Protein AF-A0A8H8DQ49-F1 (afdb_monomer_lite)

Foldseek 3Di:
DDAQAEEEEEEEQAQQQQDDDPPDPHGNLVLLVVLVLLVLLLLVVLVDQRYWYWYKYAQAPAFDAPPCVDPQRGRIHGQGQTHRDDLVSLQSVLVRSHRHHHPDGAQVSSVVRLLVSCCVVQPPHGHQAEYEYEEQQQDAHDCPCLLVSLVSCQVVVYAYAYEHEQQDDVPVPGHDDDDDPRSVVSSVSVVVSCVSNVYHYDYSVVSVVVVLQDDPNDDDWDFLAWDWEKEDDVVPDPPIDIFTKTKTFDDDDDDADDDFDWDWDQDDDDDDVVCVVQPPDDPPDDPDDDSTDTGGDDDDDWDWDDDPNDTDTDDPVPDFDWDDDPPDTHTCVVVDPVNQDWDDFYKYFPDKDAPVPDDPVQFDDTKMKMAGDPPDPVSNVVQVVVLVVCVVRNMKTWIWGDRDTSDDIWIWIWHWDDDDVDTIIMITTGDDPVVDDDDDDDDPDPCVVVPDPCPVVVVVLVVLVVVLCVLLDLPPPPPDDDDPPPSCPDPVSQDPVVSVLVSQVVSCCSNPVPDDRDDDSPSNVCNVDPDPVSCVSSVVSVVVNCVSPPDDDDDPPDDPDD

Structure (mmCIF, N/CA/C/O backbone):
data_AF-A0A8H8DQ49-F1
#
_entry.id   AF-A0A8H8DQ49-F1
#
loop_
_atom_site.group_PDB
_atom_site.id
_atom_site.type_symbol
_atom_site.label_atom_id
_atom_site.label_alt_id
_atom_site.label_comp_id
_atom_site.label_asym_id
_atom_site.label_entity_id
_atom_site.label_seq_id
_atom_site.pdbx_PDB_ins_code
_atom_site.Cartn_x
_atom_site.Cartn_y
_atom_site.Cartn_z
_atom_site.occupancy
_atom_site.B_iso_or_equiv
_atom_site.auth_seq_id
_atom_site.auth_comp_id
_atom_site.auth_asym_id
_atom_site.auth_atom_id
_atom_site.pdbx_PDB_model_num
ATOM 1 N N . MET A 1 1 ? -12.349 -9.668 -6.618 1.00 43.19 1 MET A N 1
ATOM 2 C CA . MET A 1 1 ? -11.179 -10.405 -7.143 1.00 43.19 1 MET A CA 1
ATOM 3 C C . MET A 1 1 ? -10.036 -9.414 -7.272 1.00 43.19 1 MET A C 1
ATOM 5 O O . MET A 1 1 ? -10.307 -8.286 -7.662 1.00 43.19 1 MET A O 1
ATOM 9 N N . ALA A 1 2 ? -8.818 -9.771 -6.861 1.00 53.69 2 ALA A N 1
ATOM 10 C CA . ALA A 1 2 ? -7.662 -8.891 -7.036 1.00 53.69 2 ALA A CA 1
ATOM 11 C C . ALA A 1 2 ? -7.379 -8.734 -8.537 1.00 53.69 2 ALA A C 1
ATOM 13 O O . ALA A 1 2 ? -7.369 -9.732 -9.258 1.00 53.69 2 ALA A O 1
ATOM 14 N N . ASN A 1 3 ? -7.202 -7.499 -9.007 1.00 75.88 3 ASN A N 1
ATOM 15 C CA . ASN A 1 3 ? -6.829 -7.261 -10.397 1.00 75.88 3 ASN A CA 1
ATOM 16 C C . ASN A 1 3 ? -5.428 -7.834 -10.620 1.00 75.88 3 ASN A C 1
ATOM 18 O O . ASN A 1 3 ? -4.506 -7.495 -9.880 1.00 75.88 3 ASN A O 1
ATOM 22 N N . LYS A 1 4 ? -5.287 -8.724 -11.606 1.00 89.62 4 LYS A N 1
ATOM 23 C CA . LYS A 1 4 ? -3.974 -9.195 -12.036 1.00 89.62 4 LYS A CA 1
ATOM 24 C C . LYS A 1 4 ? -3.271 -8.067 -12.780 1.00 89.62 4 LYS A C 1
ATOM 26 O O . LYS A 1 4 ? -3.908 -7.384 -13.584 1.00 89.62 4 LYS A O 1
ATOM 31 N N . GLU A 1 5 ? -1.987 -7.882 -12.523 1.00 92.31 5 GLU A N 1
ATOM 32 C CA . GLU A 1 5 ? -1.193 -6.813 -13.119 1.00 92.31 5 GLU A CA 1
ATOM 33 C C . GLU A 1 5 ? 0.069 -7.398 -13.747 1.00 92.31 5 GLU A C 1
ATOM 35 O O . GLU A 1 5 ? 0.748 -8.224 -13.141 1.00 92.31 5 GLU A O 1
ATOM 40 N N . VAL A 1 6 ? 0.376 -6.965 -14.965 1.00 95.81 6 VAL A N 1
ATOM 41 C CA . VAL A 1 6 ? 1.612 -7.277 -15.684 1.00 95.81 6 VAL A CA 1
ATOM 42 C C . VAL A 1 6 ? 2.301 -5.958 -15.991 1.00 95.81 6 VAL A C 1
ATOM 44 O O . VAL A 1 6 ? 1.675 -5.030 -16.500 1.00 95.81 6 VAL A O 1
ATOM 47 N N . THR A 1 7 ? 3.582 -5.848 -15.657 1.00 96.75 7 THR A N 1
ATOM 48 C CA . THR A 1 7 ? 4.404 -4.677 -15.982 1.00 96.75 7 THR A CA 1
ATOM 49 C C . THR A 1 7 ? 5.655 -5.127 -16.712 1.00 96.75 7 THR A C 1
ATOM 51 O O . THR A 1 7 ? 6.466 -5.846 -16.139 1.00 96.75 7 THR A O 1
ATOM 54 N N . VAL A 1 8 ? 5.808 -4.721 -17.966 1.00 98.19 8 VAL A N 1
ATOM 55 C CA . VAL A 1 8 ? 7.006 -5.009 -18.759 1.00 98.19 8 VAL A CA 1
ATOM 56 C C . VAL A 1 8 ? 7.854 -3.750 -18.847 1.00 98.19 8 VAL A C 1
ATOM 58 O O . VAL A 1 8 ? 7.347 -2.687 -19.200 1.00 98.19 8 VAL A O 1
ATOM 61 N N . PHE A 1 9 ? 9.130 -3.873 -18.497 1.00 98.31 9 PHE A N 1
ATOM 62 C CA . PHE A 1 9 ? 10.121 -2.815 -18.651 1.00 98.31 9 PHE A CA 1
ATOM 63 C C . PHE A 1 9 ? 10.941 -3.068 -19.912 1.00 98.31 9 PHE A C 1
ATOM 65 O O . PHE A 1 9 ? 11.441 -4.173 -20.100 1.00 98.31 9 PHE A O 1
ATOM 72 N N . VAL A 1 10 ? 11.082 -2.044 -20.743 1.00 97.94 10 VAL A N 1
ATOM 73 C CA . VAL A 1 10 ? 11.955 -1.998 -21.915 1.00 97.94 10 VAL A CA 1
ATOM 74 C C . VAL A 1 10 ? 13.037 -0.972 -21.598 1.00 97.94 10 VAL A C 1
ATOM 76 O O . VAL A 1 10 ? 12.746 0.217 -21.473 1.00 97.94 10 VAL A O 1
ATOM 79 N N . ILE A 1 11 ? 14.261 -1.439 -21.373 1.00 97.94 11 ILE A N 1
ATOM 80 C CA . ILE A 1 11 ? 15.363 -0.633 -20.840 1.00 97.94 11 ILE A CA 1
ATOM 81 C C . ILE A 1 11 ? 16.466 -0.533 -21.890 1.00 97.94 11 ILE A C 1
ATOM 83 O O . ILE A 1 11 ? 16.897 -1.544 -22.444 1.00 97.94 11 ILE A O 1
ATOM 87 N N . ASP A 1 12 ? 16.914 0.692 -22.147 1.00 97.25 12 ASP A N 1
ATOM 88 C CA . ASP A 1 12 ? 18.065 0.969 -23.001 1.00 97.25 12 ASP A CA 1
ATOM 89 C C . ASP A 1 12 ? 19.342 0.516 -22.293 1.00 97.25 12 ASP A C 1
ATOM 91 O O . ASP A 1 12 ? 19.648 0.989 -21.197 1.00 97.25 12 ASP A O 1
ATOM 95 N N . LEU A 1 13 ? 20.069 -0.417 -22.904 1.00 96.75 13 LEU A N 1
ATOM 96 C CA . LEU A 1 13 ? 21.360 -0.901 -22.418 1.00 96.75 13 LEU A CA 1
ATOM 97 C C . LEU A 1 13 ? 22.495 -0.533 -23.372 1.00 96.75 13 LEU A C 1
ATOM 99 O O . LEU A 1 13 ? 23.562 -1.134 -23.296 1.00 96.75 13 LEU A O 1
ATOM 103 N N . GLY A 1 14 ? 22.294 0.440 -24.264 1.00 95.12 14 GLY A N 1
ATOM 104 C CA . GLY A 1 14 ? 23.338 0.862 -25.190 1.00 95.12 14 GLY A CA 1
ATOM 105 C C . GLY A 1 14 ? 24.572 1.403 -24.468 1.00 95.12 14 GLY A C 1
ATOM 106 O O . GLY A 1 14 ? 24.488 1.896 -23.343 1.00 95.12 14 GLY A O 1
ATOM 107 N N . ARG A 1 15 ? 25.724 1.376 -25.141 1.00 94.25 15 ARG A N 1
ATOM 108 C CA . ARG A 1 15 ? 26.998 1.888 -24.610 1.00 94.25 15 ARG A CA 1
ATOM 109 C C . ARG A 1 15 ? 26.890 3.301 -24.031 1.00 94.25 15 ARG A C 1
ATOM 111 O O . ARG A 1 15 ? 27.478 3.574 -22.991 1.00 94.25 15 ARG A O 1
ATOM 118 N N . GLN A 1 16 ? 26.115 4.172 -24.677 1.00 91.62 16 GLN A N 1
ATOM 119 C CA . GLN A 1 16 ? 25.891 5.561 -24.241 1.00 91.62 16 GLN A CA 1
ATOM 120 C C . GLN A 1 16 ? 25.164 5.678 -22.896 1.00 91.62 16 GLN A C 1
ATOM 122 O O . GLN A 1 16 ? 25.279 6.689 -22.219 1.00 91.62 16 GLN A O 1
ATOM 127 N N . MET A 1 17 ? 24.425 4.653 -22.469 1.00 92.88 17 MET A N 1
ATOM 128 C CA . MET A 1 17 ? 23.791 4.650 -21.148 1.00 92.88 17 MET A CA 1
ATOM 129 C C . MET A 1 17 ? 24.819 4.509 -20.010 1.00 92.88 17 MET A C 1
ATOM 131 O O . MET A 1 17 ? 24.479 4.702 -18.847 1.00 92.88 17 MET A O 1
ATOM 135 N N . GLY A 1 18 ? 26.073 4.162 -20.321 1.00 91.25 18 GLY A N 1
ATOM 136 C CA . GLY A 1 18 ? 27.186 4.177 -19.371 1.00 91.25 18 GLY A CA 1
ATOM 137 C C . GLY A 1 18 ? 27.841 5.550 -19.187 1.00 91.25 18 GLY A C 1
ATOM 138 O O . GLY A 1 18 ? 28.742 5.667 -18.356 1.00 91.25 18 GLY A O 1
ATOM 139 N N . ASP A 1 19 ? 27.420 6.566 -19.945 1.00 89.38 19 ASP A N 1
ATOM 140 C CA . ASP A 1 19 ? 27.979 7.912 -19.851 1.00 89.38 19 ASP A CA 1
ATOM 141 C C . ASP A 1 19 ? 27.473 8.641 -18.592 1.00 89.38 19 ASP A C 1
ATOM 143 O O . ASP A 1 19 ? 26.432 8.312 -18.014 1.00 89.38 19 ASP A O 1
ATOM 147 N N . PHE A 1 20 ? 28.251 9.632 -18.153 1.00 87.69 20 PHE A N 1
ATOM 148 C CA . PHE A 1 20 ? 27.945 10.489 -17.010 1.00 87.69 20 PHE A CA 1
ATOM 149 C C . PHE A 1 20 ? 27.625 11.889 -17.517 1.00 87.69 20 PHE A C 1
ATOM 151 O O . PHE A 1 20 ? 28.398 12.471 -18.280 1.00 87.69 20 PHE A O 1
ATOM 158 N N . GLN A 1 21 ? 26.510 12.446 -17.061 1.00 77.56 21 GLN A N 1
ATOM 159 C CA . GLN A 1 21 ? 26.097 13.801 -17.411 1.00 77.56 21 GLN A CA 1
ATOM 160 C C . GLN A 1 21 ? 26.541 14.807 -16.348 1.00 77.56 21 GLN A C 1
ATOM 162 O O . GLN A 1 21 ? 26.714 14.460 -15.175 1.00 77.56 21 GLN A O 1
ATOM 167 N N . GLU A 1 22 ? 26.739 16.063 -16.755 1.00 67.31 22 GLU A N 1
ATOM 168 C CA . GLU A 1 22 ? 27.241 17.113 -15.866 1.00 67.31 22 GLU A CA 1
ATOM 169 C C . GLU A 1 22 ? 26.363 17.249 -14.609 1.00 67.31 22 GLU A C 1
ATOM 171 O O . GLU A 1 22 ? 25.154 17.457 -14.682 1.00 67.31 22 GLU A O 1
ATOM 176 N N . GLY A 1 23 ? 26.984 17.107 -13.434 1.00 69.81 23 GLY A N 1
ATOM 177 C CA . GLY A 1 23 ? 26.310 17.227 -12.139 1.00 69.81 23 GLY A CA 1
ATOM 178 C C . GLY A 1 23 ? 25.743 15.928 -11.551 1.00 69.81 23 GLY A C 1
ATOM 179 O O . GLY A 1 23 ? 25.223 15.978 -10.434 1.00 69.81 23 GLY A O 1
ATOM 180 N N . ARG A 1 24 ? 25.863 14.770 -12.225 1.00 81.12 24 ARG A N 1
ATOM 181 C CA . ARG A 1 24 ? 25.516 13.452 -11.654 1.00 81.12 24 ARG A CA 1
ATOM 182 C C . ARG A 1 24 ? 26.760 12.614 -11.337 1.00 81.12 24 ARG A C 1
ATOM 184 O O . ARG A 1 24 ? 27.661 12.489 -12.154 1.00 81.12 24 ARG A O 1
ATOM 191 N N . GLU A 1 25 ? 26.772 11.990 -10.156 1.00 81.88 25 GLU A N 1
ATOM 192 C CA . GLU A 1 25 ? 27.806 11.014 -9.747 1.00 81.88 25 GLU A CA 1
ATOM 193 C C . GLU A 1 25 ? 27.566 9.603 -10.310 1.00 81.88 25 GLU A C 1
ATOM 195 O O . GLU A 1 25 ? 28.426 8.736 -10.194 1.00 81.88 25 GLU A O 1
ATOM 200 N N . GLN A 1 26 ? 26.383 9.361 -10.877 1.00 87.19 26 GLN A N 1
ATOM 201 C CA . GLN A 1 26 ? 25.941 8.077 -11.419 1.00 87.19 26 GLN A CA 1
ATOM 202 C C . GLN A 1 26 ? 25.837 8.164 -12.940 1.00 87.19 26 GLN A C 1
ATOM 204 O O . GLN A 1 26 ? 25.499 9.225 -13.473 1.00 87.19 26 GLN A O 1
ATOM 209 N N . SER A 1 27 ? 26.066 7.037 -13.613 1.00 92.19 27 SER A N 1
ATOM 210 C CA . SER A 1 27 ? 25.792 6.918 -15.050 1.00 92.19 27 SER A CA 1
ATOM 211 C C . SER A 1 27 ? 24.296 7.051 -15.349 1.00 92.19 27 SER A C 1
ATOM 213 O O . SER A 1 27 ? 23.447 6.833 -14.474 1.00 92.19 27 SER A O 1
ATOM 215 N N . ASP A 1 28 ? 23.959 7.358 -16.599 1.00 92.19 28 ASP A N 1
ATOM 216 C CA . ASP A 1 28 ? 22.574 7.426 -17.080 1.00 92.19 28 ASP A CA 1
ATOM 217 C C . ASP A 1 28 ? 21.785 6.153 -16.746 1.00 92.19 28 ASP A C 1
ATOM 219 O O . ASP A 1 28 ? 20.658 6.221 -16.241 1.00 92.19 28 ASP A O 1
ATOM 223 N N . LEU A 1 29 ? 22.393 4.981 -16.957 1.00 94.38 29 LEU A N 1
ATOM 224 C CA . LEU A 1 29 ? 21.783 3.696 -16.638 1.00 94.38 29 LEU A CA 1
ATOM 225 C C . LEU A 1 29 ? 21.555 3.534 -15.138 1.00 94.38 29 LEU A C 1
ATOM 227 O O . LEU A 1 29 ? 20.456 3.170 -14.731 1.00 94.38 29 LEU A O 1
ATOM 231 N N . GLU A 1 30 ? 22.557 3.788 -14.299 1.00 91.75 30 GLU A N 1
ATOM 232 C CA . GLU A 1 30 ? 22.417 3.644 -12.844 1.00 91.75 30 GLU A CA 1
ATOM 233 C C . GLU A 1 30 ? 21.339 4.573 -12.284 1.00 91.75 30 GLU A C 1
ATOM 235 O O . GLU A 1 30 ? 20.534 4.165 -11.437 1.00 91.75 30 GLU A O 1
ATOM 240 N N . TRP A 1 31 ? 21.276 5.798 -12.807 1.00 90.19 31 TRP A N 1
ATOM 241 C CA . TRP A 1 31 ? 20.264 6.773 -12.438 1.00 90.19 31 TRP A CA 1
ATOM 242 C C . TRP A 1 31 ? 18.865 6.308 -12.856 1.00 90.19 31 TRP A C 1
ATOM 244 O O . TRP A 1 31 ? 17.950 6.277 -12.030 1.00 90.19 31 TRP A O 1
ATOM 254 N N . ALA A 1 32 ? 18.703 5.832 -14.091 1.00 92.06 32 ALA A N 1
ATOM 255 C CA . ALA A 1 32 ? 17.469 5.219 -14.580 1.00 92.06 32 ALA A CA 1
ATOM 256 C C . ALA A 1 32 ? 17.042 3.986 -13.765 1.00 92.06 32 ALA A C 1
ATOM 258 O O . ALA A 1 32 ? 15.865 3.817 -13.417 1.00 92.06 32 ALA A O 1
ATOM 259 N N . LEU A 1 33 ? 18.002 3.131 -13.416 1.00 93.38 33 LEU A N 1
ATOM 260 C CA . LEU A 1 33 ? 17.765 1.916 -12.651 1.00 93.38 33 LEU A CA 1
ATOM 261 C C . LEU A 1 33 ? 17.287 2.208 -11.225 1.00 93.38 33 LEU A C 1
ATOM 263 O O . LEU A 1 33 ? 16.602 1.362 -10.654 1.00 93.38 33 LEU A O 1
ATOM 267 N N . SER A 1 34 ? 17.555 3.390 -10.657 1.00 89.38 34 SER A N 1
ATOM 268 C CA . SER A 1 34 ? 17.018 3.778 -9.342 1.00 89.38 34 SER A CA 1
ATOM 269 C C . SER A 1 34 ? 15.483 3.689 -9.290 1.00 89.38 34 SER A C 1
ATOM 271 O O . SER A 1 34 ? 14.919 3.116 -8.354 1.00 89.38 34 SER A O 1
ATOM 273 N N . TYR A 1 35 ? 14.803 4.143 -10.346 1.00 91.12 35 TYR A N 1
ATOM 274 C CA . TYR A 1 35 ? 13.353 4.024 -10.502 1.00 91.12 35 TYR A CA 1
ATOM 275 C C . TYR A 1 35 ? 12.901 2.596 -10.737 1.00 91.12 35 TYR A C 1
ATOM 277 O O . TYR A 1 35 ? 11.928 2.148 -10.125 1.00 91.12 35 TYR A O 1
ATOM 285 N N . PHE A 1 36 ? 13.591 1.883 -11.628 1.00 93.44 36 PHE A N 1
ATOM 286 C CA . PHE A 1 36 ? 13.280 0.489 -11.909 1.00 93.44 36 PHE A CA 1
ATOM 287 C C . PHE A 1 36 ? 13.307 -0.320 -10.608 1.00 93.44 36 PHE A C 1
ATOM 289 O O . PHE A 1 36 ? 12.317 -0.960 -10.249 1.00 93.44 36 PHE A O 1
ATOM 296 N N . TRP A 1 37 ? 14.392 -0.210 -9.845 1.00 91.44 37 TRP A N 1
ATOM 297 C CA . TRP A 1 37 ? 14.563 -0.904 -8.578 1.00 91.44 37 TRP A CA 1
ATOM 298 C C . TRP A 1 37 ? 13.535 -0.482 -7.528 1.00 91.44 37 TRP A C 1
ATOM 300 O O . TRP A 1 37 ? 12.970 -1.363 -6.877 1.00 91.44 37 TRP A O 1
ATOM 310 N N . ASP A 1 38 ? 13.205 0.806 -7.405 1.00 86.88 38 ASP A N 1
ATOM 311 C CA . ASP A 1 38 ? 12.128 1.247 -6.510 1.00 86.88 38 ASP A CA 1
ATOM 312 C C . ASP A 1 38 ? 10.782 0.595 -6.870 1.00 86.88 38 ASP A C 1
ATOM 314 O O . ASP A 1 38 ? 10.120 0.005 -6.005 1.00 86.88 38 ASP A O 1
ATOM 318 N N . LYS A 1 39 ? 10.411 0.595 -8.159 1.00 88.44 39 LYS A N 1
ATOM 319 C CA . LYS A 1 39 ? 9.171 -0.031 -8.642 1.00 88.44 39 LYS A CA 1
ATOM 320 C C . LYS A 1 39 ? 9.139 -1.534 -8.402 1.00 88.44 39 LYS A C 1
ATOM 322 O O . LYS A 1 39 ? 8.102 -2.049 -7.971 1.00 88.44 39 LYS A O 1
ATOM 327 N N . ILE A 1 40 ? 10.247 -2.236 -8.640 1.00 90.06 40 ILE A N 1
ATOM 328 C CA . ILE A 1 40 ? 10.371 -3.664 -8.321 1.00 90.06 40 ILE A CA 1
ATOM 329 C C . ILE A 1 40 ? 10.212 -3.888 -6.815 1.00 90.06 40 ILE A C 1
ATOM 331 O O . ILE A 1 40 ? 9.441 -4.763 -6.412 1.00 90.06 40 ILE A O 1
ATOM 335 N N . SER A 1 41 ? 10.869 -3.075 -5.980 1.00 85.88 41 SER A N 1
ATOM 336 C CA . SER A 1 41 ? 10.758 -3.170 -4.520 1.00 85.88 41 SER A CA 1
ATOM 337 C C . SER A 1 41 ? 9.304 -3.020 -4.073 1.00 85.88 41 SER A C 1
ATOM 339 O O . SER A 1 41 ? 8.788 -3.859 -3.333 1.00 85.88 41 SER A O 1
ATOM 341 N N . SER A 1 42 ? 8.603 -2.016 -4.604 1.00 82.25 42 SER A N 1
ATOM 342 C CA . SER A 1 42 ? 7.214 -1.718 -4.268 1.00 82.25 42 SER A CA 1
ATOM 343 C C . SER A 1 42 ? 6.289 -2.883 -4.627 1.00 82.25 42 SER A C 1
ATOM 345 O O . SER A 1 42 ? 5.441 -3.274 -3.819 1.00 82.25 42 SER A O 1
ATOM 347 N N . LYS A 1 43 ? 6.495 -3.504 -5.798 1.00 85.50 43 LYS A N 1
ATOM 348 C CA . LYS A 1 43 ? 5.750 -4.697 -6.233 1.00 85.50 43 LYS A CA 1
ATOM 349 C C . LYS A 1 43 ? 6.021 -5.912 -5.344 1.00 85.50 43 LYS A C 1
ATOM 351 O O . LYS A 1 43 ? 5.082 -6.615 -4.983 1.00 85.50 43 LYS A O 1
ATOM 356 N N . ILE A 1 44 ? 7.264 -6.133 -4.918 1.00 84.81 44 ILE A N 1
ATOM 357 C CA . ILE A 1 44 ? 7.609 -7.244 -4.015 1.00 84.81 44 ILE A CA 1
ATOM 358 C C . ILE A 1 44 ? 7.000 -7.028 -2.625 1.00 84.81 44 ILE A C 1
ATOM 360 O O . ILE A 1 44 ? 6.338 -7.924 -2.096 1.00 84.81 44 ILE A O 1
ATOM 364 N N . PHE A 1 45 ? 7.145 -5.830 -2.050 1.00 79.31 45 PHE A N 1
ATOM 365 C CA . PHE A 1 45 ? 6.554 -5.489 -0.750 1.00 79.31 45 PHE A CA 1
ATOM 366 C C . PHE A 1 45 ? 5.020 -5.445 -0.783 1.00 79.31 45 PHE A C 1
ATOM 368 O O . PHE A 1 45 ? 4.374 -5.611 0.256 1.00 79.31 45 PHE A O 1
ATOM 375 N N . SER A 1 46 ? 4.411 -5.279 -1.964 1.00 77.00 46 SER A N 1
ATOM 376 C CA . SER A 1 46 ? 2.964 -5.425 -2.158 1.00 77.00 46 SER A CA 1
ATOM 377 C C . SER A 1 46 ? 2.478 -6.820 -1.734 1.00 77.00 46 SER A C 1
ATOM 379 O O . SER A 1 46 ? 1.340 -6.954 -1.258 1.00 77.00 46 SER A O 1
ATOM 381 N N . GLY A 1 47 ? 3.338 -7.840 -1.867 1.00 74.88 47 GLY A N 1
ATOM 382 C CA . GLY A 1 47 ? 3.069 -9.236 -1.527 1.00 74.88 47 GLY A CA 1
ATOM 383 C C . GLY A 1 47 ? 1.991 -9.888 -2.397 1.00 74.88 47 GLY A C 1
ATOM 384 O O . GLY A 1 47 ? 1.485 -10.960 -2.055 1.00 74.88 47 GLY A O 1
ATOM 385 N N . ARG A 1 48 ? 1.580 -9.245 -3.497 1.00 79.25 48 ARG A N 1
ATOM 386 C CA . ARG A 1 48 ? 0.552 -9.774 -4.394 1.00 79.25 48 ARG A CA 1
ATOM 387 C C . ARG A 1 48 ? 1.156 -10.843 -5.298 1.00 79.25 48 ARG A C 1
ATOM 389 O O . ARG A 1 48 ? 1.989 -10.560 -6.146 1.00 79.25 48 ARG A O 1
ATOM 396 N N . LYS A 1 49 ? 0.637 -12.068 -5.191 1.00 83.81 49 LYS A N 1
ATOM 397 C CA . LYS A 1 49 ? 0.955 -13.173 -6.119 1.00 83.81 49 LYS A CA 1
ATOM 398 C C . LYS A 1 49 ? 0.487 -12.922 -7.560 1.00 83.81 49 LYS A C 1
ATOM 400 O O . LYS A 1 49 ? 0.754 -13.723 -8.441 1.00 83.81 49 LYS A O 1
ATOM 405 N N . THR A 1 50 ? -0.286 -11.862 -7.781 1.00 86.12 50 THR A N 1
ATOM 406 C CA . THR A 1 50 ? -0.878 -11.504 -9.073 1.00 86.12 50 THR A CA 1
ATOM 407 C C . THR A 1 50 ? -0.175 -10.330 -9.751 1.00 86.12 50 THR A C 1
ATOM 409 O O . THR A 1 50 ? -0.684 -9.864 -10.770 1.00 86.12 50 THR A O 1
ATOM 412 N N . ASP A 1 51 ? 0.936 -9.849 -9.183 1.00 88.69 51 ASP A N 1
ATOM 413 C CA . ASP A 1 51 ? 1.777 -8.804 -9.765 1.00 88.69 51 ASP A CA 1
ATOM 414 C C . ASP A 1 51 ? 2.959 -9.482 -10.472 1.00 88.69 51 ASP A C 1
ATOM 416 O O . ASP A 1 51 ? 3.843 -10.051 -9.827 1.00 88.69 51 ASP A O 1
ATOM 420 N N . TYR A 1 52 ? 2.960 -9.429 -11.800 1.00 94.56 52 TYR A N 1
ATOM 421 C CA . TYR A 1 52 ? 3.986 -10.033 -12.643 1.00 94.56 52 TYR A CA 1
ATOM 422 C C . TYR A 1 52 ? 4.821 -8.959 -13.334 1.00 94.56 52 TYR A C 1
ATOM 424 O O . TYR A 1 52 ? 4.317 -7.882 -13.676 1.00 94.56 52 TYR A O 1
ATOM 432 N N . VAL A 1 53 ? 6.099 -9.255 -13.546 1.00 96.38 53 VAL A N 1
ATOM 433 C CA . VAL A 1 53 ? 7.052 -8.349 -14.184 1.00 96.38 53 VAL A CA 1
ATOM 434 C C . VAL A 1 53 ? 7.814 -9.083 -15.274 1.00 96.38 53 VAL A C 1
ATOM 436 O O . VAL A 1 53 ? 8.237 -10.212 -15.051 1.00 96.38 53 VAL A O 1
ATOM 439 N N . GLY A 1 54 ? 7.994 -8.430 -16.420 1.00 97.38 54 GLY A N 1
ATOM 440 C CA . GLY A 1 54 ? 8.960 -8.820 -17.449 1.00 97.38 54 GLY A CA 1
ATOM 441 C C . GLY A 1 54 ? 9.986 -7.708 -17.670 1.00 97.38 54 GLY A C 1
ATOM 442 O O . GLY A 1 54 ? 9.684 -6.533 -17.437 1.00 97.38 54 GLY A O 1
ATOM 443 N N . VAL A 1 55 ? 11.194 -8.065 -18.098 1.00 98.12 55 VAL A N 1
ATOM 444 C CA . VAL A 1 55 ? 12.281 -7.114 -18.366 1.00 98.12 55 VAL A CA 1
ATOM 445 C C . VAL A 1 55 ? 12.926 -7.447 -19.701 1.00 98.12 55 VAL A C 1
ATOM 447 O O . VAL A 1 55 ? 13.354 -8.577 -19.929 1.00 98.12 55 VAL A O 1
ATOM 450 N N . ILE A 1 56 ? 12.998 -6.441 -20.560 1.00 98.06 56 ILE A N 1
ATOM 451 C CA . ILE A 1 56 ? 13.593 -6.487 -21.887 1.00 98.06 56 ILE A CA 1
ATOM 452 C C . ILE A 1 56 ? 14.701 -5.437 -21.915 1.00 98.06 56 ILE A C 1
ATOM 454 O O . ILE A 1 56 ? 14.475 -4.284 -21.543 1.00 98.06 56 ILE A O 1
ATOM 458 N N . GLY A 1 57 ? 15.889 -5.841 -22.345 1.00 97.25 57 GLY A N 1
ATOM 459 C CA . GLY A 1 57 ? 16.973 -4.939 -22.705 1.00 97.25 57 GLY A CA 1
ATOM 460 C C . GLY A 1 57 ? 16.995 -4.755 -24.217 1.00 97.25 57 GLY A C 1
ATOM 461 O O . GLY A 1 57 ? 16.904 -5.742 -24.945 1.00 97.25 57 GLY A O 1
ATOM 462 N N . PHE A 1 58 ? 17.119 -3.520 -24.695 1.00 96.12 58 PHE A N 1
ATOM 463 C CA . PHE A 1 58 ? 17.428 -3.250 -26.101 1.00 96.12 58 PHE A CA 1
ATOM 464 C C . PHE A 1 58 ? 18.800 -2.583 -26.222 1.00 96.12 58 PHE A C 1
ATOM 466 O O . PHE A 1 58 ? 19.272 -1.952 -25.274 1.00 96.12 58 PHE A O 1
ATOM 473 N N . LYS A 1 59 ? 19.438 -2.764 -27.383 1.00 95.44 59 LYS A N 1
ATOM 474 C CA . LYS A 1 59 ? 20.878 -2.551 -27.613 1.00 95.44 59 LYS A CA 1
ATOM 475 C C . LYS A 1 59 ? 21.768 -3.428 -26.739 1.00 95.44 59 LYS A C 1
ATOM 477 O O . LYS A 1 59 ? 22.805 -2.989 -26.253 1.00 95.44 59 LYS A O 1
ATOM 482 N N . THR A 1 60 ? 21.354 -4.671 -26.533 1.00 96.12 60 THR A N 1
ATOM 483 C CA . THR A 1 60 ? 22.166 -5.665 -25.834 1.00 96.12 60 THR A CA 1
ATOM 484 C C . THR A 1 60 ? 23.269 -6.205 -26.738 1.00 96.12 60 THR A C 1
ATOM 486 O O . THR A 1 60 ? 23.090 -6.286 -27.954 1.00 96.12 60 THR A O 1
ATOM 489 N N . ASP A 1 61 ? 24.400 -6.605 -26.152 1.00 94.38 61 ASP A N 1
ATOM 490 C CA . ASP A 1 61 ? 25.486 -7.259 -26.903 1.00 94.38 61 ASP A CA 1
ATOM 491 C C . ASP A 1 61 ? 25.009 -8.552 -27.587 1.00 94.38 61 ASP A C 1
ATOM 493 O O . ASP A 1 61 ? 25.389 -8.844 -28.720 1.00 94.38 61 ASP A O 1
ATOM 497 N N . GLU A 1 62 ? 24.115 -9.285 -26.925 1.00 93.56 62 GLU A N 1
ATOM 498 C CA . GLU A 1 62 ? 23.473 -10.489 -27.448 1.00 93.56 62 GLU A CA 1
ATOM 499 C C . GLU A 1 62 ? 22.060 -10.192 -27.978 1.00 93.56 62 GLU A C 1
ATOM 501 O O . GLU A 1 62 ? 21.500 -9.113 -27.768 1.00 93.56 62 GLU A O 1
ATOM 506 N N . THR A 1 63 ? 21.472 -11.154 -28.687 1.00 95.06 63 THR A N 1
ATOM 507 C CA . THR A 1 63 ? 20.048 -11.155 -29.052 1.00 95.06 63 THR A CA 1
ATOM 508 C C . THR A 1 63 ? 19.422 -12.390 -28.430 1.00 95.06 63 THR A C 1
ATOM 510 O O . THR A 1 63 ? 19.977 -13.474 -28.570 1.00 95.06 63 THR A O 1
ATOM 513 N N . ASN A 1 64 ? 18.309 -12.216 -27.723 1.00 94.62 64 ASN A N 1
ATOM 514 C CA . ASN A 1 64 ? 17.568 -13.320 -27.123 1.00 94.62 64 ASN A CA 1
ATOM 515 C C . ASN A 1 64 ? 16.087 -12.949 -27.044 1.00 94.62 64 ASN A C 1
ATOM 517 O O . ASN A 1 64 ? 15.620 -12.368 -26.059 1.00 94.62 64 ASN A O 1
ATOM 521 N N . ASN A 1 65 ? 15.355 -13.219 -28.115 1.00 93.88 65 ASN A N 1
ATOM 522 C CA . ASN A 1 65 ? 13.916 -13.006 -28.182 1.00 93.88 65 ASN A CA 1
ATOM 523 C C . ASN A 1 65 ? 13.287 -13.958 -29.208 1.00 93.88 65 ASN A C 1
ATOM 525 O O . ASN A 1 65 ? 13.966 -14.458 -30.095 1.00 93.88 65 ASN A O 1
ATOM 529 N N . ASP A 1 66 ? 11.974 -14.172 -29.120 1.00 91.38 66 ASP A N 1
ATOM 530 C CA . ASP A 1 66 ? 11.258 -15.123 -29.986 1.00 91.38 66 ASP A CA 1
ATOM 531 C C . ASP A 1 66 ? 11.274 -14.754 -31.488 1.00 91.38 66 ASP A C 1
ATOM 533 O O . ASP A 1 66 ? 10.825 -15.549 -32.312 1.00 91.38 66 ASP A O 1
ATOM 537 N N . MET A 1 67 ? 11.728 -13.549 -31.848 1.00 91.38 67 MET A N 1
ATOM 538 C CA . MET A 1 67 ? 11.824 -13.041 -33.222 1.00 91.38 67 MET A CA 1
ATOM 539 C C . MET A 1 67 ? 13.283 -12.778 -33.634 1.00 91.38 67 MET A C 1
ATOM 541 O O . MET A 1 67 ? 13.538 -11.998 -34.548 1.00 91.38 67 MET A O 1
ATOM 545 N N . GLU A 1 68 ? 14.251 -13.424 -32.977 1.00 88.81 68 GLU A N 1
ATOM 546 C CA . GLU A 1 68 ? 15.685 -13.181 -33.179 1.00 88.81 68 GLU A CA 1
ATOM 547 C C . GLU A 1 68 ? 16.200 -13.475 -34.595 1.00 88.81 68 GLU A C 1
ATOM 549 O O . GLU A 1 68 ? 17.262 -12.972 -34.962 1.00 88.81 68 GLU A O 1
ATOM 554 N N . ASP A 1 69 ? 15.478 -14.271 -35.386 1.00 89.19 69 ASP A N 1
ATOM 555 C CA . ASP A 1 69 ? 15.818 -14.582 -36.780 1.00 89.19 69 ASP A CA 1
ATOM 556 C C . ASP A 1 69 ? 15.625 -13.387 -37.725 1.00 89.19 69 ASP A C 1
ATOM 558 O O . ASP A 1 69 ? 16.261 -13.323 -38.778 1.00 89.19 69 ASP A O 1
ATOM 562 N N . ASP A 1 70 ? 14.774 -12.432 -37.353 1.00 89.06 70 ASP A N 1
ATOM 563 C CA . ASP A 1 70 ? 14.498 -11.236 -38.141 1.00 89.06 70 ASP A CA 1
ATOM 564 C C . ASP A 1 70 ? 15.498 -10.119 -37.782 1.00 89.06 70 ASP A C 1
ATOM 566 O O . ASP A 1 70 ? 15.753 -9.814 -36.612 1.00 89.06 70 ASP A O 1
ATOM 570 N N . GLU A 1 71 ? 16.097 -9.509 -38.807 1.00 87.12 71 GLU A N 1
ATOM 571 C CA . GLU A 1 71 ? 17.133 -8.484 -38.655 1.00 87.12 71 GLU A CA 1
ATOM 572 C C . GLU A 1 71 ? 16.635 -7.256 -37.879 1.00 87.12 71 GLU A C 1
ATOM 574 O O . GLU A 1 71 ? 17.427 -6.615 -37.183 1.00 87.12 71 GLU A O 1
ATOM 579 N N . PHE A 1 72 ? 15.330 -6.964 -37.925 1.00 85.94 72 PHE A N 1
ATOM 580 C CA . PHE A 1 72 ? 14.731 -5.840 -37.198 1.00 85.94 72 PHE A CA 1
ATOM 581 C C . PHE A 1 72 ? 14.744 -6.012 -35.669 1.00 85.94 72 PHE A C 1
ATOM 583 O O . PHE A 1 72 ? 14.703 -5.014 -34.949 1.00 85.94 72 PHE A O 1
ATOM 590 N N . TYR A 1 73 ? 14.852 -7.243 -35.152 1.00 91.25 73 TYR A N 1
ATOM 591 C CA . TYR A 1 73 ? 14.821 -7.525 -33.707 1.00 91.25 73 TYR A CA 1
ATOM 592 C C . TYR A 1 73 ? 16.168 -8.003 -33.144 1.00 91.25 73 TYR A C 1
ATOM 594 O O . TYR A 1 73 ? 16.225 -8.588 -32.055 1.00 91.25 73 TYR A O 1
ATOM 602 N N . LYS A 1 74 ? 17.269 -7.730 -33.855 1.00 93.06 74 LYS A N 1
ATOM 603 C CA . LYS A 1 74 ? 18.633 -7.935 -33.346 1.00 93.06 74 LYS A CA 1
ATOM 604 C C . LYS A 1 74 ? 18.964 -6.959 -32.213 1.00 93.06 74 LYS A C 1
ATOM 606 O O . LYS A 1 74 ? 18.424 -5.858 -32.128 1.00 93.06 74 LYS A O 1
ATOM 611 N N . ASN A 1 75 ? 19.875 -7.378 -31.334 1.00 94.94 75 ASN A N 1
ATOM 612 C CA . ASN A 1 75 ? 20.321 -6.637 -30.148 1.00 94.94 75 ASN A CA 1
ATOM 613 C C . ASN A 1 75 ? 19.185 -6.314 -29.162 1.00 94.94 75 ASN A C 1
ATOM 615 O O . ASN A 1 75 ? 19.216 -5.298 -28.464 1.00 94.94 75 ASN A O 1
ATOM 619 N N . ILE A 1 76 ? 18.173 -7.180 -29.099 1.00 96.44 76 ILE A N 1
ATOM 620 C CA . ILE A 1 76 ? 17.089 -7.117 -28.118 1.00 96.44 76 ILE A CA 1
ATOM 621 C C . ILE A 1 76 ? 17.050 -8.446 -27.371 1.00 96.44 76 ILE A C 1
ATOM 623 O O . ILE A 1 76 ? 16.989 -9.515 -27.986 1.00 96.44 76 ILE A O 1
ATOM 627 N N . SER A 1 77 ? 17.073 -8.380 -26.043 1.00 96.94 77 SER A N 1
ATOM 628 C CA . SER A 1 77 ? 17.095 -9.556 -25.175 1.00 96.94 77 SER A CA 1
ATOM 629 C C . SER A 1 77 ? 16.019 -9.490 -24.099 1.00 96.94 77 SER A C 1
ATOM 631 O O . SER A 1 77 ? 15.899 -8.507 -23.363 1.00 96.94 77 SER A O 1
ATOM 633 N N . VAL A 1 78 ? 15.257 -10.570 -23.954 1.00 97.31 78 VAL A N 1
ATOM 634 C CA . VAL A 1 78 ? 14.352 -10.797 -22.827 1.00 97.31 78 VAL A CA 1
ATOM 635 C C . VAL A 1 78 ? 15.187 -11.245 -21.625 1.00 97.31 78 VAL A C 1
ATOM 637 O O . VAL A 1 78 ? 15.456 -12.427 -21.434 1.00 97.31 78 VAL A O 1
ATOM 640 N N . LEU A 1 79 ? 15.604 -10.283 -20.802 1.00 96.44 79 LEU A N 1
ATOM 641 C CA . LEU A 1 79 ? 16.439 -10.512 -19.613 1.00 96.44 79 LEU A CA 1
ATOM 642 C C . LEU A 1 79 ? 15.684 -11.263 -18.508 1.00 96.44 79 LEU A C 1
ATOM 644 O O . LEU A 1 79 ? 16.259 -12.026 -17.733 1.00 96.44 79 LEU A O 1
ATOM 648 N N . CYS A 1 80 ? 14.373 -11.031 -18.421 1.00 95.94 80 CYS A N 1
ATOM 649 C CA . CYS A 1 80 ? 13.482 -11.736 -17.512 1.00 95.94 80 CYS A CA 1
ATOM 650 C C . CYS A 1 80 ? 12.109 -11.913 -18.179 1.00 95.94 80 CYS A C 1
ATOM 652 O O . CYS A 1 80 ? 11.458 -10.906 -18.489 1.00 95.94 80 CYS A O 1
ATOM 654 N N . PRO A 1 81 ? 11.636 -13.157 -18.396 1.00 96.06 81 PRO A N 1
ATOM 655 C CA . PRO A 1 81 ? 10.284 -13.393 -18.899 1.00 96.06 81 PRO A CA 1
ATOM 656 C C . PRO A 1 81 ? 9.245 -12.893 -17.884 1.00 96.06 81 PRO A C 1
ATOM 658 O O . PRO A 1 81 ? 9.569 -12.690 -16.715 1.00 96.06 81 PRO A O 1
ATOM 661 N N . ILE A 1 82 ? 7.978 -12.716 -18.289 1.00 96.38 82 ILE A N 1
ATOM 662 C CA . ILE A 1 82 ? 6.939 -12.300 -17.332 1.00 96.38 82 ILE A CA 1
ATOM 663 C C . ILE A 1 82 ? 6.783 -13.363 -16.243 1.00 96.38 82 ILE A C 1
ATOM 665 O O . ILE A 1 82 ? 6.273 -14.461 -16.476 1.00 96.38 82 ILE A O 1
ATOM 669 N N . GLN A 1 83 ? 7.164 -13.000 -15.024 1.00 94.25 83 GLN A N 1
ATOM 670 C CA . GLN A 1 83 ? 7.043 -13.857 -13.854 1.00 94.25 83 GLN A CA 1
ATOM 671 C C . GLN A 1 83 ? 6.912 -13.041 -12.567 1.00 94.25 83 GLN A C 1
ATOM 673 O O . GLN A 1 83 ? 6.976 -11.810 -12.559 1.00 94.25 83 GLN A O 1
ATOM 678 N N . GLN A 1 84 ? 6.680 -13.730 -11.451 1.00 91.88 84 GLN A N 1
ATOM 679 C CA . GLN A 1 84 ? 6.695 -13.088 -10.145 1.00 91.88 84 GLN A CA 1
ATOM 680 C C . GLN A 1 84 ? 8.144 -12.795 -9.737 1.00 91.88 84 GLN A C 1
ATOM 682 O O . GLN A 1 84 ? 8.983 -13.695 -9.698 1.00 91.88 84 GLN A O 1
ATOM 687 N N . MET A 1 85 ? 8.429 -11.543 -9.382 1.00 90.25 85 MET A N 1
ATOM 688 C CA . MET A 1 85 ? 9.772 -11.150 -8.961 1.00 90.25 85 MET A CA 1
ATOM 689 C C . MET A 1 85 ? 10.134 -11.727 -7.594 1.00 90.25 85 MET A C 1
ATOM 691 O O . MET A 1 85 ? 9.394 -11.589 -6.619 1.00 90.25 85 MET A O 1
ATOM 695 N N . THR A 1 86 ? 11.317 -12.335 -7.526 1.00 87.50 86 THR A N 1
ATOM 696 C CA . THR A 1 86 ? 11.933 -12.855 -6.300 1.00 87.50 86 THR A CA 1
ATOM 697 C C . THR A 1 86 ? 13.314 -12.233 -6.098 1.00 87.50 86 THR A C 1
ATOM 699 O O . THR A 1 86 ? 13.875 -11.624 -7.008 1.00 87.50 86 THR A O 1
ATOM 702 N N . ILE A 1 87 ? 13.903 -12.409 -4.910 1.00 83.31 87 ILE A N 1
ATOM 703 C CA . ILE A 1 87 ? 15.261 -11.919 -4.612 1.00 83.31 87 ILE A CA 1
ATOM 704 C C . ILE A 1 87 ? 16.300 -12.540 -5.561 1.00 83.31 87 ILE A C 1
ATOM 706 O O . ILE A 1 87 ? 17.236 -11.858 -5.972 1.00 83.31 87 ILE A O 1
ATOM 710 N N . LYS A 1 88 ? 16.121 -13.809 -5.956 1.00 85.12 88 LYS A N 1
ATOM 711 C CA . LYS A 1 88 ? 16.990 -14.475 -6.938 1.00 85.12 88 LYS A CA 1
ATOM 712 C C . LYS A 1 88 ? 16.962 -13.739 -8.280 1.00 85.12 88 LYS A C 1
ATOM 714 O O . LYS A 1 88 ? 18.011 -13.369 -8.790 1.00 85.12 88 LYS A O 1
ATOM 719 N N . GLN A 1 89 ? 15.761 -13.439 -8.773 1.00 89.75 89 GLN A N 1
ATOM 720 C CA . GLN A 1 89 ? 15.572 -12.706 -10.027 1.00 89.75 89 GLN A CA 1
ATOM 721 C C . GLN A 1 89 ? 16.151 -11.289 -9.970 1.00 89.75 89 GLN A C 1
ATOM 723 O O . GLN A 1 89 ? 16.764 -10.836 -10.927 1.00 89.75 89 GLN A O 1
ATOM 728 N N . ILE A 1 90 ? 16.038 -10.602 -8.829 1.00 89.38 90 ILE A N 1
ATOM 729 C CA . ILE A 1 90 ? 16.691 -9.298 -8.631 1.00 89.38 90 ILE A CA 1
ATOM 730 C C . ILE A 1 90 ? 18.213 -9.407 -8.789 1.00 89.38 90 ILE A C 1
ATOM 732 O O . ILE A 1 90 ? 18.820 -8.591 -9.480 1.00 89.38 90 ILE A O 1
ATOM 736 N N . LYS A 1 91 ? 18.838 -10.410 -8.161 1.00 88.06 91 LYS A N 1
ATOM 737 C CA . LYS A 1 91 ? 20.290 -10.619 -8.254 1.00 88.06 91 LYS A CA 1
ATOM 738 C C . LYS A 1 91 ? 20.739 -10.977 -9.669 1.00 88.06 91 LYS A C 1
ATOM 740 O O . LYS A 1 91 ? 21.803 -10.530 -10.084 1.00 88.06 91 LYS A O 1
ATOM 745 N N . GLU A 1 92 ? 19.960 -11.785 -10.386 1.00 91.19 92 GLU A N 1
ATOM 746 C CA . GLU A 1 92 ? 20.226 -12.147 -11.784 1.00 91.19 92 GLU A CA 1
ATOM 747 C C . GLU A 1 92 ? 20.126 -10.918 -12.692 1.00 91.19 92 GLU A C 1
ATOM 749 O O . GLU A 1 92 ? 21.088 -10.596 -13.385 1.00 91.19 92 GLU A O 1
ATOM 754 N N . LEU A 1 93 ? 19.030 -10.162 -12.595 1.00 93.50 93 LEU A N 1
ATOM 755 C CA . LEU A 1 93 ? 18.840 -8.921 -13.343 1.00 93.50 93 LEU A CA 1
ATOM 756 C C . LEU A 1 93 ? 19.931 -7.893 -13.058 1.00 93.50 93 LEU A C 1
ATOM 758 O O . LEU A 1 93 ? 20.413 -7.253 -13.981 1.00 93.50 93 LEU A O 1
ATOM 762 N N . LYS A 1 94 ? 20.378 -7.756 -11.806 1.00 91.31 94 LYS A N 1
ATOM 763 C CA . LYS A 1 94 ? 21.468 -6.834 -11.462 1.00 91.31 94 LYS A CA 1
ATOM 764 C C . LYS A 1 94 ? 22.777 -7.161 -12.193 1.00 91.31 94 LYS A C 1
ATOM 766 O O . LYS A 1 94 ? 23.544 -6.249 -12.469 1.00 91.31 94 LYS A O 1
ATOM 771 N N . LYS A 1 95 ? 23.042 -8.437 -12.499 1.00 91.75 95 LYS A N 1
ATOM 772 C CA . LYS A 1 95 ? 24.225 -8.841 -13.280 1.00 91.75 95 LYS A CA 1
ATOM 773 C C . LYS A 1 95 ? 24.069 -8.531 -14.772 1.00 91.75 95 LYS A C 1
ATOM 775 O O . LYS A 1 95 ? 25.075 -8.330 -15.435 1.00 91.75 95 LYS A O 1
ATOM 780 N N . GLN A 1 96 ? 22.836 -8.530 -15.281 1.00 93.75 96 GLN A N 1
ATOM 781 C CA . GLN A 1 96 ? 22.529 -8.339 -16.704 1.00 93.75 96 GLN A CA 1
ATOM 782 C C . GLN A 1 96 ? 22.269 -6.872 -17.080 1.00 93.75 96 GLN A C 1
ATOM 784 O O . GLN A 1 96 ? 22.530 -6.475 -18.208 1.00 93.75 96 GLN A O 1
ATOM 789 N N . LEU A 1 97 ? 21.753 -6.062 -16.151 1.00 94.88 97 LEU A N 1
ATOM 790 C CA . LEU A 1 97 ? 21.439 -4.645 -16.352 1.00 94.88 97 LEU A CA 1
ATOM 791 C C . LEU A 1 97 ? 22.706 -3.788 -16.237 1.00 94.88 97 LEU A C 1
ATOM 793 O O . LEU A 1 97 ? 22.878 -3.027 -15.284 1.00 94.88 97 LEU A O 1
ATOM 797 N N . VAL A 1 98 ? 23.592 -3.949 -17.213 1.00 94.75 98 VAL A N 1
ATOM 798 C CA . VAL A 1 98 ? 24.835 -3.190 -17.384 1.00 94.75 98 VAL A CA 1
ATOM 799 C C . VAL A 1 98 ? 24.888 -2.596 -18.795 1.00 94.75 98 VAL A C 1
ATOM 801 O O . VAL A 1 98 ? 24.235 -3.133 -19.694 1.00 94.75 98 VAL A O 1
ATOM 804 N N . PRO A 1 99 ? 25.639 -1.502 -19.023 1.00 95.50 99 PRO A N 1
ATOM 805 C CA . PRO A 1 99 ? 25.812 -0.967 -20.366 1.00 95.50 99 PRO A CA 1
ATOM 806 C C . PRO A 1 99 ? 26.502 -1.998 -21.267 1.00 95.50 99 PRO A C 1
ATOM 808 O O . PRO A 1 99 ? 27.492 -2.617 -20.877 1.00 95.50 99 PRO A O 1
ATOM 811 N N . SER A 1 100 ? 25.968 -2.168 -22.468 1.00 95.19 100 SER A N 1
ATOM 812 C CA . SER A 1 100 ? 26.502 -3.035 -23.518 1.00 95.19 100 SER A CA 1
ATOM 813 C C . SER A 1 100 ? 27.582 -2.306 -24.320 1.00 95.19 100 SER A C 1
ATOM 815 O O . SER A 1 100 ? 27.766 -1.093 -24.210 1.00 95.19 100 SER A O 1
ATOM 817 N N . ASN A 1 101 ? 28.304 -3.025 -25.171 1.00 93.25 101 ASN A N 1
ATOM 818 C CA . ASN A 1 101 ? 29.351 -2.468 -26.029 1.00 93.25 101 ASN A CA 1
ATOM 819 C C . ASN A 1 101 ? 28.822 -1.939 -27.373 1.00 93.25 101 ASN A C 1
ATOM 821 O O . ASN A 1 101 ? 29.580 -1.350 -28.150 1.00 93.25 101 ASN A O 1
ATOM 825 N N . THR A 1 102 ? 27.528 -2.113 -27.643 1.00 92.56 102 THR A N 1
ATOM 826 C CA . THR A 1 102 ? 26.848 -1.689 -28.870 1.00 92.56 102 THR A CA 1
ATOM 827 C C . THR A 1 102 ? 25.879 -0.525 -28.636 1.00 92.56 102 THR A C 1
ATOM 829 O O . THR A 1 102 ? 25.399 -0.295 -27.531 1.00 92.56 102 THR A O 1
ATOM 832 N N . ASN A 1 103 ? 25.581 0.220 -29.702 1.00 90.19 103 ASN A N 1
ATOM 833 C CA . ASN A 1 103 ? 24.456 1.163 -29.761 1.00 90.19 103 ASN A CA 1
ATOM 834 C C . ASN A 1 103 ? 23.434 0.765 -30.843 1.00 90.19 103 ASN A C 1
ATOM 836 O O . ASN A 1 103 ? 22.532 1.542 -31.154 1.00 90.19 103 ASN A O 1
ATOM 840 N N . VAL A 1 104 ? 23.611 -0.416 -31.444 1.00 88.81 104 VAL A N 1
ATOM 841 C CA . VAL A 1 104 ? 22.725 -0.979 -32.468 1.00 88.81 104 VAL A CA 1
ATOM 842 C C . VAL A 1 104 ? 21.524 -1.608 -31.780 1.00 88.81 104 VAL A C 1
ATOM 844 O O . VAL A 1 104 ? 21.693 -2.341 -30.811 1.00 88.81 104 VAL A O 1
ATOM 847 N N . GLY A 1 105 ? 20.330 -1.308 -32.277 1.00 85.81 105 GLY A N 1
ATOM 848 C CA . GLY A 1 105 ? 19.063 -1.720 -31.683 1.00 85.81 105 GLY A CA 1
ATOM 849 C C . GLY A 1 105 ? 18.133 -0.524 -31.505 1.00 85.81 105 GLY A C 1
ATOM 850 O O . GLY A 1 105 ? 18.565 0.582 -31.170 1.00 85.81 105 GLY A O 1
ATOM 851 N N . ASP A 1 106 ? 16.849 -0.754 -31.743 1.00 89.00 106 ASP A N 1
ATOM 852 C CA . ASP A 1 106 ? 15.825 0.284 -31.771 1.00 89.00 106 ASP A CA 1
ATOM 853 C C . ASP A 1 106 ? 14.817 0.127 -30.618 1.00 89.00 106 ASP A C 1
ATOM 855 O O . ASP A 1 106 ? 14.414 -0.977 -30.241 1.00 89.00 106 ASP A O 1
ATOM 859 N N . ALA A 1 107 ? 14.400 1.261 -30.051 1.00 92.75 107 ALA A N 1
ATOM 860 C CA . ALA A 1 107 ? 13.463 1.305 -28.935 1.00 92.75 107 ALA A CA 1
ATOM 861 C C . ALA A 1 107 ? 12.043 0.895 -29.352 1.00 92.75 107 ALA A C 1
ATOM 863 O O . ALA A 1 107 ? 11.339 0.259 -28.564 1.00 92.75 107 ALA A O 1
ATOM 864 N N . ILE A 1 108 ? 11.615 1.230 -30.576 1.00 94.38 108 ILE A N 1
ATOM 865 C CA . ILE A 1 108 ? 10.288 0.855 -31.088 1.00 94.38 108 ILE A CA 1
ATOM 866 C C . ILE A 1 108 ? 10.219 -0.657 -31.319 1.00 94.38 108 ILE A C 1
ATOM 868 O O . ILE A 1 108 ? 9.255 -1.303 -30.904 1.00 94.38 108 ILE A O 1
ATOM 872 N N . SER A 1 109 ? 11.288 -1.243 -31.844 1.00 94.06 109 SER A N 1
ATOM 873 C CA . SER A 1 109 ? 11.463 -2.694 -31.943 1.00 94.06 109 SER A CA 1
ATOM 874 C C . SER A 1 109 ? 11.407 -3.367 -30.561 1.00 94.06 109 SER A C 1
ATOM 876 O O . SER A 1 109 ? 10.690 -4.351 -30.374 1.00 94.06 109 SER A O 1
ATOM 878 N N . GLY A 1 110 ? 12.042 -2.778 -29.540 1.00 94.75 110 GLY A N 1
ATOM 879 C CA . GLY A 1 110 ? 11.916 -3.230 -28.146 1.00 94.75 110 GLY A CA 1
ATOM 880 C C . GLY A 1 110 ? 10.482 -3.161 -27.596 1.00 94.75 110 GLY A C 1
ATOM 881 O O . GLY A 1 110 ? 10.040 -4.070 -26.887 1.00 94.75 110 GLY A O 1
ATOM 882 N N . ILE A 1 111 ? 9.719 -2.120 -27.953 1.00 95.88 111 ILE A N 1
ATOM 883 C CA . ILE A 1 111 ? 8.289 -1.993 -27.620 1.00 95.88 111 ILE A CA 1
ATOM 884 C C . ILE A 1 111 ? 7.474 -3.114 -28.275 1.00 95.88 111 ILE A C 1
ATOM 886 O O . ILE A 1 111 ? 6.606 -3.679 -27.610 1.00 95.88 111 ILE A O 1
ATOM 890 N N . ILE A 1 112 ? 7.755 -3.466 -29.533 1.00 95.38 112 ILE A N 1
ATOM 891 C CA . ILE A 1 112 ? 7.072 -4.561 -30.243 1.00 95.38 112 ILE A CA 1
ATOM 892 C C . ILE A 1 112 ? 7.293 -5.894 -29.521 1.00 95.38 112 ILE A C 1
ATOM 894 O O . ILE A 1 112 ? 6.313 -6.581 -29.219 1.00 95.38 112 ILE A O 1
ATOM 898 N N . ILE A 1 113 ? 8.540 -6.220 -29.153 1.00 95.94 113 ILE A N 1
ATOM 899 C CA . ILE A 1 113 ? 8.840 -7.416 -28.345 1.00 95.94 113 ILE A CA 1
ATOM 900 C C . ILE A 1 113 ? 8.080 -7.366 -27.011 1.00 95.94 113 ILE A C 1
ATOM 902 O O . ILE A 1 113 ? 7.503 -8.364 -26.584 1.00 95.94 113 ILE A O 1
ATOM 906 N N . GLY A 1 114 ? 7.995 -6.197 -26.369 1.00 96.31 114 GLY A N 1
ATOM 907 C CA . GLY A 1 114 ? 7.206 -6.009 -25.148 1.00 96.31 114 GLY A CA 1
ATOM 908 C C . GLY A 1 114 ? 5.709 -6.281 -25.325 1.00 96.31 114 GLY A C 1
ATOM 909 O O . GLY A 1 114 ? 5.095 -6.930 -24.474 1.00 96.31 114 GLY A O 1
ATOM 910 N N . ILE A 1 115 ? 5.114 -5.818 -26.427 1.00 95.81 115 ILE A N 1
ATOM 911 C CA . ILE A 1 115 ? 3.705 -6.064 -26.766 1.00 95.81 115 ILE A CA 1
ATOM 912 C C . ILE A 1 115 ? 3.465 -7.555 -27.003 1.00 95.81 115 ILE A C 1
ATOM 914 O O . ILE A 1 115 ? 2.498 -8.101 -26.465 1.00 95.81 115 ILE A O 1
ATOM 918 N N . ASP A 1 116 ? 4.335 -8.213 -27.770 1.00 95.38 116 ASP A N 1
ATOM 919 C CA . ASP A 1 116 ? 4.256 -9.650 -28.040 1.00 95.38 116 ASP A CA 1
ATOM 920 C C . ASP A 1 116 ? 4.339 -10.465 -26.743 1.00 95.38 116 ASP A C 1
ATOM 922 O O . ASP A 1 116 ? 3.478 -11.304 -26.462 1.00 95.38 116 ASP A O 1
ATOM 926 N N . LEU A 1 117 ? 5.293 -10.126 -25.879 1.00 95.44 117 LEU A N 1
ATOM 927 C CA . LEU A 1 117 ? 5.513 -10.795 -24.604 1.00 95.44 117 LEU A CA 1
ATOM 928 C C . LEU A 1 117 ? 4.296 -10.639 -23.666 1.00 95.44 117 LEU A C 1
ATOM 930 O O . LEU A 1 117 ? 3.848 -11.612 -23.049 1.00 95.44 117 LEU A O 1
ATOM 934 N N . ILE A 1 118 ? 3.678 -9.451 -23.618 1.00 96.06 118 ILE A N 1
ATOM 935 C CA . ILE A 1 118 ? 2.402 -9.226 -22.909 1.00 96.06 118 ILE A CA 1
ATOM 936 C C . ILE A 1 118 ? 1.265 -10.039 -23.541 1.00 96.06 118 ILE A C 1
ATOM 938 O O . ILE A 1 118 ? 0.450 -10.610 -22.808 1.00 96.06 118 ILE A O 1
ATOM 942 N N . SER A 1 119 ? 1.183 -10.070 -24.873 1.00 94.25 119 SER A N 1
ATOM 943 C CA . SER A 1 119 ? 0.140 -10.774 -25.627 1.00 94.25 119 SER A CA 1
ATOM 944 C C . SER A 1 119 ? 0.156 -12.271 -25.321 1.00 94.25 119 SER A C 1
ATOM 946 O O . SER A 1 119 ? -0.853 -12.821 -24.868 1.00 94.25 119 SER A O 1
ATOM 948 N N . LYS A 1 120 ? 1.327 -12.903 -25.466 1.00 94.44 120 LYS A N 1
ATOM 949 C CA . LYS A 1 120 ? 1.553 -14.330 -25.207 1.00 94.44 120 LYS A CA 1
ATOM 950 C C . LYS A 1 120 ? 1.241 -14.701 -23.761 1.00 94.44 120 LYS A C 1
ATOM 952 O O . LYS A 1 120 ? 0.559 -15.692 -23.516 1.00 94.44 120 LYS A O 1
ATOM 957 N N . TYR A 1 121 ? 1.686 -13.887 -22.803 1.00 94.69 121 TYR A N 1
ATOM 958 C CA . TYR A 1 121 ? 1.486 -14.182 -21.385 1.00 94.69 121 TYR A CA 1
ATOM 959 C C . TYR A 1 121 ? 0.036 -13.991 -20.923 1.00 94.69 121 TYR A C 1
ATOM 961 O O . TYR A 1 121 ? -0.506 -14.815 -20.183 1.00 94.69 121 TYR A O 1
ATOM 969 N N . CYS A 1 122 ? -0.607 -12.888 -21.318 1.00 92.44 122 CYS A N 1
ATOM 970 C CA . CYS A 1 122 ? -1.966 -12.592 -20.867 1.00 92.44 122 CYS A CA 1
ATOM 971 C C . CYS A 1 122 ? -3.005 -13.470 -21.573 1.00 92.44 122 CYS A C 1
ATOM 973 O O . CYS A 1 122 ? -4.026 -13.807 -20.965 1.00 92.44 122 CYS A O 1
ATOM 975 N N . GLY A 1 123 ? -2.783 -13.813 -22.846 1.00 88.94 123 GLY A N 1
ATOM 976 C CA . GLY A 1 123 ? -3.782 -14.468 -23.686 1.00 88.94 123 GLY A CA 1
ATOM 977 C C . GLY A 1 123 ? -5.139 -13.758 -23.599 1.00 88.94 123 GLY A C 1
ATOM 978 O O . GLY A 1 123 ? -5.229 -12.533 -23.684 1.00 88.94 123 GLY A O 1
ATOM 979 N N . ASN A 1 124 ? -6.198 -14.526 -23.331 1.00 84.69 124 ASN A N 1
ATOM 980 C CA . ASN A 1 124 ? -7.570 -14.013 -23.201 1.00 84.69 124 ASN A CA 1
ATOM 981 C C . ASN A 1 124 ? -7.929 -13.532 -21.782 1.00 84.69 124 ASN A C 1
ATOM 983 O O . ASN A 1 124 ? -9.076 -13.169 -21.509 1.00 84.69 124 ASN A O 1
ATOM 987 N N . LEU A 1 125 ? -6.985 -13.569 -20.839 1.00 88.38 125 LEU A N 1
ATOM 988 C CA . LEU A 1 125 ? -7.245 -13.216 -19.449 1.00 88.38 125 LEU A CA 1
ATOM 989 C C . LEU A 1 125 ? -7.193 -11.698 -19.242 1.00 88.38 125 LEU A C 1
ATOM 991 O O . LEU A 1 125 ? -6.372 -10.979 -19.813 1.00 88.38 125 LEU A O 1
ATOM 995 N N . LYS A 1 126 ? -8.047 -11.201 -18.343 1.00 89.38 126 LYS A N 1
ATOM 996 C CA . LYS A 1 126 ? -8.082 -9.781 -17.983 1.00 89.38 126 LYS A CA 1
ATOM 997 C C . LYS A 1 126 ? -6.927 -9.428 -17.040 1.00 89.38 126 LYS A C 1
ATOM 999 O O . LYS A 1 126 ? -6.932 -9.829 -15.875 1.00 89.38 126 LYS A O 1
ATOM 1004 N N . TYR A 1 127 ? -5.989 -8.630 -17.544 1.00 92.50 127 TYR A N 1
ATOM 1005 C CA . TYR A 1 127 ? -4.875 -8.040 -16.800 1.00 92.50 127 TYR A CA 1
ATOM 1006 C C . TYR A 1 127 ? -4.891 -6.516 -16.937 1.00 92.50 127 TYR A C 1
ATOM 1008 O O . TYR A 1 127 ? -5.292 -5.986 -17.972 1.00 92.50 127 TYR A O 1
ATOM 1016 N N . ILE A 1 128 ? -4.420 -5.819 -15.905 1.00 93.56 128 ILE A N 1
ATOM 1017 C CA . ILE A 1 128 ? -3.895 -4.461 -16.055 1.00 93.56 128 ILE A CA 1
ATOM 1018 C C . ILE A 1 128 ? -2.508 -4.613 -16.681 1.00 93.56 128 ILE A C 1
ATOM 1020 O O . ILE A 1 128 ? -1.646 -5.268 -16.095 1.00 93.56 128 ILE A O 1
ATOM 1024 N N . LYS A 1 129 ? -2.315 -4.065 -17.880 1.00 95.81 129 LYS A N 1
ATOM 1025 C CA . LYS A 1 129 ? -1.092 -4.229 -18.671 1.00 95.81 129 LYS A CA 1
ATOM 1026 C C . LYS A 1 129 ? -0.351 -2.901 -18.691 1.00 95.81 129 LYS A C 1
ATOM 1028 O O . LYS A 1 129 ? -0.905 -1.915 -19.165 1.00 95.81 129 LYS A O 1
ATOM 1033 N N . ASN A 1 130 ? 0.873 -2.879 -18.185 1.00 96.81 130 ASN A N 1
ATOM 1034 C CA . ASN A 1 130 ? 1.726 -1.697 -18.174 1.00 96.81 130 ASN A CA 1
ATOM 1035 C C . ASN A 1 130 ? 2.997 -1.992 -18.979 1.00 96.81 130 ASN A C 1
ATOM 1037 O O . ASN A 1 130 ? 3.621 -3.032 -18.768 1.00 96.81 130 ASN A O 1
ATOM 1041 N N . LEU A 1 131 ? 3.383 -1.082 -19.867 1.00 97.75 131 LEU A N 1
ATOM 1042 C CA . LEU A 1 131 ? 4.613 -1.149 -20.650 1.00 97.75 131 LEU A CA 1
ATOM 1043 C C . LEU A 1 131 ? 5.414 0.129 -20.405 1.00 97.75 131 LEU A C 1
ATOM 1045 O O . LEU A 1 131 ? 4.910 1.228 -20.631 1.00 97.75 131 LEU A O 1
ATOM 1049 N N . ILE A 1 132 ? 6.635 -0.010 -19.902 1.00 98.00 132 ILE A N 1
ATOM 1050 C CA . ILE A 1 132 ? 7.466 1.116 -19.477 1.00 98.00 132 ILE A CA 1
ATOM 1051 C C . ILE A 1 132 ? 8.744 1.126 -20.307 1.00 98.00 132 ILE A C 1
ATOM 1053 O O . ILE A 1 132 ? 9.526 0.186 -20.207 1.00 98.00 132 ILE A O 1
ATOM 1057 N N . LEU A 1 133 ? 8.963 2.181 -21.088 1.00 97.69 133 LEU A N 1
ATOM 1058 C CA . LEU A 1 133 ? 10.200 2.418 -21.831 1.00 97.69 133 LEU A CA 1
ATOM 1059 C C . LEU A 1 133 ? 11.104 3.372 -21.047 1.00 97.69 133 LEU A C 1
ATOM 1061 O O . LEU A 1 133 ? 10.641 4.426 -20.609 1.00 97.69 133 LEU A O 1
ATOM 1065 N N . ILE A 1 134 ? 12.384 3.028 -20.913 1.00 97.31 134 ILE A N 1
ATOM 1066 C CA . ILE A 1 134 ? 13.415 3.878 -20.306 1.00 97.31 134 ILE A CA 1
ATOM 1067 C C . ILE A 1 134 ? 14.584 4.018 -21.285 1.00 97.31 134 ILE A C 1
ATOM 1069 O O . ILE A 1 134 ? 15.153 3.008 -21.695 1.00 97.31 134 ILE A O 1
ATOM 1073 N N . THR A 1 135 ? 14.934 5.247 -21.676 1.00 95.62 135 THR A N 1
ATOM 1074 C CA . THR A 1 135 ? 16.001 5.519 -22.663 1.00 95.62 135 THR A CA 1
ATOM 1075 C C . THR A 1 135 ? 16.583 6.928 -22.522 1.00 95.62 135 THR A C 1
ATOM 1077 O O . THR A 1 135 ? 15.900 7.838 -22.054 1.00 95.62 135 THR A O 1
ATOM 1080 N N . ASN A 1 136 ? 17.824 7.138 -22.969 1.00 92.19 136 ASN A N 1
ATOM 1081 C CA . ASN A 1 136 ? 18.410 8.474 -23.143 1.00 92.19 136 ASN A CA 1
ATOM 1082 C C . ASN A 1 136 ? 18.134 9.094 -24.527 1.00 92.19 136 ASN A C 1
ATOM 1084 O O . ASN A 1 136 ? 18.467 10.255 -24.767 1.00 92.19 136 ASN A O 1
ATOM 1088 N N . GLY A 1 137 ? 17.509 8.348 -25.444 1.00 91.62 137 GLY A N 1
ATOM 1089 C CA . GLY A 1 137 ? 17.078 8.857 -26.744 1.00 91.62 137 GLY A CA 1
ATOM 1090 C C . GLY A 1 137 ? 18.211 9.267 -27.691 1.00 91.62 137 GLY A C 1
ATOM 1091 O O . GLY A 1 137 ? 17.944 10.001 -28.641 1.00 91.62 137 GLY A O 1
ATOM 1092 N N . MET A 1 138 ? 19.457 8.840 -27.461 1.00 89.06 138 MET A N 1
ATOM 1093 C CA . MET A 1 138 ? 20.621 9.328 -28.220 1.00 89.06 138 MET A CA 1
ATOM 1094 C C . MET A 1 138 ? 20.911 8.580 -29.533 1.00 89.06 138 MET A C 1
ATOM 1096 O O . MET A 1 138 ? 21.665 9.083 -30.367 1.00 89.06 138 MET A O 1
ATOM 1100 N N . SER A 1 139 ? 20.308 7.412 -29.753 1.00 87.69 139 SER A N 1
ATOM 1101 C CA . SER A 1 139 ? 20.469 6.615 -30.979 1.00 87.69 139 SER A CA 1
ATOM 1102 C C . SER A 1 139 ? 19.331 6.847 -31.968 1.00 87.69 139 SER A C 1
ATOM 1104 O O . SER A 1 139 ? 18.242 7.255 -31.579 1.00 87.69 139 SER A O 1
ATOM 1106 N N . HIS A 1 140 ? 19.532 6.518 -33.244 1.00 86.94 140 HIS A N 1
ATOM 1107 C CA . HIS A 1 140 ? 18.419 6.474 -34.195 1.00 86.94 140 HIS A CA 1
ATOM 1108 C C . HIS A 1 140 ? 17.327 5.492 -33.737 1.00 86.94 140 HIS A C 1
ATOM 1110 O O . HIS A 1 140 ? 17.635 4.444 -33.171 1.00 86.94 140 HIS A O 1
ATOM 1116 N N . MET A 1 141 ? 16.068 5.866 -33.975 1.00 90.56 141 MET A N 1
ATOM 1117 C CA . MET A 1 141 ? 14.879 5.050 -33.723 1.00 90.56 141 MET A CA 1
ATOM 1118 C C . MET A 1 141 ? 13.996 5.057 -34.969 1.00 90.56 141 MET A C 1
ATOM 1120 O O . MET A 1 141 ? 13.869 6.106 -35.615 1.00 90.56 141 MET A O 1
ATOM 1124 N N . ASP A 1 142 ? 13.390 3.918 -35.301 1.00 89.44 142 ASP A N 1
ATOM 1125 C CA . ASP A 1 142 ? 12.495 3.821 -36.456 1.00 89.44 142 ASP A CA 1
ATOM 1126 C C . ASP A 1 142 ? 11.033 4.030 -36.046 1.00 89.44 142 ASP A C 1
ATOM 1128 O O . ASP A 1 142 ? 10.441 3.243 -35.314 1.00 89.44 142 ASP A O 1
ATOM 1132 N N . PHE A 1 143 ? 10.437 5.112 -36.544 1.00 90.06 143 PHE A N 1
ATOM 1133 C CA . PHE A 1 143 ? 9.042 5.472 -36.288 1.00 90.06 143 PHE A CA 1
ATOM 1134 C C . PHE A 1 143 ? 8.119 5.202 -37.486 1.00 90.06 143 PHE A C 1
ATOM 1136 O O . PHE A 1 143 ? 6.967 5.641 -37.461 1.00 90.06 143 PHE A O 1
ATOM 1143 N N . SER A 1 144 ? 8.595 4.512 -38.526 1.00 89.38 144 SER A N 1
ATOM 1144 C CA . SER A 1 144 ? 7.852 4.237 -39.765 1.00 89.38 144 SER A CA 1
ATOM 1145 C C . SER A 1 144 ? 6.456 3.640 -39.519 1.00 89.38 144 SER A C 1
ATOM 1147 O O . SER A 1 144 ? 5.473 4.122 -40.083 1.00 89.38 144 SER A O 1
ATOM 1149 N N . ASP A 1 145 ? 6.345 2.673 -38.605 1.00 87.88 145 ASP A N 1
ATOM 1150 C CA . ASP A 1 145 ? 5.089 2.002 -38.234 1.00 87.88 145 ASP A CA 1
ATOM 1151 C C . ASP A 1 145 ? 4.526 2.430 -36.861 1.00 87.88 145 ASP A C 1
ATOM 1153 O O . ASP A 1 145 ? 3.613 1.796 -36.318 1.00 87.88 145 ASP A O 1
ATOM 1157 N N . ALA A 1 146 ? 5.011 3.542 -36.297 1.00 89.12 146 ALA A N 1
ATOM 1158 C CA . ALA A 1 146 ? 4.648 3.991 -34.950 1.00 89.12 146 ALA A CA 1
ATOM 1159 C C . ALA A 1 146 ? 3.132 4.187 -34.756 1.00 89.12 146 ALA A C 1
ATOM 1161 O O . ALA A 1 146 ? 2.595 3.867 -33.695 1.00 89.12 146 ALA A O 1
ATOM 1162 N N . GLU A 1 147 ? 2.411 4.663 -35.776 1.00 91.44 147 GLU A N 1
ATOM 1163 C CA . GLU A 1 147 ? 0.955 4.831 -35.695 1.00 91.44 147 GLU A CA 1
ATOM 1164 C C . GLU A 1 147 ? 0.230 3.489 -35.527 1.00 91.44 147 GLU A C 1
ATOM 1166 O O . GLU A 1 147 ? -0.622 3.352 -34.646 1.00 91.44 147 GLU A O 1
ATOM 1171 N N . LYS A 1 148 ? 0.599 2.469 -36.313 1.00 93.00 148 LYS A N 1
ATOM 1172 C CA . LYS A 1 148 ? -0.005 1.127 -36.233 1.00 93.00 148 LYS A CA 1
ATOM 1173 C C . LYS A 1 148 ? 0.249 0.491 -34.867 1.00 93.00 148 LYS A C 1
ATOM 1175 O O . LYS A 1 148 ? -0.677 -0.049 -34.258 1.00 93.00 148 LYS A O 1
ATOM 1180 N N . ILE A 1 149 ? 1.475 0.618 -34.361 1.00 93.69 149 ILE A N 1
ATOM 1181 C CA . ILE A 1 149 ? 1.875 0.110 -33.042 1.00 93.69 149 ILE A CA 1
ATOM 1182 C C . ILE A 1 149 ? 1.067 0.809 -31.940 1.00 93.69 149 ILE A C 1
ATOM 1184 O O . ILE A 1 149 ? 0.547 0.154 -31.033 1.00 93.69 149 ILE A O 1
ATOM 1188 N N . ALA A 1 150 ? 0.873 2.126 -32.042 1.00 93.25 150 ALA A N 1
ATOM 1189 C CA . ALA A 1 150 ? 0.069 2.883 -31.087 1.00 93.25 150 ALA A CA 1
ATOM 1190 C C . ALA A 1 150 ? -1.411 2.457 -31.085 1.00 93.25 150 ALA A C 1
ATOM 1192 O O . ALA A 1 150 ? -2.025 2.320 -30.019 1.00 93.25 150 ALA A O 1
ATOM 1193 N N . TYR A 1 151 ? -1.989 2.181 -32.260 1.00 92.06 151 TYR A N 1
ATOM 1194 C CA . TYR A 1 151 ? -3.338 1.615 -32.359 1.00 92.06 151 TYR A CA 1
ATOM 1195 C C . TYR A 1 151 ? -3.433 0.232 -31.708 1.00 92.06 151 TYR A C 1
ATOM 1197 O O . TYR A 1 151 ? -4.407 -0.042 -31.001 1.00 92.06 151 TYR A O 1
ATOM 1205 N N . GLN A 1 152 ? -2.420 -0.618 -31.880 1.00 93.38 152 GLN A N 1
ATOM 1206 C CA . GLN A 1 152 ? -2.374 -1.935 -31.245 1.00 93.38 152 GLN A CA 1
ATOM 1207 C C . GLN A 1 152 ? -2.300 -1.834 -29.714 1.00 93.38 152 GLN A C 1
ATOM 1209 O O . GLN A 1 152 ? -3.061 -2.517 -29.023 1.00 93.38 152 GLN A O 1
ATOM 1214 N N . ILE A 1 153 ? -1.464 -0.939 -29.175 1.00 93.94 153 ILE A N 1
ATOM 1215 C CA . ILE A 1 153 ? -1.367 -0.647 -27.732 1.00 93.94 1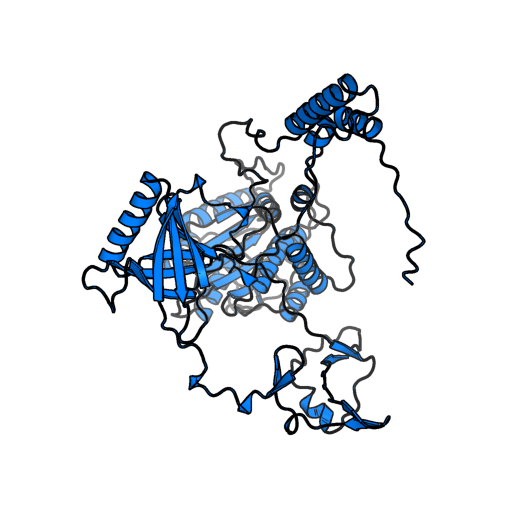53 ILE A CA 1
ATOM 1216 C C . ILE A 1 153 ? -2.738 -0.254 -27.165 1.00 93.94 153 ILE A C 1
ATOM 1218 O O . ILE A 1 153 ? -3.182 -0.817 -26.157 1.00 93.94 153 ILE A O 1
ATOM 1222 N N . LYS A 1 154 ? -3.444 0.655 -27.849 1.00 93.00 154 LYS A N 1
ATOM 1223 C CA . LYS A 1 154 ? -4.799 1.084 -27.472 1.00 93.00 154 LYS A CA 1
ATOM 1224 C C . LYS A 1 154 ? -5.802 -0.064 -27.518 1.00 93.00 154 LYS A C 1
ATOM 1226 O O . LYS A 1 154 ? -6.527 -0.278 -26.547 1.00 93.00 154 LYS A O 1
ATOM 1231 N N . HIS A 1 155 ? -5.821 -0.829 -28.607 1.00 91.75 155 HIS A N 1
ATOM 1232 C CA . HIS A 1 155 ? -6.735 -1.960 -28.775 1.00 91.75 155 HIS A CA 1
ATOM 1233 C C . HIS A 1 155 ? -6.525 -3.031 -27.693 1.00 91.75 155 HIS A C 1
ATOM 1235 O O . HIS A 1 155 ? -7.481 -3.558 -27.127 1.00 91.75 155 HIS A O 1
ATOM 1241 N N . MET A 1 156 ? -5.271 -3.303 -27.330 1.00 91.44 156 MET A N 1
ATOM 1242 C CA . MET A 1 156 ? -4.923 -4.254 -26.273 1.00 91.44 156 MET A CA 1
ATOM 1243 C C . MET A 1 156 ? -5.115 -3.704 -24.851 1.00 91.44 156 MET A C 1
ATOM 1245 O O . MET A 1 156 ? -4.944 -4.471 -23.893 1.00 91.44 156 MET A O 1
ATOM 1249 N N . SER A 1 157 ? -5.489 -2.424 -24.712 1.00 93.25 157 SER A N 1
ATOM 1250 C CA . SER A 1 157 ? -5.615 -1.694 -23.443 1.00 93.25 157 SER A CA 1
ATOM 1251 C C . SER A 1 157 ? -4.330 -1.744 -22.605 1.00 93.25 157 SER A C 1
ATOM 1253 O O . SER A 1 157 ? -4.367 -2.060 -21.413 1.00 93.25 157 SER A O 1
ATOM 1255 N N . ILE A 1 158 ? -3.183 -1.496 -23.246 1.00 95.62 158 ILE A N 1
ATOM 1256 C CA . ILE A 1 158 ? -1.872 -1.418 -22.591 1.00 95.62 158 ILE A CA 1
ATOM 1257 C C . ILE A 1 158 ? -1.605 0.035 -22.187 1.00 95.62 158 ILE A C 1
ATOM 1259 O O . ILE A 1 158 ? -1.640 0.937 -23.019 1.00 95.62 158 ILE A O 1
ATOM 1263 N N . ASN A 1 159 ? -1.301 0.259 -20.910 1.00 96.62 159 ASN A N 1
ATOM 1264 C CA . ASN A 1 159 ? -0.854 1.555 -20.414 1.00 96.62 159 ASN A CA 1
ATOM 1265 C C . ASN A 1 159 ? 0.633 1.715 -20.736 1.00 96.62 159 ASN A C 1
ATOM 1267 O O . ASN A 1 159 ? 1.455 0.982 -20.180 1.00 96.62 159 ASN A O 1
ATOM 1271 N N . ILE A 1 160 ? 0.986 2.662 -21.603 1.00 96.12 160 ILE A N 1
ATOM 1272 C CA . ILE A 1 160 ? 2.386 2.946 -21.928 1.00 96.12 160 ILE A CA 1
ATOM 1273 C C . ILE A 1 160 ? 2.919 4.132 -21.119 1.00 96.12 160 ILE A C 1
ATOM 1275 O O . ILE A 1 160 ? 2.230 5.138 -20.927 1.00 96.12 160 ILE A O 1
ATOM 1279 N N . SER A 1 161 ? 4.146 4.015 -20.619 1.00 96.69 161 SER A N 1
ATOM 1280 C CA . SER A 1 161 ? 4.883 5.104 -19.975 1.00 96.69 161 SER A CA 1
ATOM 1281 C C . SER A 1 1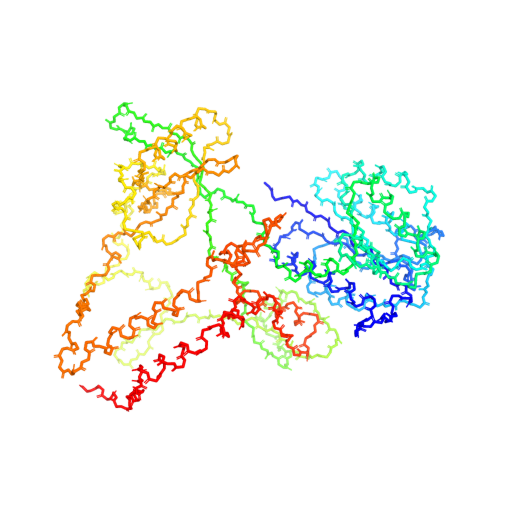61 ? 6.290 5.181 -20.549 1.00 96.69 161 SER A C 1
ATOM 1283 O O . SER A 1 161 ? 6.990 4.175 -20.597 1.00 96.69 161 SER A O 1
ATOM 1285 N N . ILE A 1 162 ? 6.694 6.361 -21.000 1.00 96.44 162 ILE A N 1
ATOM 1286 C CA . ILE A 1 162 ? 7.998 6.616 -21.608 1.00 96.44 162 ILE A CA 1
ATOM 1287 C C . ILE A 1 162 ? 8.750 7.580 -20.703 1.00 96.44 162 ILE A C 1
ATOM 1289 O O . ILE A 1 162 ? 8.288 8.699 -20.462 1.00 96.44 162 ILE A O 1
ATOM 1293 N N . PHE A 1 163 ? 9.897 7.131 -20.205 1.00 95.44 163 PHE A N 1
ATOM 1294 C CA . PHE A 1 163 ? 10.773 7.904 -19.339 1.00 95.44 163 PHE A CA 1
ATOM 1295 C C . PHE A 1 163 ? 12.092 8.168 -20.047 1.00 95.44 163 PHE A C 1
ATOM 1297 O O . PHE A 1 163 ? 12.850 7.247 -20.359 1.00 95.44 163 PHE A O 1
ATOM 1304 N N . GLY A 1 164 ? 12.327 9.444 -20.330 1.00 93.00 164 GLY A N 1
ATOM 1305 C CA . GLY A 1 164 ? 13.518 9.899 -21.024 1.00 93.00 164 GLY A CA 1
ATOM 1306 C C . GLY A 1 164 ? 14.537 10.517 -20.085 1.00 93.00 164 GLY A C 1
ATOM 1307 O O . GLY A 1 164 ? 14.191 11.377 -19.274 1.00 93.00 164 GLY A O 1
ATOM 1308 N N . ILE A 1 165 ? 15.793 10.105 -20.212 1.00 91.00 165 ILE A N 1
ATOM 1309 C CA . ILE A 1 165 ? 16.909 10.689 -19.464 1.00 91.00 165 ILE A CA 1
ATOM 1310 C C . ILE A 1 165 ? 17.229 12.060 -20.069 1.00 91.00 165 ILE A C 1
ATOM 1312 O O . ILE A 1 165 ? 17.552 12.186 -21.254 1.00 91.00 165 ILE A O 1
ATOM 1316 N N . ASP A 1 166 ? 17.051 13.096 -19.248 1.00 87.75 166 ASP A N 1
ATOM 1317 C CA . ASP A 1 166 ? 17.266 14.507 -19.596 1.00 87.75 166 ASP A CA 1
ATOM 1318 C C . ASP A 1 166 ? 16.440 14.991 -20.793 1.00 87.75 166 ASP A C 1
ATOM 1320 O O . ASP A 1 166 ? 16.869 15.799 -21.613 1.00 87.75 166 ASP A O 1
ATOM 1324 N N . PHE A 1 167 ? 15.208 14.493 -20.903 1.00 90.50 167 PHE A N 1
ATOM 1325 C CA . PHE A 1 167 ? 14.220 15.082 -21.806 1.00 90.50 167 PHE A CA 1
ATOM 1326 C C . PHE A 1 167 ? 13.724 16.414 -21.239 1.00 90.50 167 PHE A C 1
ATOM 1328 O O . PHE A 1 167 ? 13.685 16.602 -20.016 1.00 90.50 167 PHE A O 1
ATOM 1335 N N . ASP A 1 168 ? 13.354 17.341 -22.123 1.00 85.69 168 ASP A N 1
ATOM 1336 C CA . ASP A 1 168 ? 12.887 18.663 -21.720 1.00 85.69 168 ASP A CA 1
ATOM 1337 C C . ASP A 1 168 ? 11.530 18.546 -21.035 1.00 85.69 168 ASP A C 1
ATOM 1339 O O . ASP A 1 168 ? 10.614 17.855 -21.488 1.00 85.69 168 ASP A O 1
ATOM 1343 N N . ASN A 1 169 ? 11.380 19.285 -19.944 1.00 80.31 169 ASN A N 1
ATOM 1344 C CA . ASN A 1 169 ? 10.104 19.449 -19.281 1.00 80.31 169 ASN A CA 1
ATOM 1345 C C . ASN A 1 169 ? 9.919 20.914 -18.887 1.00 80.31 169 ASN A C 1
ATOM 1347 O O . ASN A 1 169 ? 10.368 21.368 -17.833 1.00 80.31 169 ASN A O 1
ATOM 1351 N N . HIS A 1 170 ? 9.196 21.649 -19.733 1.00 72.25 170 HIS A N 1
ATOM 1352 C CA . HIS A 1 170 ? 8.877 23.058 -19.503 1.00 72.25 170 HIS A CA 1
ATOM 1353 C C . HIS A 1 170 ? 8.048 23.287 -18.233 1.00 72.25 170 HIS A C 1
ATOM 1355 O O . HIS A 1 170 ? 8.203 24.321 -17.591 1.00 72.25 170 HIS A O 1
ATOM 1361 N N . SER A 1 171 ? 7.196 22.333 -17.845 1.00 70.88 171 SER A N 1
ATOM 1362 C CA . SER A 1 171 ? 6.396 22.421 -16.619 1.00 70.88 171 SER A CA 1
ATOM 1363 C C . SER A 1 171 ? 7.240 22.223 -15.358 1.00 70.88 171 SER A C 1
ATOM 1365 O O . SER A 1 171 ? 6.922 22.802 -14.322 1.00 70.88 171 SER A O 1
ATOM 1367 N N . TYR A 1 172 ? 8.321 21.444 -15.452 1.00 65.06 172 TYR A N 1
ATOM 1368 C CA . TYR A 1 172 ? 9.278 21.219 -14.362 1.00 65.06 172 TYR A CA 1
ATOM 1369 C C . TYR A 1 172 ? 10.449 22.217 -14.365 1.00 65.06 172 TYR A C 1
ATOM 1371 O O . TYR A 1 172 ? 11.227 22.264 -13.418 1.00 65.06 172 TYR A O 1
ATOM 1379 N N . GLY A 1 173 ? 10.579 23.025 -15.422 1.00 72.38 173 GLY A N 1
ATOM 1380 C CA . GLY A 1 173 ? 11.668 23.988 -15.587 1.00 72.38 173 GLY A CA 1
ATOM 1381 C C . GLY A 1 173 ? 13.012 23.356 -15.961 1.00 72.38 173 GLY A C 1
ATOM 1382 O O . GLY A 1 173 ? 14.033 24.028 -15.855 1.00 72.38 173 GLY A O 1
ATOM 1383 N N . TYR A 1 174 ? 13.025 22.093 -16.399 1.00 77.81 174 TYR A N 1
ATOM 1384 C CA . TYR A 1 174 ? 14.239 21.423 -16.860 1.00 77.81 174 TYR A CA 1
ATOM 1385 C C . TYR A 1 174 ? 14.343 21.505 -18.381 1.00 77.81 174 TYR A C 1
ATOM 1387 O O . TYR A 1 174 ? 13.411 21.132 -19.101 1.00 77.81 174 TYR A O 1
ATOM 1395 N N . LYS A 1 175 ? 15.490 21.977 -18.860 1.00 80.38 175 LYS A N 1
ATOM 1396 C CA . LYS A 1 175 ? 15.861 21.956 -20.267 1.00 80.38 175 LYS A CA 1
ATOM 1397 C C . LYS A 1 175 ? 17.332 21.585 -20.360 1.00 80.38 175 LYS A C 1
ATOM 1399 O O . LYS A 1 175 ? 18.142 22.179 -19.658 1.00 80.38 175 LYS A O 1
ATOM 1404 N N . GLU A 1 176 ? 17.666 20.629 -21.211 1.00 79.75 176 GLU A N 1
ATOM 1405 C CA . GLU A 1 176 ? 19.068 20.295 -21.468 1.00 79.75 176 GLU A CA 1
ATOM 1406 C C . GLU A 1 176 ? 19.625 21.230 -22.553 1.00 79.75 176 GLU A C 1
ATOM 1408 O O . GLU A 1 176 ? 19.044 21.385 -23.632 1.00 79.75 176 GLU A O 1
ATOM 1413 N N . ASP A 1 177 ? 20.750 21.879 -22.247 1.00 73.81 177 ASP A N 1
ATOM 1414 C CA . ASP A 1 177 ? 21.302 22.962 -23.067 1.00 73.81 177 ASP A CA 1
ATOM 1415 C C . ASP A 1 177 ? 21.940 22.465 -24.376 1.00 73.81 177 ASP A C 1
ATOM 1417 O O . ASP A 1 177 ? 21.784 23.100 -25.422 1.00 73.81 177 ASP A O 1
ATOM 1421 N N . PHE A 1 178 ? 22.614 21.308 -24.350 1.00 77.94 178 PHE A N 1
ATOM 1422 C CA . PHE A 1 178 ? 23.393 20.779 -25.478 1.00 77.94 178 PHE A CA 1
ATOM 1423 C C . PHE A 1 178 ? 22.849 19.443 -26.000 1.00 77.94 178 PHE A C 1
ATOM 1425 O O . PHE A 1 178 ? 23.480 18.395 -25.876 1.00 77.94 178 PHE A O 1
ATOM 1432 N N . LYS A 1 179 ? 21.674 19.475 -26.641 1.00 84.12 179 LYS A N 1
ATOM 1433 C CA . LYS A 1 179 ? 21.068 18.277 -27.243 1.00 84.12 179 LYS A CA 1
ATOM 1434 C C . LYS A 1 179 ? 21.566 17.982 -28.650 1.00 84.12 179 LYS A C 1
ATOM 1436 O O . LYS A 1 179 ? 21.612 18.859 -29.514 1.00 84.12 179 LYS A O 1
ATOM 1441 N N . SER A 1 180 ? 21.819 16.704 -28.923 1.00 86.38 180 SER A N 1
ATOM 1442 C CA . SER A 1 180 ? 22.026 16.231 -30.290 1.00 86.38 180 SER A CA 1
ATOM 1443 C C . SER A 1 180 ? 20.736 16.354 -31.115 1.00 86.38 180 SER A C 1
ATOM 1445 O O . SER A 1 180 ? 19.622 16.220 -30.603 1.00 86.38 180 SER A O 1
ATOM 1447 N N . ILE A 1 181 ? 20.878 16.565 -32.429 1.00 88.38 181 ILE A N 1
ATOM 1448 C CA . ILE A 1 181 ? 19.739 16.625 -33.366 1.00 88.38 181 ILE A CA 1
ATOM 1449 C C . ILE A 1 181 ? 18.911 15.329 -33.302 1.00 88.38 181 ILE A C 1
ATOM 1451 O O . ILE A 1 181 ? 17.684 15.366 -33.390 1.00 88.38 181 ILE A O 1
ATOM 1455 N N . ILE A 1 182 ? 19.585 14.192 -33.103 1.00 89.12 182 ILE A N 1
ATOM 1456 C CA . ILE A 1 182 ? 18.960 12.874 -32.953 1.00 89.12 182 ILE A CA 1
ATOM 1457 C C . ILE A 1 182 ? 18.057 12.857 -31.714 1.00 89.12 182 ILE A C 1
ATOM 1459 O O . ILE A 1 182 ? 16.872 12.551 -31.844 1.00 89.12 182 ILE A O 1
ATOM 1463 N N . LYS A 1 183 ? 18.564 13.280 -30.546 1.00 91.25 183 LYS A N 1
ATOM 1464 C CA . LYS A 1 183 ? 17.789 13.327 -29.296 1.00 91.25 183 LYS A CA 1
ATOM 1465 C C . LYS A 1 183 ? 16.569 14.241 -29.417 1.00 91.25 183 LYS A C 1
ATOM 1467 O O . LYS A 1 183 ? 15.472 13.829 -29.057 1.00 91.25 183 LYS A O 1
ATOM 1472 N N . ILE A 1 184 ? 16.720 15.422 -30.024 1.00 90.44 184 ILE A N 1
ATOM 1473 C CA . ILE A 1 184 ? 15.607 16.364 -30.261 1.00 90.44 184 ILE A CA 1
ATOM 1474 C C . ILE A 1 184 ? 14.502 15.729 -31.118 1.00 90.44 184 ILE A C 1
ATOM 1476 O O . ILE A 1 184 ? 13.312 15.897 -30.835 1.00 90.44 184 ILE A O 1
ATOM 1480 N N . ASN A 1 185 ? 14.875 15.026 -32.189 1.00 92.56 185 ASN A N 1
ATOM 1481 C CA . ASN A 1 185 ? 13.906 14.379 -33.072 1.00 92.56 185 ASN A CA 1
ATOM 1482 C C . ASN A 1 185 ? 13.222 13.194 -32.384 1.00 92.56 185 ASN A C 1
ATOM 1484 O O . ASN A 1 185 ? 11.998 13.072 -32.462 1.00 92.56 185 ASN A O 1
ATOM 1488 N N . ASN A 1 186 ? 13.985 12.368 -31.670 1.00 93.12 186 ASN A N 1
ATOM 1489 C CA . ASN A 1 186 ? 13.450 11.233 -30.925 1.00 93.12 186 ASN A CA 1
ATOM 1490 C C . ASN A 1 186 ? 12.495 11.679 -29.825 1.00 93.12 186 ASN A C 1
ATOM 1492 O O . ASN A 1 186 ? 11.410 11.127 -29.710 1.00 93.12 186 ASN A O 1
ATOM 1496 N N . GLU A 1 187 ? 12.841 12.713 -29.065 1.00 93.31 187 GLU A N 1
ATOM 1497 C CA . GLU A 1 187 ? 11.989 13.262 -28.014 1.00 93.31 187 GLU A CA 1
ATOM 1498 C C . GLU A 1 187 ? 10.642 13.740 -28.572 1.00 93.31 187 GLU A C 1
ATOM 1500 O O . GLU A 1 187 ? 9.581 13.368 -28.067 1.00 93.31 187 GLU A O 1
ATOM 1505 N N . LYS A 1 188 ? 10.666 14.486 -29.686 1.00 93.00 188 LYS A N 1
ATOM 1506 C CA . LYS A 1 188 ? 9.448 14.928 -30.383 1.00 93.00 188 LYS A CA 1
ATOM 1507 C C . LYS A 1 188 ? 8.611 13.752 -30.883 1.00 93.00 188 LYS A C 1
ATOM 1509 O O . LYS A 1 188 ? 7.384 13.794 -30.782 1.00 93.00 188 LYS A O 1
ATOM 1514 N N . ASN A 1 189 ? 9.244 12.728 -31.447 1.00 94.12 189 ASN A N 1
ATOM 1515 C CA . ASN A 1 189 ? 8.544 11.572 -32.001 1.00 94.12 189 ASN A CA 1
ATOM 1516 C C . ASN A 1 189 ? 7.989 10.652 -30.904 1.00 94.12 189 ASN A C 1
ATOM 1518 O O . ASN A 1 189 ? 6.841 10.226 -31.007 1.00 94.12 189 ASN A O 1
ATOM 1522 N N . LEU A 1 190 ? 8.730 10.427 -29.816 1.00 94.25 190 LEU A N 1
ATOM 1523 C CA . LEU A 1 190 ? 8.269 9.686 -28.638 1.00 94.25 190 LEU A CA 1
ATOM 1524 C C . LEU A 1 190 ? 7.115 10.407 -27.936 1.00 94.25 190 LEU A C 1
ATOM 1526 O O . LEU A 1 190 ? 6.155 9.753 -27.534 1.00 94.25 190 LEU A O 1
ATOM 1530 N N . LEU A 1 191 ? 7.150 11.741 -27.847 1.00 93.88 191 LEU A N 1
ATOM 1531 C CA . LEU A 1 191 ? 6.034 12.528 -27.319 1.00 93.88 191 LEU A CA 1
ATOM 1532 C C . LEU A 1 191 ? 4.780 12.374 -28.191 1.00 93.88 191 LEU A C 1
ATOM 1534 O O . LEU A 1 191 ? 3.687 12.136 -27.674 1.00 93.88 191 LEU A O 1
ATOM 1538 N N . LYS A 1 192 ? 4.921 12.464 -29.521 1.00 93.56 192 LYS A N 1
ATOM 1539 C CA . LYS A 1 192 ? 3.810 12.202 -30.453 1.00 93.56 192 LYS A CA 1
ATOM 1540 C C . LYS A 1 192 ? 3.268 10.784 -30.278 1.00 93.56 192 LYS A C 1
ATOM 1542 O O . LYS A 1 192 ? 2.059 10.616 -30.152 1.00 93.56 192 LYS A O 1
ATOM 1547 N N . PHE A 1 193 ? 4.143 9.786 -30.213 1.00 93.88 193 PHE A N 1
ATOM 1548 C CA . PHE A 1 193 ? 3.771 8.387 -30.025 1.00 93.88 193 PHE A CA 1
ATOM 1549 C C . PHE A 1 193 ? 3.029 8.153 -28.698 1.00 93.88 193 PHE A C 1
ATOM 1551 O O . PHE A 1 193 ? 1.960 7.539 -28.692 1.00 93.88 193 PHE A O 1
ATOM 1558 N N . ALA A 1 194 ? 3.519 8.717 -27.588 1.00 93.31 194 ALA A N 1
ATOM 1559 C CA . ALA A 1 194 ? 2.848 8.660 -26.289 1.00 93.31 194 ALA A CA 1
ATOM 1560 C C . ALA A 1 194 ? 1.452 9.299 -26.339 1.00 93.31 194 ALA A C 1
ATOM 1562 O O . ALA A 1 194 ? 0.487 8.694 -25.870 1.00 93.31 194 ALA A O 1
ATOM 1563 N N . ASN A 1 195 ? 1.314 10.465 -26.976 1.00 93.62 195 ASN A N 1
ATOM 1564 C CA . ASN A 1 195 ? 0.022 11.134 -27.148 1.00 93.62 195 ASN A CA 1
ATOM 1565 C C . ASN A 1 195 ? -0.958 10.289 -27.975 1.00 93.62 195 ASN A C 1
ATOM 1567 O O . ASN A 1 195 ? -2.120 10.150 -27.593 1.00 93.62 195 ASN A O 1
ATOM 1571 N N . ILE A 1 196 ? -0.496 9.657 -29.062 1.00 92.81 196 ILE A N 1
ATOM 1572 C CA . ILE A 1 196 ? -1.327 8.740 -29.859 1.00 92.81 196 ILE A CA 1
ATOM 1573 C C . ILE A 1 196 ? -1.735 7.523 -29.029 1.00 92.81 196 ILE A C 1
ATOM 1575 O O . ILE A 1 196 ? -2.832 7.021 -29.234 1.00 92.81 196 ILE A O 1
ATOM 1579 N N . CYS A 1 197 ? -0.935 7.069 -28.066 1.00 90.38 197 CYS A N 1
ATOM 1580 C CA . CYS A 1 197 ? -1.289 5.961 -27.175 1.00 90.38 197 CYS A CA 1
ATOM 1581 C C . CYS A 1 197 ? -2.176 6.365 -25.981 1.00 90.38 197 CYS A C 1
ATOM 1583 O O . CYS A 1 197 ? -2.654 5.482 -25.273 1.00 90.38 197 CYS A O 1
ATOM 1585 N N . ASN A 1 198 ? -2.424 7.662 -25.749 1.00 91.38 198 ASN A N 1
ATOM 1586 C CA . ASN A 1 198 ? -2.903 8.195 -24.461 1.00 91.38 198 ASN A CA 1
ATOM 1587 C C . ASN A 1 198 ? -2.005 7.750 -23.279 1.00 91.38 198 ASN A C 1
ATOM 1589 O O . ASN A 1 198 ? -2.495 7.444 -22.191 1.00 91.38 198 ASN A O 1
ATOM 1593 N N . GLY A 1 199 ? -0.699 7.648 -23.527 1.00 91.00 199 GLY A N 1
ATOM 1594 C CA . GLY A 1 199 ? 0.316 7.226 -22.569 1.00 91.00 199 GLY A CA 1
ATOM 1595 C C . GLY A 1 199 ? 0.930 8.377 -21.779 1.00 91.00 199 GLY A C 1
ATOM 1596 O O . GLY A 1 199 ? 0.623 9.547 -21.996 1.00 91.00 199 GLY A O 1
ATOM 1597 N N . VAL A 1 200 ? 1.829 8.027 -20.863 1.00 93.69 200 VAL A N 1
ATOM 1598 C CA . VAL A 1 200 ? 2.598 8.987 -20.061 1.00 93.69 200 VAL A CA 1
ATOM 1599 C C . VAL A 1 200 ? 3.954 9.219 -20.716 1.00 93.69 200 VAL A C 1
ATOM 1601 O O . VAL A 1 200 ? 4.642 8.262 -21.060 1.00 93.69 200 VAL A O 1
ATOM 1604 N N . PHE A 1 201 ? 4.354 10.478 -20.849 1.00 93.06 201 PHE A N 1
ATOM 1605 C CA . PHE A 1 201 ? 5.692 10.882 -21.267 1.00 93.06 201 PHE A CA 1
ATOM 1606 C C . PHE A 1 201 ? 6.252 11.818 -20.199 1.00 93.06 201 PHE A C 1
ATOM 1608 O O . PHE A 1 201 ? 5.617 12.827 -19.893 1.00 93.06 201 PHE A O 1
ATOM 1615 N N . ALA A 1 202 ? 7.390 11.468 -19.605 1.00 91.44 202 ALA A N 1
ATOM 1616 C CA . ALA A 1 202 ? 7.997 12.263 -18.541 1.00 91.44 202 ALA A CA 1
ATOM 1617 C C . ALA A 1 202 ? 9.526 12.212 -18.597 1.00 91.44 202 ALA A C 1
ATOM 1619 O O . ALA A 1 202 ? 10.121 11.234 -19.059 1.00 91.44 202 ALA A O 1
ATOM 1620 N N . SER A 1 203 ? 10.156 13.270 -18.091 1.00 91.75 203 SER A N 1
ATOM 1621 C CA . SER A 1 203 ? 11.605 13.307 -17.899 1.00 91.75 203 SER A CA 1
ATOM 1622 C C . SER A 1 203 ? 11.985 12.521 -16.646 1.00 91.75 203 SER A C 1
ATOM 1624 O O . SER A 1 203 ? 11.274 12.546 -15.638 1.00 91.75 203 SER A O 1
ATOM 1626 N N . MET A 1 204 ? 13.119 11.829 -16.690 1.00 90.00 204 MET A N 1
ATOM 1627 C CA . MET A 1 204 ? 13.566 10.959 -15.605 1.00 90.00 204 MET A CA 1
ATOM 1628 C C . MET A 1 204 ? 13.768 11.717 -14.282 1.00 90.00 204 MET A C 1
ATOM 1630 O O . MET A 1 204 ? 13.523 11.159 -13.212 1.00 90.00 204 MET A O 1
ATOM 1634 N N . ILE A 1 205 ? 14.117 13.007 -14.346 1.00 87.50 205 ILE A N 1
ATOM 1635 C CA . ILE A 1 205 ? 14.272 13.865 -13.164 1.00 87.50 205 ILE A CA 1
ATOM 1636 C C . ILE A 1 205 ? 12.965 13.998 -12.372 1.00 87.50 205 ILE A C 1
ATOM 1638 O O . ILE A 1 205 ? 12.946 13.782 -11.163 1.00 87.50 205 ILE A O 1
ATOM 1642 N N . GLU A 1 206 ? 11.851 14.247 -13.063 1.00 86.38 206 GLU A N 1
ATOM 1643 C CA . GLU A 1 206 ? 10.518 14.351 -12.462 1.00 86.38 206 GLU A CA 1
ATOM 1644 C C . GLU A 1 206 ? 10.106 13.014 -11.838 1.00 86.38 206 GLU A C 1
ATOM 1646 O O . GLU A 1 206 ? 9.572 12.952 -10.727 1.00 86.38 206 GLU A O 1
ATOM 1651 N N . VAL A 1 207 ? 10.395 11.922 -12.547 1.00 85.75 207 VAL A N 1
ATOM 1652 C CA . VAL A 1 207 ? 10.058 10.569 -12.115 1.00 85.75 207 VAL A CA 1
ATOM 1653 C C . VAL A 1 207 ? 10.815 10.207 -10.839 1.00 85.75 207 VAL A C 1
ATOM 1655 O O . VAL A 1 207 ? 10.196 9.721 -9.892 1.00 85.75 207 VAL A O 1
ATOM 1658 N N . ILE A 1 208 ? 12.117 10.475 -10.764 1.00 85.00 208 ILE A N 1
ATOM 1659 C CA . ILE A 1 208 ? 12.931 10.197 -9.573 1.00 85.00 208 ILE A CA 1
ATOM 1660 C C . ILE A 1 208 ? 12.541 11.114 -8.412 1.00 85.00 208 ILE A C 1
ATOM 1662 O O . ILE A 1 208 ? 12.410 10.653 -7.276 1.00 85.00 208 ILE A O 1
ATOM 1666 N N . ASP A 1 209 ? 12.246 12.385 -8.674 1.00 80.12 209 ASP A N 1
ATOM 1667 C CA . ASP A 1 209 ? 11.755 13.286 -7.632 1.00 80.12 209 ASP A CA 1
ATOM 1668 C C . ASP A 1 209 ? 10.385 12.881 -7.086 1.00 80.12 209 ASP A C 1
ATOM 1670 O O . ASP A 1 209 ? 10.101 13.106 -5.897 1.00 80.12 209 ASP A O 1
ATOM 1674 N N . SER A 1 210 ? 9.571 12.213 -7.907 1.00 75.50 210 SER A N 1
ATOM 1675 C CA . SER A 1 210 ? 8.341 11.564 -7.460 1.00 75.50 210 SER A CA 1
ATOM 1676 C C . SER A 1 210 ? 8.603 10.321 -6.598 1.00 75.50 210 SER A C 1
ATOM 1678 O O . SER A 1 210 ? 7.822 10.062 -5.689 1.00 75.50 210 SER A O 1
ATOM 1680 N N . LEU A 1 211 ? 9.711 9.586 -6.770 1.00 73.50 211 LEU A N 1
ATOM 1681 C CA . LEU A 1 211 ? 10.080 8.479 -5.860 1.00 73.50 211 LEU A CA 1
ATOM 1682 C C . LEU A 1 211 ? 10.360 8.976 -4.443 1.00 73.50 211 LEU A C 1
ATOM 1684 O O . LEU A 1 211 ? 10.032 8.315 -3.459 1.00 73.50 211 LEU A O 1
ATOM 1688 N N . ASN A 1 212 ? 10.915 10.185 -4.334 1.00 64.38 212 ASN A N 1
ATOM 1689 C CA . ASN A 1 212 ? 11.133 10.841 -3.048 1.00 64.38 212 ASN A CA 1
ATOM 1690 C C . ASN A 1 212 ? 9.804 11.166 -2.330 1.00 64.38 212 ASN A C 1
ATOM 1692 O O . ASN A 1 212 ? 9.808 11.499 -1.143 1.00 64.38 212 ASN A O 1
ATOM 1696 N N . THR A 1 213 ? 8.667 11.073 -3.029 1.00 60.62 213 THR A N 1
ATOM 1697 C CA . THR A 1 213 ? 7.335 11.014 -2.422 1.00 60.62 213 THR A CA 1
ATOM 1698 C C . THR A 1 213 ? 6.923 9.551 -2.246 1.00 60.62 213 THR A C 1
ATOM 1700 O O . THR A 1 213 ? 6.728 8.813 -3.207 1.00 60.62 213 THR A O 1
ATOM 1703 N N . SER A 1 214 ? 6.811 9.104 -0.992 1.00 56.16 214 SER A N 1
ATOM 1704 C CA . SER A 1 214 ? 6.405 7.727 -0.690 1.00 56.16 214 SER A CA 1
ATOM 1705 C C . SER A 1 214 ? 5.020 7.430 -1.286 1.00 56.16 214 SER A C 1
ATOM 1707 O O . SER A 1 214 ? 4.088 8.224 -1.179 1.00 56.16 214 SER A O 1
ATOM 1709 N N . ASN A 1 215 ? 4.882 6.272 -1.933 1.00 58.34 215 ASN A N 1
ATOM 1710 C CA . ASN A 1 215 ? 3.626 5.829 -2.527 1.00 58.34 215 ASN A CA 1
ATOM 1711 C C . ASN A 1 215 ? 2.807 5.042 -1.494 1.00 58.34 215 ASN A C 1
ATOM 1713 O O . ASN A 1 215 ? 3.226 3.981 -1.025 1.00 58.34 215 ASN A O 1
ATOM 1717 N N . LEU A 1 216 ? 1.604 5.521 -1.164 1.00 61.47 216 LEU A N 1
ATOM 1718 C CA . LEU A 1 216 ? 0.683 4.783 -0.299 1.00 61.47 216 LEU A CA 1
ATOM 1719 C C . LEU A 1 216 ? 0.275 3.464 -0.965 1.00 61.47 216 LEU A C 1
ATOM 1721 O O . LEU A 1 216 ? -0.280 3.441 -2.069 1.00 61.47 216 LEU A O 1
ATOM 1725 N N . ARG A 1 217 ? 0.505 2.347 -0.264 1.00 65.31 217 ARG A N 1
ATOM 1726 C CA . ARG A 1 217 ? 0.022 1.031 -0.691 1.00 65.31 217 ARG A CA 1
ATOM 1727 C C . ARG A 1 217 ? -1.498 1.087 -0.828 1.00 65.31 217 ARG A C 1
ATOM 1729 O O . ARG A 1 217 ? -2.218 1.115 0.167 1.00 65.31 217 ARG A O 1
ATOM 1736 N N . LYS A 1 218 ? -1.996 1.024 -2.063 1.00 67.88 218 LYS A N 1
ATOM 1737 C CA . LYS A 1 218 ? -3.431 0.886 -2.327 1.00 67.88 218 LYS A CA 1
ATOM 1738 C C . LYS A 1 218 ? -3.874 -0.520 -1.926 1.00 67.88 218 LYS A C 1
ATOM 1740 O O . LYS A 1 218 ? -3.560 -1.511 -2.595 1.00 67.88 218 LYS A O 1
ATOM 1745 N N . VAL A 1 219 ? -4.594 -0.617 -0.815 1.00 69.69 219 VAL A N 1
ATOM 1746 C CA . VAL A 1 219 ? -5.219 -1.862 -0.360 1.00 69.69 219 VAL A CA 1
ATOM 1747 C C . VAL A 1 219 ? -6.674 -1.844 -0.805 1.00 69.69 219 VAL A C 1
ATOM 1749 O O . VAL A 1 219 ? -7.411 -0.916 -0.486 1.00 69.69 219 VAL A O 1
ATOM 1752 N N . HIS A 1 220 ? -7.096 -2.863 -1.555 1.00 74.81 220 HIS A N 1
ATOM 1753 C CA . HIS A 1 220 ? -8.517 -3.030 -1.833 1.00 74.81 220 HIS A CA 1
ATOM 1754 C C . HIS A 1 220 ? -9.236 -3.400 -0.532 1.00 74.81 220 HIS A C 1
ATOM 1756 O O . HIS A 1 220 ? -8.853 -4.390 0.098 1.00 74.81 220 HIS A O 1
ATOM 1762 N N . PRO A 1 221 ? -10.263 -2.639 -0.123 1.00 78.38 221 PRO A N 1
ATOM 1763 C CA . PRO A 1 221 ? -10.963 -2.915 1.117 1.00 78.38 221 PRO A CA 1
ATOM 1764 C C . PRO A 1 221 ? -11.753 -4.222 0.983 1.00 78.38 221 PRO A C 1
ATOM 1766 O O . PRO A 1 221 ? -12.442 -4.461 -0.012 1.00 78.38 221 PRO A O 1
ATOM 1769 N N . ILE A 1 222 ? -11.641 -5.074 1.998 1.00 84.62 222 ILE A N 1
ATOM 1770 C CA . ILE A 1 222 ? -12.400 -6.322 2.124 1.00 84.62 222 ILE A CA 1
ATOM 1771 C C . ILE A 1 222 ? -13.490 -6.078 3.162 1.00 84.62 222 ILE A C 1
ATOM 1773 O O . ILE A 1 222 ? -13.215 -5.490 4.208 1.00 84.62 222 ILE A O 1
ATOM 1777 N N . SER A 1 223 ? -14.718 -6.506 2.865 1.00 88.50 223 SER A N 1
ATOM 1778 C CA . SER A 1 223 ? -15.810 -6.390 3.831 1.00 88.50 223 SER A CA 1
ATOM 1779 C C . SER A 1 223 ? -15.530 -7.289 5.034 1.00 88.50 223 SER A C 1
ATOM 1781 O O . SER A 1 223 ? -15.257 -8.480 4.876 1.00 88.50 223 SER A O 1
ATOM 1783 N N . LEU A 1 224 ? -15.583 -6.711 6.229 1.00 87.75 224 LEU A N 1
ATOM 1784 C CA . LEU A 1 224 ? -15.411 -7.411 7.502 1.00 87.75 224 LEU A CA 1
ATOM 1785 C C . LEU A 1 224 ? -16.729 -7.959 8.037 1.00 87.75 224 LEU A C 1
ATOM 1787 O O . LEU A 1 224 ? -16.721 -8.869 8.861 1.00 87.75 224 LEU A O 1
ATOM 1791 N N . PHE A 1 225 ? -17.843 -7.373 7.608 1.00 89.25 225 PHE A N 1
ATOM 1792 C CA . PHE A 1 225 ? -19.181 -7.754 8.027 1.00 89.25 225 PHE A CA 1
ATOM 1793 C C . PHE A 1 225 ? -20.180 -7.358 6.943 1.00 89.25 225 PHE A C 1
ATOM 1795 O O . PHE A 1 225 ? -20.153 -6.239 6.429 1.00 89.25 225 PHE A O 1
ATOM 1802 N N . ASN A 1 226 ? -21.067 -8.292 6.622 1.00 91.50 226 ASN A N 1
ATOM 1803 C CA . ASN A 1 226 ? -22.239 -8.067 5.792 1.00 91.50 226 ASN A CA 1
ATOM 1804 C C . ASN A 1 226 ? -23.440 -8.501 6.627 1.00 91.50 226 ASN A C 1
ATOM 1806 O O . ASN A 1 226 ? -23.478 -9.646 7.074 1.00 91.50 226 ASN A O 1
ATOM 1810 N N . GLY A 1 227 ? -24.393 -7.605 6.836 1.00 90.75 227 GLY A N 1
ATOM 1811 C CA . GLY A 1 227 ? -25.538 -7.885 7.693 1.00 90.75 227 GLY A CA 1
ATOM 1812 C C . GLY A 1 227 ? -26.523 -6.730 7.706 1.00 90.75 227 GLY A C 1
ATOM 1813 O O . GLY A 1 227 ? -26.472 -5.842 6.850 1.00 90.75 227 GLY A O 1
ATOM 1814 N N . THR A 1 228 ? -27.427 -6.751 8.674 1.00 92.50 228 THR A N 1
ATOM 1815 C CA . THR A 1 228 ? -28.439 -5.715 8.868 1.00 92.50 228 THR A CA 1
ATOM 1816 C C . THR A 1 228 ? -28.054 -4.794 10.022 1.00 92.50 228 THR A C 1
ATOM 1818 O O . THR A 1 228 ? -27.521 -5.228 11.046 1.00 92.50 228 THR A O 1
ATOM 1821 N N . LEU A 1 229 ? -28.298 -3.503 9.814 1.00 94.38 229 LEU A N 1
ATOM 1822 C CA . LEU A 1 229 ? -28.341 -2.477 10.844 1.00 94.38 229 LEU A CA 1
ATOM 1823 C C . LEU A 1 229 ? -29.797 -2.322 11.267 1.00 94.38 229 LEU A C 1
ATOM 1825 O O . LEU A 1 229 ? -30.639 -2.037 10.415 1.00 94.38 229 LEU A O 1
ATOM 1829 N N . THR A 1 230 ? -30.084 -2.515 12.551 1.00 94.19 230 THR A N 1
ATOM 1830 C CA . THR A 1 230 ? -31.439 -2.404 13.099 1.00 94.19 230 THR A CA 1
ATOM 1831 C C . THR A 1 230 ? -31.550 -1.238 14.075 1.00 94.19 230 THR A C 1
ATOM 1833 O O . THR A 1 230 ? -30.650 -1.004 14.887 1.00 94.19 230 THR A O 1
ATOM 1836 N N . ILE A 1 231 ? -32.660 -0.505 14.002 1.00 92.25 231 ILE A N 1
ATOM 1837 C CA . ILE A 1 231 ? -33.078 0.468 15.018 1.00 92.25 231 ILE A CA 1
ATOM 1838 C C . ILE A 1 231 ? -34.345 -0.091 15.653 1.00 92.25 231 ILE A C 1
ATOM 1840 O O . ILE A 1 231 ? -35.378 -0.164 14.990 1.00 92.25 231 ILE A O 1
ATOM 1844 N N . GLY A 1 232 ? -34.237 -0.512 16.911 1.00 85.81 232 GLY A N 1
ATOM 1845 C CA . GLY A 1 232 ? -35.232 -1.362 17.563 1.00 85.81 232 GLY A CA 1
ATOM 1846 C C . GLY A 1 232 ? -34.872 -2.849 17.488 1.00 85.81 232 GLY A C 1
ATOM 1847 O O . GLY A 1 232 ? -33.827 -3.233 16.946 1.00 85.81 232 GLY A O 1
ATOM 1848 N N . ASP A 1 233 ? -35.733 -3.676 18.077 1.00 81.88 233 ASP A N 1
ATOM 1849 C CA . ASP A 1 233 ? -35.555 -5.125 18.168 1.00 81.88 233 ASP A CA 1
ATOM 1850 C C . ASP A 1 233 ? -36.603 -5.860 17.311 1.00 81.88 233 ASP A C 1
ATOM 1852 O O . ASP A 1 233 ? -37.772 -5.893 17.707 1.00 81.88 233 ASP A O 1
ATOM 1856 N N . PRO A 1 234 ? -36.201 -6.462 16.170 1.00 78.50 234 PRO A N 1
ATO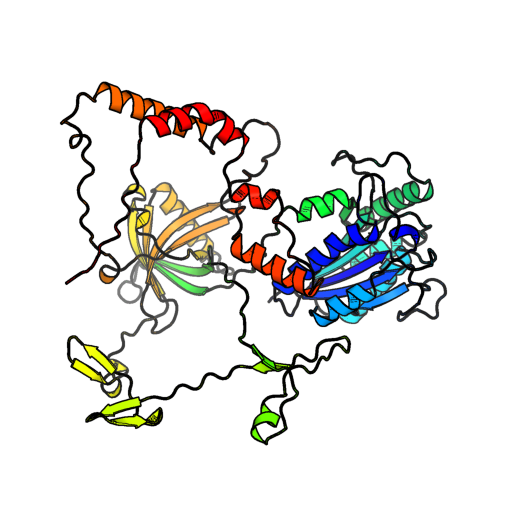M 1857 C CA . PRO A 1 234 ? -37.111 -7.167 15.262 1.00 78.50 234 PRO A CA 1
ATOM 1858 C C . PRO A 1 234 ? -37.841 -8.347 15.906 1.00 78.50 234 PRO A C 1
ATOM 1860 O O . PRO A 1 234 ? -38.896 -8.750 15.424 1.00 78.50 234 PRO A O 1
ATOM 1863 N N . GLN A 1 235 ? -37.274 -8.947 16.959 1.00 79.00 235 GLN A N 1
ATOM 1864 C CA . GLN A 1 235 ? -37.882 -10.114 17.605 1.00 79.00 235 GLN A CA 1
ATOM 1865 C C . GLN A 1 235 ? -39.028 -9.720 18.534 1.00 79.00 235 GLN A C 1
ATOM 1867 O O . GLN A 1 235 ? -39.968 -10.490 18.713 1.00 79.00 235 GLN A O 1
ATOM 1872 N N . ASN A 1 236 ? -38.940 -8.526 19.118 1.00 79.81 236 ASN A N 1
ATOM 1873 C CA . ASN A 1 236 ? -39.846 -8.076 20.167 1.00 79.81 236 ASN A CA 1
ATOM 1874 C C . ASN A 1 236 ? -40.865 -7.036 19.681 1.00 79.81 236 ASN A C 1
ATOM 1876 O O . ASN A 1 236 ? -41.924 -6.911 20.294 1.00 79.81 236 ASN A O 1
ATOM 1880 N N . TYR A 1 237 ? -40.582 -6.307 18.594 1.00 82.31 237 TYR A N 1
ATOM 1881 C CA . TYR A 1 237 ? -41.432 -5.213 18.118 1.00 82.31 237 TYR A CA 1
ATOM 1882 C C . TYR A 1 237 ? -41.633 -5.242 16.592 1.00 82.31 237 TYR A C 1
ATOM 1884 O O . TYR A 1 237 ? -40.699 -5.569 15.863 1.00 82.31 237 TYR A O 1
ATOM 1892 N N . PRO A 1 238 ? -42.826 -4.862 16.091 1.00 78.31 238 PRO A N 1
ATOM 1893 C CA . PRO A 1 238 ? -43.107 -4.800 14.654 1.00 78.31 238 PRO A CA 1
ATOM 1894 C C . PRO A 1 238 ? -42.557 -3.532 13.975 1.00 78.31 238 PRO A C 1
ATOM 1896 O O . PRO A 1 238 ? -42.223 -3.567 12.792 1.00 78.31 238 PRO A O 1
ATOM 1899 N N . ASP A 1 239 ? -42.434 -2.422 14.710 1.00 82.81 239 ASP A N 1
ATOM 1900 C CA . ASP A 1 239 ? -42.003 -1.123 14.178 1.00 82.81 239 ASP A CA 1
ATOM 1901 C C . ASP A 1 239 ? -40.476 -0.987 14.231 1.00 82.81 239 ASP A C 1
ATOM 1903 O O . ASP A 1 239 ? -39.916 -0.275 15.069 1.00 82.81 239 ASP A O 1
ATOM 1907 N N . VAL A 1 240 ? -39.784 -1.714 13.354 1.00 87.69 240 VAL A N 1
ATOM 1908 C CA . VAL A 1 240 ? -38.316 -1.773 13.341 1.00 87.69 240 VAL A CA 1
ATOM 1909 C C . VAL A 1 240 ? -37.773 -1.324 11.996 1.00 87.69 240 VAL A C 1
ATOM 1911 O O . VAL A 1 240 ? -38.256 -1.713 10.934 1.00 87.69 240 VAL A O 1
ATOM 1914 N N . VAL A 1 241 ? -36.736 -0.489 12.040 1.00 89.31 241 VAL A N 1
ATOM 1915 C CA . VAL A 1 241 ? -36.024 -0.062 10.834 1.00 89.31 241 VAL A CA 1
ATOM 1916 C C . VAL A 1 241 ? -34.864 -1.013 10.598 1.00 89.31 241 VAL A C 1
ATOM 1918 O O . VAL A 1 241 ? -33.954 -1.088 11.423 1.00 89.31 241 VAL A O 1
ATOM 1921 N N . GLU A 1 242 ? -34.869 -1.694 9.455 1.00 91.50 242 GLU A N 1
ATOM 1922 C CA . GLU A 1 242 ? -33.787 -2.579 9.029 1.00 91.50 242 GLU A CA 1
ATOM 1923 C C . GLU A 1 242 ? -33.111 -2.058 7.760 1.00 91.50 242 GLU A C 1
ATOM 1925 O O . GLU A 1 242 ? -33.749 -1.809 6.736 1.00 91.50 242 GLU A O 1
ATOM 1930 N N . ILE A 1 243 ? -31.789 -1.914 7.809 1.00 93.88 243 ILE A N 1
ATOM 1931 C CA . ILE A 1 243 ? -30.984 -1.423 6.691 1.00 93.88 243 ILE A CA 1
ATOM 1932 C C . ILE A 1 243 ? -29.891 -2.443 6.392 1.00 93.88 243 ILE A C 1
ATOM 1934 O O . ILE A 1 243 ? -29.033 -2.713 7.229 1.00 93.88 243 ILE A O 1
ATOM 1938 N N . MET A 1 244 ? -29.868 -3.000 5.179 1.00 94.25 244 MET A N 1
ATOM 1939 C CA . MET A 1 244 ? -28.755 -3.868 4.772 1.00 94.25 244 MET A CA 1
ATOM 1940 C C . MET A 1 244 ? -27.479 -3.050 4.566 1.00 94.25 244 MET A C 1
ATOM 1942 O O . MET A 1 244 ? -27.453 -2.134 3.735 1.00 94.25 244 MET A O 1
ATOM 1946 N N . ILE A 1 245 ? -26.411 -3.430 5.264 1.00 94.69 245 ILE A N 1
ATOM 1947 C CA . ILE A 1 245 ? -25.138 -2.713 5.290 1.00 94.69 245 ILE A CA 1
ATOM 1948 C C . ILE A 1 245 ? -23.941 -3.632 5.028 1.00 94.69 245 ILE A C 1
ATOM 1950 O O . ILE A 1 245 ? -23.994 -4.858 5.159 1.00 94.69 245 ILE A O 1
ATOM 1954 N N . GLN A 1 246 ? -22.829 -3.007 4.663 1.00 94.38 246 GLN A N 1
ATOM 1955 C CA . GLN A 1 246 ? -21.510 -3.614 4.577 1.00 94.38 246 GLN A CA 1
ATOM 1956 C C . GLN A 1 246 ? -20.528 -2.782 5.394 1.00 94.38 246 GLN A C 1
ATOM 1958 O O . GLN A 1 246 ? -20.566 -1.552 5.362 1.00 94.38 246 GLN A O 1
ATOM 1963 N N . ARG A 1 247 ? -19.625 -3.452 6.102 1.00 93.81 247 ARG A N 1
ATOM 1964 C CA . ARG A 1 247 ? -18.619 -2.823 6.958 1.00 93.81 247 ARG A CA 1
ATOM 1965 C C . ARG A 1 247 ? -17.230 -3.055 6.387 1.00 93.81 247 ARG A C 1
ATOM 1967 O O . ARG A 1 247 ? -16.829 -4.201 6.191 1.00 93.81 247 ARG A O 1
ATOM 1974 N N . TYR A 1 248 ? -16.470 -1.989 6.182 1.00 93.88 248 TYR A N 1
ATOM 1975 C CA . TYR A 1 248 ? -15.105 -2.037 5.658 1.00 93.88 248 TYR A CA 1
ATOM 1976 C C . TYR A 1 248 ? -14.120 -1.378 6.631 1.00 93.88 248 TYR A C 1
ATOM 1978 O O . TYR A 1 248 ? -14.489 -0.439 7.332 1.00 93.88 248 TYR A O 1
ATOM 1986 N N . PRO A 1 249 ? -12.857 -1.829 6.684 1.00 93.31 249 PRO A N 1
ATOM 1987 C CA . PRO A 1 249 ? -11.841 -1.176 7.501 1.00 93.31 249 PRO A CA 1
ATOM 1988 C C . PRO A 1 249 ? -11.563 0.246 6.993 1.00 93.31 249 PRO A C 1
ATOM 1990 O O . PRO A 1 249 ? -11.379 0.430 5.789 1.00 93.31 249 PRO A O 1
ATOM 1993 N N . ARG A 1 250 ? -11.487 1.234 7.898 1.00 90.56 250 ARG A N 1
ATOM 1994 C CA . ARG A 1 250 ? -11.064 2.613 7.575 1.00 90.56 250 ARG A CA 1
ATOM 1995 C C . ARG A 1 250 ? -9.627 2.862 8.015 1.00 90.56 250 ARG A C 1
ATOM 1997 O O . ARG A 1 250 ? -8.815 3.303 7.209 1.00 90.56 250 ARG A O 1
ATOM 2004 N N . THR A 1 251 ? -9.291 2.527 9.259 1.00 90.06 251 THR A N 1
ATOM 2005 C CA . THR A 1 251 ? -7.912 2.588 9.772 1.00 90.06 251 THR A CA 1
ATOM 2006 C C . THR A 1 251 ? -7.461 1.213 10.233 1.00 90.06 251 THR A C 1
ATOM 2008 O O . THR A 1 251 ? -8.252 0.468 10.801 1.00 90.06 251 THR A O 1
ATOM 2011 N N . ARG A 1 252 ? -6.206 0.845 9.967 1.00 87.44 252 ARG A N 1
ATOM 2012 C CA . ARG A 1 252 ? -5.594 -0.406 10.434 1.00 87.44 252 ARG A CA 1
ATOM 2013 C C . ARG A 1 252 ? -4.135 -0.189 10.775 1.00 87.44 252 ARG A C 1
ATOM 2015 O O . ARG A 1 252 ? -3.453 0.560 10.075 1.00 87.44 252 ARG A O 1
ATOM 2022 N N . LEU A 1 253 ? -3.653 -0.876 11.805 1.00 87.06 253 LEU A N 1
ATOM 2023 C CA . LEU A 1 253 ? -2.239 -0.878 12.142 1.00 87.06 253 LEU A CA 1
ATOM 2024 C C . LEU A 1 253 ? -1.450 -1.532 11.002 1.00 87.06 253 LEU A C 1
ATOM 2026 O O . LEU A 1 253 ? -1.623 -2.716 10.692 1.00 87.06 253 LEU A O 1
ATOM 2030 N N . ALA A 1 254 ? -0.560 -0.761 10.382 1.00 83.50 254 ALA A N 1
ATOM 2031 C CA . ALA A 1 254 ? 0.397 -1.301 9.432 1.00 83.50 254 ALA A CA 1
ATOM 2032 C C . ALA A 1 254 ? 1.353 -2.249 10.174 1.00 83.50 254 ALA A C 1
ATOM 2034 O O . ALA A 1 254 ? 2.012 -1.854 11.133 1.00 83.50 254 ALA A O 1
ATOM 2035 N N . LYS A 1 255 ? 1.407 -3.512 9.744 1.00 83.00 255 LYS A N 1
ATOM 2036 C CA . LYS A 1 255 ? 2.301 -4.524 10.319 1.00 83.00 255 LYS A CA 1
ATOM 2037 C C . LYS A 1 255 ? 3.587 -4.614 9.507 1.00 83.00 255 LYS A C 1
ATOM 2039 O O . LYS A 1 255 ? 3.549 -4.542 8.278 1.00 83.00 255 LYS A O 1
ATOM 2044 N N . ALA A 1 256 ? 4.705 -4.809 10.200 1.00 83.31 256 ALA A N 1
ATOM 2045 C CA . ALA A 1 256 ? 5.976 -5.137 9.569 1.00 83.31 256 ALA A CA 1
ATOM 2046 C C . ALA A 1 256 ? 5.904 -6.501 8.844 1.00 83.31 256 ALA A C 1
ATOM 2048 O O . ALA A 1 256 ? 5.082 -7.349 9.218 1.00 83.31 256 ALA A O 1
ATOM 2049 N N . PRO A 1 257 ? 6.754 -6.738 7.827 1.00 81.19 257 PRO A N 1
ATOM 2050 C CA . PRO A 1 257 ? 6.896 -8.050 7.201 1.00 81.19 257 PRO A CA 1
ATOM 2051 C C . PRO A 1 257 ? 7.214 -9.149 8.226 1.00 81.19 257 PRO A C 1
ATOM 2053 O O . PRO A 1 257 ? 7.953 -8.928 9.185 1.00 81.19 257 PRO A O 1
ATOM 2056 N N . SER A 1 258 ? 6.667 -10.349 8.023 1.00 80.00 258 SER A N 1
ATOM 2057 C CA . SER A 1 258 ? 6.949 -11.499 8.889 1.00 80.00 258 SER A CA 1
ATOM 2058 C C . SER A 1 258 ? 8.400 -11.956 8.745 1.00 80.00 258 SER A C 1
ATOM 2060 O O . SER A 1 258 ? 8.870 -12.145 7.623 1.00 80.00 258 SER A O 1
ATOM 2062 N N . ALA A 1 259 ? 9.071 -12.226 9.863 1.00 80.31 259 ALA A N 1
ATOM 2063 C CA . ALA A 1 259 ? 10.427 -12.764 9.891 1.00 80.31 259 ALA A CA 1
ATOM 2064 C C . ALA A 1 259 ? 10.452 -14.186 10.471 1.00 80.31 259 ALA A C 1
ATOM 2066 O O . ALA A 1 259 ? 9.654 -14.531 11.342 1.00 80.31 259 ALA A O 1
ATOM 2067 N N . HIS A 1 260 ? 11.397 -14.996 9.998 1.00 80.25 260 HIS A N 1
ATOM 2068 C CA . HIS A 1 260 ? 11.670 -16.335 10.518 1.00 80.25 260 HIS A CA 1
ATOM 2069 C C . HIS A 1 260 ? 13.043 -16.356 11.192 1.00 80.25 260 HIS A C 1
ATOM 2071 O O . HIS A 1 260 ? 13.944 -15.613 10.808 1.00 80.25 260 HIS A O 1
ATOM 2077 N N . ARG A 1 261 ? 13.200 -17.213 12.204 1.00 79.62 261 ARG A N 1
ATOM 2078 C CA . ARG A 1 261 ? 14.478 -17.423 12.890 1.00 79.62 261 ARG A CA 1
ATOM 2079 C C . ARG A 1 261 ? 15.246 -18.555 12.215 1.00 79.62 261 ARG A C 1
ATOM 2081 O O . ARG A 1 261 ? 14.750 -19.680 12.149 1.00 79.62 261 ARG A O 1
ATOM 2088 N N . TYR A 1 262 ? 16.459 -18.248 11.775 1.00 78.44 262 TYR A N 1
ATOM 2089 C CA . TYR A 1 262 ? 17.393 -19.208 11.198 1.00 78.44 262 TYR A CA 1
ATOM 2090 C C . TYR A 1 262 ? 18.694 -19.216 11.998 1.00 78.44 262 TYR A C 1
ATOM 2092 O O . TYR A 1 262 ? 19.127 -18.169 12.482 1.00 78.44 262 TYR A O 1
ATOM 2100 N N . SER A 1 263 ? 19.310 -20.388 12.139 1.00 77.06 263 SER A N 1
ATOM 2101 C CA . SER A 1 263 ? 20.678 -20.525 12.633 1.00 77.06 263 SER A CA 1
ATOM 2102 C C . SER A 1 263 ? 21.651 -20.610 11.459 1.00 77.06 263 SER A C 1
ATOM 2104 O O . SER A 1 263 ? 21.341 -21.206 10.427 1.00 77.06 263 SER A O 1
ATOM 2106 N N . ILE A 1 264 ? 22.824 -19.994 11.619 1.00 74.50 264 ILE A N 1
ATOM 2107 C CA . ILE A 1 264 ? 23.896 -20.013 10.621 1.00 74.50 264 ILE A CA 1
ATOM 2108 C C . ILE A 1 264 ? 24.824 -21.183 10.950 1.00 74.50 264 ILE A C 1
ATOM 2110 O O . ILE A 1 264 ? 25.466 -21.203 12.002 1.00 74.50 264 ILE A O 1
ATOM 2114 N N . LEU A 1 265 ? 24.907 -22.158 10.050 1.00 68.00 265 LEU A N 1
ATOM 2115 C CA . LEU A 1 265 ? 25.818 -23.293 10.149 1.00 68.00 265 LEU A CA 1
ATOM 2116 C C . LEU A 1 265 ? 27.018 -23.073 9.218 1.00 68.00 265 LEU A C 1
ATOM 2118 O O . LEU A 1 265 ? 26.855 -22.851 8.021 1.00 68.00 265 LEU A O 1
ATOM 2122 N N . LYS A 1 266 ? 28.236 -23.188 9.767 1.00 56.00 266 LYS A N 1
ATOM 2123 C CA . LYS A 1 266 ? 29.511 -23.069 9.024 1.00 56.00 266 LYS A CA 1
ATOM 2124 C C . LYS A 1 266 ? 29.945 -24.365 8.312 1.00 56.00 266 LYS A C 1
ATOM 2126 O O . LYS A 1 266 ? 30.960 -24.380 7.624 1.00 56.00 266 LYS A O 1
ATOM 2131 N N . LYS A 1 267 ? 29.227 -25.475 8.519 1.00 54.53 267 LYS A N 1
ATOM 2132 C CA . LYS A 1 267 ? 29.472 -26.795 7.907 1.00 54.53 267 LYS A CA 1
ATOM 2133 C C . LYS A 1 267 ? 28.140 -27.410 7.480 1.00 54.53 267 LYS A C 1
ATOM 2135 O O . LYS A 1 267 ? 27.141 -27.205 8.169 1.00 54.53 267 LYS A O 1
ATOM 2140 N N . SER A 1 268 ? 28.138 -28.175 6.387 1.00 47.94 268 SER A N 1
ATOM 2141 C CA . SER A 1 268 ? 26.972 -28.964 5.987 1.00 47.94 268 SER A CA 1
ATOM 2142 C C . SER A 1 268 ? 26.609 -29.955 7.106 1.00 47.94 268 SER A C 1
ATOM 2144 O O . SER A 1 268 ? 27.506 -30.588 7.679 1.00 47.94 268 SER A O 1
ATOM 2146 N N . PRO A 1 269 ? 25.324 -30.079 7.479 1.00 50.22 269 PRO A N 1
ATOM 2147 C CA . PRO A 1 269 ? 24.910 -31.085 8.446 1.00 50.22 269 PRO A CA 1
ATOM 2148 C C . PRO A 1 269 ? 25.197 -32.484 7.880 1.00 50.22 269 PRO A C 1
ATOM 2150 O O . PRO A 1 269 ? 24.885 -32.769 6.725 1.00 50.22 269 PRO A O 1
ATOM 2153 N N . LYS A 1 270 ? 25.807 -33.361 8.690 1.00 47.50 270 LYS A N 1
ATOM 2154 C CA . LYS A 1 270 ? 25.894 -34.795 8.373 1.00 47.50 270 LYS A CA 1
ATOM 2155 C C . LYS A 1 270 ? 24.470 -35.351 8.334 1.00 47.50 270 LYS A C 1
ATOM 2157 O O . LYS A 1 270 ? 23.725 -35.158 9.296 1.00 47.50 270 LYS A O 1
ATOM 2162 N N . SER A 1 271 ? 24.108 -36.018 7.242 1.00 42.97 271 SER A N 1
ATOM 2163 C CA . SER A 1 271 ? 22.799 -36.642 7.077 1.00 42.97 271 SER A CA 1
ATOM 2164 C C . SER A 1 271 ? 22.563 -37.687 8.171 1.00 42.97 271 SER A C 1
ATOM 2166 O O . SER A 1 271 ? 23.243 -38.703 8.274 1.00 42.97 271 SER A O 1
ATOM 2168 N N . THR A 1 272 ? 21.587 -37.406 9.020 1.00 53.88 272 THR A N 1
ATOM 2169 C CA . THR A 1 272 ? 20.859 -38.394 9.822 1.00 53.88 272 THR A CA 1
ATOM 2170 C C . THR A 1 272 ? 19.421 -38.439 9.305 1.00 53.88 272 THR A C 1
ATOM 2172 O O . THR A 1 272 ? 18.939 -37.451 8.755 1.00 53.88 272 THR A O 1
ATOM 2175 N N . ASN A 1 273 ? 18.698 -39.545 9.476 1.00 46.50 273 ASN A N 1
ATOM 2176 C CA . ASN A 1 273 ? 17.344 -39.706 8.913 1.00 46.50 273 ASN A CA 1
ATOM 2177 C C . ASN A 1 273 ? 16.340 -38.609 9.358 1.00 46.50 273 ASN A C 1
ATOM 2179 O O . ASN A 1 273 ? 15.356 -38.358 8.674 1.00 46.50 273 ASN A O 1
ATOM 2183 N N . TYR A 1 274 ? 16.614 -37.887 10.455 1.00 44.19 274 TYR A N 1
ATOM 2184 C CA . TYR A 1 274 ? 15.851 -36.701 10.882 1.00 44.19 274 TYR A CA 1
ATOM 2185 C C . TYR A 1 274 ? 16.140 -35.427 10.064 1.00 44.19 274 TYR A C 1
ATOM 2187 O O . TYR A 1 274 ? 15.310 -34.523 10.016 1.00 44.19 274 TYR A O 1
ATOM 2195 N N . THR A 1 275 ? 17.301 -35.336 9.412 1.00 43.94 275 THR A N 1
ATOM 2196 C CA . THR A 1 275 ? 17.696 -34.197 8.561 1.00 43.94 275 THR A CA 1
ATOM 2197 C C . THR A 1 275 ? 17.178 -34.273 7.126 1.00 43.94 275 THR A C 1
ATOM 2199 O O . THR A 1 275 ? 17.104 -33.238 6.472 1.00 43.94 275 THR A O 1
ATOM 2202 N N . GLU A 1 276 ? 16.738 -35.438 6.643 1.00 43.25 276 GLU A N 1
ATOM 2203 C CA . GLU A 1 276 ? 16.188 -35.575 5.283 1.00 43.25 276 GLU A CA 1
ATOM 2204 C C . GLU A 1 276 ? 14.812 -34.904 5.127 1.00 43.25 276 GLU A C 1
ATOM 2206 O O . GLU A 1 276 ? 14.509 -34.370 4.065 1.00 43.25 276 GLU A O 1
ATOM 2211 N N . GLN A 1 277 ? 14.022 -34.801 6.203 1.00 41.84 277 GLN A N 1
ATOM 2212 C CA . GLN A 1 277 ? 12.788 -33.996 6.213 1.00 41.84 277 GLN A CA 1
ATOM 2213 C C . GLN A 1 277 ? 13.041 -32.487 6.395 1.00 41.84 277 GLN A C 1
ATOM 2215 O O . GLN A 1 277 ? 12.130 -31.682 6.207 1.00 41.84 277 GLN A O 1
ATOM 2220 N N . LEU A 1 278 ? 14.266 -32.082 6.757 1.00 43.94 278 LEU A N 1
ATOM 2221 C CA . LEU A 1 278 ? 14.630 -30.689 7.053 1.00 43.94 278 LEU A CA 1
ATOM 2222 C C . LEU A 1 278 ? 15.250 -29.949 5.855 1.00 43.94 278 LEU A C 1
ATOM 2224 O O . LEU A 1 278 ? 15.440 -28.736 5.931 1.00 43.94 278 LEU A O 1
ATOM 2228 N N . ILE A 1 279 ? 15.516 -30.644 4.743 1.00 42.72 279 ILE A N 1
ATOM 2229 C CA . ILE A 1 279 ? 16.049 -30.075 3.493 1.00 42.72 279 ILE A CA 1
ATOM 2230 C C . ILE A 1 279 ? 15.002 -30.225 2.380 1.00 42.72 279 ILE A C 1
ATOM 2232 O O . ILE A 1 279 ? 15.232 -30.830 1.342 1.00 42.72 279 ILE A O 1
ATOM 2236 N N . GLN A 1 280 ? 13.810 -29.677 2.595 1.00 40.34 280 GLN A N 1
ATOM 2237 C CA . GLN A 1 280 ? 12.870 -29.385 1.511 1.00 40.34 280 GLN A CA 1
ATOM 2238 C C . GLN A 1 280 ? 12.225 -28.029 1.768 1.00 40.34 280 GLN A C 1
ATOM 2240 O O . GLN A 1 280 ? 11.082 -27.936 2.189 1.00 40.34 280 GLN A O 1
ATOM 2245 N N . THR A 1 281 ? 12.988 -26.958 1.570 1.00 36.09 281 THR A N 1
ATOM 2246 C CA . THR A 1 281 ? 12.469 -25.700 1.011 1.00 36.09 281 THR A CA 1
ATOM 2247 C C . THR A 1 281 ? 13.648 -24.928 0.416 1.00 36.09 281 THR A C 1
ATOM 2249 O O . THR A 1 281 ? 14.563 -24.521 1.123 1.00 36.09 281 THR A O 1
ATOM 2252 N N . ASP A 1 282 ? 13.618 -24.807 -0.909 1.00 36.38 282 ASP A N 1
ATOM 2253 C CA . ASP A 1 282 ? 14.420 -23.939 -1.773 1.00 36.38 282 ASP A CA 1
ATOM 2254 C C . ASP A 1 282 ? 15.950 -24.057 -1.685 1.00 36.38 282 ASP A C 1
ATOM 2256 O O . ASP A 1 282 ? 16.668 -23.148 -1.270 1.00 36.38 282 ASP A O 1
ATOM 2260 N N . THR A 1 283 ? 16.474 -25.155 -2.234 1.00 37.72 283 THR A N 1
ATOM 2261 C CA . THR A 1 283 ? 17.838 -25.194 -2.774 1.00 37.72 283 THR A CA 1
ATOM 2262 C C . THR A 1 283 ? 17.954 -24.218 -3.950 1.00 37.72 283 THR A C 1
ATOM 2264 O O . THR A 1 283 ? 17.729 -24.580 -5.101 1.00 37.72 283 THR A O 1
ATOM 2267 N N . ASN A 1 284 ? 18.308 -22.966 -3.673 1.00 37.56 284 ASN A N 1
ATOM 2268 C CA . ASN A 1 284 ? 18.830 -22.031 -4.667 1.00 37.56 284 ASN A CA 1
ATOM 2269 C C . ASN A 1 284 ? 20.203 -21.555 -4.187 1.00 37.56 284 ASN A C 1
ATOM 2271 O O . ASN A 1 284 ? 20.335 -20.517 -3.542 1.00 37.56 284 ASN A O 1
ATOM 2275 N N . PHE A 1 285 ? 21.217 -22.372 -4.470 1.00 40.78 285 PHE A N 1
ATOM 2276 C CA . PHE A 1 285 ? 22.617 -22.042 -4.239 1.00 40.78 285 PHE A CA 1
ATOM 2277 C C . PHE A 1 285 ? 23.061 -20.950 -5.224 1.00 40.78 285 PHE A C 1
ATOM 2279 O O . PHE A 1 285 ? 23.067 -21.166 -6.434 1.00 40.78 285 PHE A O 1
ATOM 2286 N N . ASP A 1 286 ? 23.455 -19.788 -4.697 1.00 37.66 286 ASP A N 1
ATOM 2287 C CA . ASP A 1 286 ? 24.385 -18.882 -5.374 1.00 37.66 286 ASP A CA 1
ATOM 2288 C C . ASP A 1 286 ? 25.796 -19.458 -5.175 1.00 37.66 286 ASP A C 1
ATOM 2290 O O . ASP A 1 286 ? 26.272 -19.590 -4.048 1.00 37.66 286 ASP A O 1
ATOM 2294 N N . ASN A 1 287 ? 26.472 -19.783 -6.274 1.00 42.19 287 ASN A N 1
ATOM 2295 C CA . ASN A 1 287 ? 27.806 -20.391 -6.302 1.00 42.19 287 ASN A CA 1
ATOM 2296 C C . ASN A 1 287 ? 28.962 -19.418 -5.992 1.00 42.19 287 ASN A C 1
ATOM 2298 O O . ASN A 1 287 ? 30.110 -19.721 -6.294 1.00 42.19 287 ASN A O 1
ATOM 2302 N N . ASN A 1 288 ? 28.701 -18.263 -5.374 1.00 43.38 288 ASN A N 1
ATOM 2303 C CA . ASN A 1 288 ? 29.743 -17.284 -5.067 1.00 43.38 288 ASN A CA 1
ATOM 2304 C C . ASN A 1 288 ? 29.797 -16.979 -3.565 1.00 43.38 288 ASN A C 1
ATOM 2306 O O . ASN A 1 288 ? 29.061 -16.141 -3.052 1.00 43.38 288 ASN A O 1
ATOM 2310 N N . ASN A 1 289 ? 30.734 -17.656 -2.894 1.00 46.78 289 ASN A N 1
ATOM 2311 C CA . ASN A 1 289 ? 31.397 -17.259 -1.650 1.00 46.78 289 ASN A CA 1
ATOM 2312 C C . ASN A 1 289 ? 30.504 -16.849 -0.465 1.00 46.78 289 ASN A C 1
ATOM 2314 O O . ASN A 1 289 ? 30.438 -15.676 -0.105 1.00 46.78 289 ASN A O 1
ATOM 2318 N N . LYS A 1 290 ? 29.930 -17.852 0.212 1.00 48.34 290 LYS A N 1
ATOM 2319 C CA . LYS A 1 290 ? 29.995 -18.069 1.677 1.00 48.34 290 LYS A CA 1
ATOM 2320 C C . LYS A 1 290 ? 29.275 -19.385 1.999 1.00 48.34 290 LYS A C 1
ATOM 2322 O O . LYS A 1 290 ? 28.091 -19.529 1.725 1.00 48.34 290 LYS A O 1
ATOM 2327 N N . ASN A 1 291 ? 29.999 -20.349 2.573 1.00 45.66 291 ASN A N 1
ATOM 2328 C CA . ASN A 1 291 ? 29.473 -21.629 3.070 1.00 45.66 291 ASN A CA 1
ATOM 2329 C C . ASN A 1 291 ? 28.607 -21.419 4.330 1.00 45.66 291 ASN A C 1
ATOM 2331 O O . ASN A 1 291 ? 28.959 -21.875 5.418 1.00 45.66 291 ASN A O 1
ATOM 2335 N N . GLU A 1 292 ? 27.511 -20.678 4.208 1.00 51.97 292 GLU A N 1
ATOM 2336 C CA . GLU A 1 292 ? 26.564 -20.415 5.290 1.00 51.97 292 GLU A CA 1
ATOM 2337 C C . GLU A 1 292 ? 25.262 -21.158 4.989 1.00 51.97 292 GLU A C 1
ATOM 2339 O O . GLU A 1 292 ? 24.503 -20.791 4.094 1.00 51.97 292 GLU A O 1
ATOM 2344 N N . TYR A 1 293 ? 25.015 -22.240 5.728 1.00 58.66 293 TYR A N 1
ATOM 2345 C CA . TYR A 1 293 ? 23.765 -22.989 5.636 1.00 58.66 293 TYR A CA 1
ATOM 2346 C C . TYR A 1 293 ? 22.785 -22.444 6.673 1.00 58.66 293 TYR A C 1
ATOM 2348 O O . TYR A 1 293 ? 23.108 -22.381 7.861 1.00 58.66 293 TYR A O 1
ATOM 2356 N N . PHE A 1 294 ? 21.580 -22.075 6.241 1.00 63.50 294 PHE A N 1
ATOM 2357 C CA . PHE A 1 294 ? 20.507 -21.671 7.145 1.00 63.50 294 PHE A CA 1
ATOM 2358 C C . PHE A 1 294 ? 19.723 -22.904 7.595 1.00 63.50 294 PHE A C 1
ATOM 2360 O O . PHE A 1 294 ? 19.142 -23.603 6.769 1.00 63.50 294 PHE A O 1
ATOM 2367 N N . SER A 1 295 ? 19.674 -23.165 8.902 1.00 71.44 295 SER A N 1
ATOM 2368 C CA . SER A 1 295 ? 18.789 -24.186 9.475 1.00 71.44 295 SER A CA 1
ATOM 2369 C C . SER A 1 295 ? 17.635 -23.524 10.221 1.00 71.44 295 SER A C 1
ATOM 2371 O O . SER A 1 295 ? 17.823 -22.574 10.987 1.00 71.44 295 SER A O 1
ATOM 2373 N N . LYS A 1 296 ? 16.410 -23.992 9.968 1.00 73.06 296 LYS A N 1
ATOM 2374 C CA . LYS A 1 296 ? 15.210 -23.474 10.631 1.00 73.06 296 LYS A CA 1
ATOM 2375 C C . LYS A 1 296 ? 15.219 -23.907 12.095 1.00 73.06 296 LYS A C 1
ATOM 2377 O O . LYS A 1 296 ? 15.290 -25.095 12.396 1.00 73.06 296 LYS A O 1
ATOM 2382 N N . VAL A 1 297 ? 15.102 -22.947 13.011 1.00 75.25 297 VAL A N 1
ATOM 2383 C CA . VAL A 1 297 ? 15.043 -23.245 14.447 1.00 75.25 297 VAL A CA 1
ATOM 2384 C C . VAL A 1 297 ? 13.670 -23.829 14.786 1.00 75.25 297 VAL A C 1
ATOM 2386 O O . VAL A 1 297 ? 12.651 -23.145 14.661 1.00 75.25 297 VAL A O 1
ATOM 2389 N N . LEU A 1 298 ? 13.639 -25.090 15.219 1.00 75.69 298 LEU A N 1
ATOM 2390 C CA . LEU A 1 298 ? 12.446 -25.731 15.771 1.00 75.69 298 LEU A CA 1
ATOM 2391 C C . LEU A 1 298 ? 12.360 -25.436 17.270 1.00 75.69 298 LEU A C 1
ATOM 2393 O O . LEU A 1 298 ? 13.327 -25.622 18.002 1.00 75.69 298 LEU A O 1
ATOM 2397 N N . ILE A 1 299 ? 11.199 -24.964 17.720 1.00 74.75 299 ILE A N 1
ATOM 2398 C CA . ILE A 1 299 ? 10.931 -24.706 19.137 1.00 74.75 299 ILE A CA 1
ATOM 2399 C C . ILE A 1 299 ? 10.099 -25.871 19.666 1.00 74.75 299 ILE A C 1
ATOM 2401 O O . ILE A 1 299 ? 8.917 -25.984 19.340 1.00 74.75 299 ILE A O 1
ATOM 2405 N N . THR A 1 300 ? 10.705 -26.722 20.488 1.00 80.12 300 THR A N 1
ATOM 2406 C CA . THR A 1 300 ? 10.008 -27.758 21.258 1.00 80.12 300 THR A CA 1
ATOM 2407 C C . THR A 1 300 ? 9.704 -27.225 22.656 1.00 80.12 300 THR A C 1
ATOM 2409 O O . THR A 1 300 ? 10.564 -26.619 23.295 1.00 80.12 300 THR A O 1
ATOM 2412 N N . LYS A 1 301 ? 8.461 -27.395 23.119 1.00 81.62 301 LYS A N 1
ATOM 2413 C CA . LYS A 1 301 ? 8.040 -27.028 24.477 1.00 81.62 301 LYS A CA 1
ATOM 2414 C C . LYS A 1 301 ? 7.893 -28.300 25.299 1.00 81.62 301 LYS A C 1
ATOM 2416 O O . LYS A 1 301 ? 7.095 -29.154 24.925 1.00 81.62 301 LYS A O 1
ATOM 2421 N N . ASN A 1 302 ? 8.604 -28.367 26.418 1.00 85.12 302 ASN A N 1
ATOM 2422 C CA . ASN A 1 302 ? 8.500 -29.462 27.373 1.00 85.12 302 ASN A CA 1
ATOM 2423 C C . ASN A 1 302 ? 7.838 -28.926 28.643 1.00 85.12 302 ASN A C 1
ATOM 2425 O O . ASN A 1 302 ? 8.140 -27.811 29.076 1.00 85.12 302 ASN A O 1
ATOM 2429 N N . TYR A 1 303 ? 6.917 -29.699 29.210 1.00 85.81 303 TYR A N 1
ATOM 2430 C CA . TYR A 1 303 ? 6.166 -29.320 30.401 1.00 85.81 303 TYR A CA 1
ATOM 2431 C C . TYR A 1 303 ? 6.712 -30.091 31.595 1.00 85.81 303 TYR A C 1
ATOM 2433 O O . TYR A 1 303 ? 6.884 -31.306 31.529 1.00 85.81 303 TYR A O 1
ATOM 2441 N N . LYS A 1 304 ? 6.997 -29.379 32.683 1.00 85.88 304 LYS A N 1
ATOM 2442 C CA . LYS A 1 304 ? 7.532 -29.957 33.914 1.00 85.88 304 LYS A CA 1
ATOM 2443 C C . LYS A 1 304 ? 6.667 -29.536 35.090 1.00 85.88 304 LYS A C 1
ATOM 2445 O O . LYS A 1 304 ? 6.238 -28.385 35.147 1.00 85.88 304 LYS A O 1
ATOM 2450 N N . ILE A 1 305 ? 6.426 -30.462 36.011 1.00 84.56 305 ILE A N 1
ATOM 2451 C CA . ILE A 1 305 ? 5.825 -30.169 37.313 1.00 84.56 305 ILE A CA 1
ATOM 2452 C C . ILE A 1 305 ? 6.843 -30.513 38.390 1.00 84.56 305 ILE A C 1
ATOM 2454 O O . ILE A 1 305 ? 7.481 -31.566 38.345 1.00 84.56 305 ILE A O 1
ATOM 2458 N N . GLU A 1 306 ? 6.970 -29.619 39.360 1.00 81.69 306 GLU A N 1
ATOM 2459 C CA . GLU A 1 306 ? 7.774 -29.831 40.553 1.00 81.69 306 GLU A CA 1
ATOM 2460 C C . GLU A 1 306 ? 6.906 -30.514 41.620 1.00 81.69 306 GLU A C 1
ATOM 2462 O O . GLU A 1 306 ? 5.877 -29.979 42.043 1.00 81.69 306 GLU A O 1
ATOM 2467 N N . LYS A 1 307 ? 7.285 -31.733 42.015 1.00 75.19 307 LYS A N 1
ATOM 2468 C CA . LYS A 1 307 ? 6.700 -32.448 43.159 1.00 75.19 307 LYS A CA 1
ATOM 2469 C C . LYS A 1 307 ? 7.831 -32.957 44.043 1.00 75.19 307 LYS A C 1
ATOM 2471 O O . LYS A 1 307 ? 8.763 -33.592 43.550 1.00 75.19 307 LYS A O 1
ATOM 2476 N N . ASP A 1 308 ? 7.743 -32.653 45.336 1.00 67.88 308 ASP A N 1
ATOM 2477 C CA . ASP A 1 308 ? 8.663 -33.129 46.377 1.00 67.88 308 ASP A CA 1
ATOM 2478 C C . ASP A 1 308 ? 10.158 -32.878 46.068 1.00 67.88 308 ASP A C 1
ATOM 2480 O O . ASP A 1 308 ? 11.016 -33.704 46.365 1.00 67.88 308 ASP A O 1
ATOM 2484 N N . GLY A 1 309 ? 10.479 -31.742 45.432 1.00 74.88 309 GLY A N 1
ATOM 2485 C CA . GLY A 1 309 ? 11.854 -31.355 45.078 1.00 74.88 309 GLY A CA 1
ATOM 2486 C C . GLY A 1 309 ? 12.437 -32.053 43.842 1.00 74.88 309 GLY A C 1
ATOM 2487 O O . GLY A 1 309 ? 13.628 -31.912 43.570 1.00 74.88 309 GLY A O 1
ATOM 2488 N N . SER A 1 310 ? 11.622 -32.796 43.082 1.00 73.88 310 SER A N 1
ATOM 2489 C CA . SER A 1 310 ? 12.015 -33.412 41.809 1.00 73.88 310 SER A CA 1
ATOM 2490 C C . SER A 1 310 ? 11.176 -32.885 40.639 1.00 73.88 310 SER A C 1
ATOM 2492 O O . SER A 1 310 ? 9.950 -32.777 40.725 1.00 73.88 310 SER A O 1
ATOM 2494 N N . GLU A 1 311 ? 11.840 -32.548 39.528 1.00 83.94 311 GLU A N 1
ATOM 2495 C CA . GLU A 1 311 ? 11.177 -32.153 38.282 1.00 83.94 311 GLU A CA 1
ATOM 2496 C C . GLU A 1 311 ? 10.726 -33.398 37.511 1.00 83.94 311 GLU A C 1
ATOM 2498 O O . GLU A 1 311 ? 11.555 -34.191 37.056 1.00 83.94 311 GLU A O 1
ATOM 2503 N N . LYS A 1 312 ? 9.414 -33.556 37.309 1.00 82.62 312 LYS A N 1
ATOM 2504 C CA . LYS A 1 312 ? 8.859 -34.610 36.454 1.00 82.62 312 LYS A CA 1
ATOM 2505 C C . LYS A 1 312 ? 8.361 -34.018 35.141 1.00 82.62 312 LYS A C 1
ATOM 2507 O O . LYS A 1 312 ? 7.555 -33.089 35.142 1.00 82.62 312 LYS A O 1
ATOM 2512 N N . GLU A 1 313 ? 8.831 -34.572 34.027 1.00 84.56 313 GLU A N 1
ATOM 2513 C CA . GLU A 1 313 ? 8.355 -34.216 32.689 1.00 84.56 313 GLU A CA 1
ATOM 2514 C C . GLU A 1 313 ? 6.983 -34.849 32.419 1.00 84.56 313 GLU A C 1
ATOM 2516 O O . GLU A 1 313 ? 6.739 -36.004 32.780 1.00 84.56 313 GLU A O 1
ATOM 2521 N N . ILE A 1 314 ? 6.075 -34.072 31.827 1.00 85.31 314 ILE A N 1
ATOM 2522 C CA . ILE A 1 314 ? 4.680 -34.455 31.582 1.00 85.31 314 ILE A CA 1
ATOM 2523 C C . ILE A 1 314 ? 4.342 -34.270 30.107 1.00 85.31 314 ILE A C 1
ATOM 2525 O O . ILE A 1 314 ? 4.789 -33.317 29.459 1.00 85.31 314 ILE A O 1
ATOM 2529 N N . SER A 1 315 ? 3.545 -35.199 29.577 1.00 84.00 315 SER A N 1
ATOM 2530 C CA . SER A 1 315 ? 3.070 -35.141 28.203 1.00 84.00 315 SER A CA 1
ATOM 2531 C C . SER A 1 315 ? 2.016 -34.041 28.034 1.00 84.00 315 SER A C 1
ATOM 2533 O O . SER A 1 315 ? 1.313 -33.660 28.965 1.00 84.00 315 SER A O 1
ATOM 2535 N N . LYS A 1 316 ? 1.869 -33.518 26.815 1.00 82.44 316 LYS A N 1
ATOM 2536 C CA . LYS A 1 316 ? 0.827 -32.523 26.526 1.00 82.44 316 LYS A CA 1
ATOM 2537 C C . LYS A 1 316 ? -0.592 -33.100 26.674 1.00 82.44 316 LYS A C 1
ATOM 2539 O O . LYS A 1 316 ? -1.523 -32.336 26.898 1.00 82.44 316 LYS A O 1
ATOM 2544 N N . GLU A 1 317 ? -0.748 -34.411 26.523 1.00 84.31 317 GLU A N 1
ATOM 2545 C CA . GLU A 1 317 ? -2.031 -35.122 26.596 1.00 84.31 317 GLU A CA 1
ATOM 2546 C C . GLU A 1 317 ? -2.564 -35.202 28.032 1.00 84.31 317 GLU A C 1
ATOM 2548 O O . GLU A 1 317 ? -3.775 -35.183 28.231 1.00 84.31 317 GLU A O 1
ATOM 2553 N N . ASP A 1 318 ? -1.668 -35.191 29.023 1.00 83.56 318 ASP A N 1
ATOM 2554 C CA . ASP A 1 318 ? -2.014 -35.211 30.450 1.00 83.56 318 ASP A CA 1
ATOM 2555 C C . ASP A 1 318 ? -2.361 -33.817 31.011 1.00 83.56 318 ASP A C 1
ATOM 2557 O O . ASP A 1 318 ? -2.641 -33.672 32.204 1.00 83.56 318 ASP A O 1
ATOM 2561 N N . LEU A 1 319 ? -2.297 -32.767 30.184 1.00 84.50 319 LEU A N 1
ATOM 2562 C CA . LEU A 1 319 ? -2.579 -31.392 30.590 1.00 84.50 319 LEU A CA 1
ATOM 2563 C C . LEU A 1 319 ? -3.997 -30.986 30.203 1.00 84.50 319 LEU A C 1
ATOM 2565 O O . LEU A 1 319 ? -4.384 -31.041 29.037 1.00 84.50 319 LEU A O 1
ATOM 2569 N N . GLU A 1 320 ? -4.729 -30.452 31.175 1.00 84.62 320 GLU A N 1
ATOM 2570 C CA . GLU A 1 320 ? -6.023 -29.819 30.950 1.00 84.62 320 GLU A CA 1
ATOM 2571 C C . GLU A 1 320 ? -5.916 -28.297 31.114 1.00 84.62 320 GLU A C 1
ATOM 2573 O O . GLU A 1 320 ? -5.195 -27.787 31.975 1.00 84.62 320 GLU A O 1
ATOM 2578 N N . LEU A 1 321 ? -6.647 -27.549 30.285 1.00 86.00 321 LEU A N 1
ATOM 2579 C CA . LEU A 1 321 ? -6.795 -26.107 30.464 1.00 86.00 321 LEU A CA 1
ATOM 2580 C C . LEU A 1 321 ? -7.684 -25.834 31.681 1.00 86.00 321 LEU A C 1
ATOM 2582 O O . LEU A 1 321 ? -8.781 -26.379 31.791 1.00 86.00 321 LEU A O 1
ATOM 2586 N N . GLY A 1 322 ? -7.237 -24.950 32.568 1.00 88.44 322 GLY A N 1
ATOM 2587 C CA . GLY A 1 322 ? -8.014 -24.486 33.712 1.00 88.44 322 GLY A CA 1
ATOM 2588 C C . GLY A 1 322 ? -8.027 -22.965 33.790 1.00 88.44 322 GLY A C 1
ATOM 2589 O O . GLY A 1 322 ? -7.045 -22.308 33.438 1.00 88.44 322 GLY A O 1
ATOM 2590 N N . TYR A 1 323 ? -9.138 -22.410 34.260 1.00 88.81 323 TYR A N 1
ATOM 2591 C CA . TYR A 1 323 ? -9.283 -20.984 34.533 1.00 88.81 323 TYR A CA 1
ATOM 2592 C C . TYR A 1 323 ? -9.155 -20.728 36.032 1.00 88.81 323 TYR A C 1
ATOM 2594 O O . TYR A 1 323 ? -9.633 -21.508 36.856 1.00 88.81 323 TYR A O 1
ATOM 2602 N N . LEU A 1 324 ? -8.513 -19.620 36.394 1.00 91.31 324 LEU A N 1
ATOM 2603 C CA . LEU A 1 324 ? -8.443 -19.179 37.781 1.00 91.31 324 LEU A CA 1
ATOM 2604 C C . LEU A 1 324 ? -9.728 -18.440 38.146 1.00 91.31 324 LEU A C 1
ATOM 2606 O O . LEU A 1 324 ? -10.058 -17.422 37.538 1.00 91.31 324 LEU A O 1
ATOM 2610 N N . TYR A 1 325 ? -10.419 -18.930 39.170 1.00 89.19 325 TYR A N 1
ATOM 2611 C CA . TYR A 1 325 ? -11.533 -18.242 39.807 1.00 89.19 325 TYR A CA 1
ATOM 2612 C C . TYR A 1 325 ? -11.153 -17.923 41.254 1.00 89.19 325 TYR A C 1
ATOM 2614 O O . TYR A 1 325 ? -11.257 -18.750 42.164 1.00 89.19 325 TYR A O 1
ATOM 2622 N N . GLY A 1 326 ? -10.612 -16.720 41.456 1.00 92.50 326 GLY A N 1
ATOM 2623 C CA . GLY A 1 326 ? -9.980 -16.341 42.717 1.00 92.50 326 GLY A CA 1
ATOM 2624 C C . GLY A 1 326 ? -8.736 -17.193 42.987 1.00 92.50 326 GLY A C 1
ATOM 2625 O O . GLY A 1 326 ? -7.756 -17.107 42.255 1.00 92.50 326 GLY A O 1
ATOM 2626 N N . LYS A 1 327 ? -8.775 -18.010 44.046 1.00 90.88 327 LYS A N 1
ATOM 2627 C CA . LYS A 1 327 ? -7.681 -18.930 44.421 1.00 90.88 327 LYS A CA 1
ATOM 2628 C C . LYS A 1 327 ? -7.862 -20.352 43.874 1.00 90.88 327 LYS A C 1
ATOM 2630 O O . LYS A 1 327 ? -6.945 -21.159 43.989 1.00 90.88 327 LYS A O 1
ATOM 2635 N N . THR A 1 328 ? -9.028 -20.668 43.316 1.00 92.69 328 THR A N 1
ATOM 2636 C CA . THR A 1 328 ? -9.379 -22.021 42.873 1.00 92.69 328 THR A CA 1
ATOM 2637 C C . THR A 1 328 ? -9.185 -22.152 41.367 1.00 92.69 328 THR A C 1
ATOM 2639 O O . THR A 1 328 ? -9.499 -21.233 40.611 1.00 92.69 328 THR A O 1
ATOM 2642 N N . ILE A 1 329 ? -8.679 -23.304 40.926 1.00 89.12 329 ILE A N 1
ATOM 2643 C CA . ILE A 1 329 ? -8.545 -23.639 39.506 1.00 89.12 329 ILE A CA 1
ATOM 2644 C C . ILE A 1 329 ? -9.786 -24.428 39.089 1.00 89.12 329 ILE A C 1
ATOM 2646 O O . ILE A 1 329 ? -10.077 -25.471 39.673 1.00 89.12 329 ILE A O 1
ATOM 2650 N N . ILE A 1 330 ? -10.510 -23.930 38.089 1.00 88.19 330 ILE A N 1
ATOM 2651 C CA . ILE A 1 330 ? -11.674 -24.599 37.503 1.00 88.19 330 ILE A CA 1
ATOM 2652 C C . ILE A 1 330 ? -11.244 -25.230 36.169 1.00 88.19 330 ILE A C 1
ATOM 2654 O O . ILE A 1 330 ? -10.857 -24.487 35.261 1.00 88.19 330 ILE A O 1
ATOM 2658 N N . PRO A 1 331 ? -11.285 -26.566 36.028 1.00 86.94 331 PRO A N 1
ATOM 2659 C CA . PRO A 1 331 ? -10.948 -27.241 34.777 1.00 86.94 331 PRO A CA 1
ATOM 2660 C C . PRO A 1 331 ? -11.996 -26.978 33.684 1.00 86.94 331 PRO A C 1
ATOM 2662 O O . PRO A 1 331 ? -13.190 -26.832 33.959 1.00 86.94 331 PRO A O 1
ATOM 2665 N N . THR A 1 332 ? -11.547 -26.913 32.427 1.00 82.88 332 THR A N 1
ATOM 2666 C CA . THR A 1 332 ? -12.406 -26.580 31.272 1.00 82.88 332 THR A CA 1
ATOM 2667 C C . THR A 1 332 ? -13.436 -27.670 30.975 1.00 82.88 332 THR A C 1
ATOM 2669 O O . THR A 1 332 ? -14.486 -27.356 30.423 1.00 82.88 332 THR A O 1
ATOM 2672 N N . SER A 1 333 ? -13.203 -28.920 31.381 1.00 81.12 333 SER A N 1
ATOM 2673 C CA . SER A 1 333 ? -14.171 -30.025 31.279 1.00 81.12 333 SER A CA 1
ATOM 2674 C C . SER A 1 333 ? -15.533 -29.736 31.918 1.00 81.12 333 SER A C 1
ATOM 2676 O O . SER A 1 333 ? -16.531 -30.303 31.488 1.00 81.12 333 SER A O 1
ATOM 2678 N N . ILE A 1 334 ? -15.597 -28.841 32.907 1.00 79.56 334 ILE A N 1
ATOM 2679 C CA . ILE A 1 334 ? -16.853 -28.435 33.562 1.00 79.56 334 ILE A CA 1
ATOM 2680 C C . ILE A 1 334 ? -17.628 -27.411 32.707 1.00 79.56 334 ILE A C 1
ATOM 2682 O O . ILE A 1 334 ? -18.837 -27.233 32.864 1.00 79.56 334 ILE A O 1
ATOM 2686 N N . ILE A 1 335 ? -16.949 -26.724 31.785 1.00 74.69 335 ILE A N 1
ATOM 2687 C CA . ILE A 1 335 ? -17.518 -25.659 30.959 1.00 74.69 335 ILE A CA 1
ATOM 2688 C C . ILE A 1 335 ? -18.199 -26.281 29.730 1.00 74.69 335 ILE A C 1
ATOM 2690 O O . ILE A 1 335 ? -17.621 -26.363 28.646 1.00 74.69 335 ILE A O 1
ATOM 2694 N N . ASN A 1 336 ? -19.451 -26.711 29.900 1.00 75.75 336 ASN A N 1
ATOM 2695 C CA . ASN A 1 336 ? -20.293 -27.198 28.803 1.00 75.75 336 ASN A CA 1
ATOM 2696 C C . ASN A 1 336 ? -20.641 -26.081 27.801 1.00 75.75 336 ASN A C 1
ATOM 2698 O O . ASN A 1 336 ? -20.732 -24.906 28.161 1.00 75.75 336 ASN A O 1
ATOM 2702 N N . ASP A 1 337 ? -20.930 -26.452 26.548 1.00 73.88 337 ASP A N 1
ATOM 2703 C CA . ASP A 1 337 ? -21.339 -25.506 25.493 1.00 73.88 337 ASP A CA 1
ATOM 2704 C C . ASP A 1 337 ? -22.622 -24.725 25.828 1.00 73.88 337 ASP A C 1
ATOM 2706 O O . ASP A 1 337 ? -22.837 -23.632 25.309 1.00 73.88 337 ASP A O 1
ATOM 2710 N N . GLU A 1 338 ? -23.458 -25.242 26.728 1.00 74.50 338 GLU A N 1
ATOM 2711 C CA . GLU A 1 338 ? -24.664 -24.565 27.220 1.00 74.50 338 GLU A CA 1
ATOM 2712 C C . GLU A 1 338 ? -24.361 -23.356 28.115 1.00 74.50 338 GLU A C 1
ATOM 2714 O O . GLU A 1 338 ? -25.171 -22.435 28.187 1.00 74.50 338 GLU A O 1
ATOM 2719 N N . LEU A 1 339 ? -23.189 -23.324 28.759 1.00 79.75 339 LEU A N 1
ATOM 2720 C CA . LEU A 1 339 ? -22.750 -22.195 29.586 1.00 79.75 339 LEU A CA 1
ATOM 2721 C C . LEU A 1 339 ? -22.172 -21.047 28.745 1.00 79.75 339 LEU A C 1
ATOM 2723 O O . LEU A 1 339 ? -21.916 -19.963 29.272 1.00 79.75 339 LEU A O 1
ATOM 2727 N N . LYS A 1 340 ? -21.947 -21.263 27.443 1.00 81.44 340 LYS A N 1
ATOM 2728 C CA . LYS A 1 340 ? -21.426 -20.230 26.543 1.00 81.44 340 LYS A CA 1
ATOM 2729 C C . LYS A 1 340 ? -22.537 -19.262 26.146 1.00 81.44 340 LYS A C 1
ATOM 2731 O O . LYS A 1 340 ? -23.627 -19.658 25.738 1.00 81.44 340 LYS A O 1
ATOM 2736 N N . TYR A 1 341 ? -22.234 -17.970 26.218 1.00 85.12 341 TYR A N 1
ATOM 2737 C CA . TYR A 1 341 ? -23.141 -16.914 25.785 1.00 85.12 341 TYR A CA 1
ATOM 2738 C C . TYR A 1 341 ? -23.305 -16.935 24.256 1.00 85.12 341 TYR A C 1
ATOM 2740 O O . TYR A 1 341 ? -22.369 -16.607 23.527 1.00 85.12 341 TYR A O 1
ATOM 2748 N N . LYS A 1 342 ? -24.490 -17.333 23.775 1.00 87.44 342 LYS A N 1
ATOM 2749 C CA . LYS A 1 342 ? -24.804 -17.433 22.341 1.00 87.44 342 LYS A CA 1
ATOM 2750 C C . LYS A 1 342 ? -25.193 -16.080 21.762 1.00 87.44 342 LYS A C 1
ATOM 2752 O O . LYS A 1 342 ? -25.970 -15.337 22.364 1.00 87.44 342 LYS A O 1
ATOM 2757 N N . THR A 1 343 ? -24.688 -15.774 20.571 1.00 88.12 343 THR A N 1
ATOM 2758 C CA . THR A 1 343 ? -24.929 -14.485 19.910 1.00 88.12 343 THR A CA 1
ATOM 2759 C C . THR A 1 343 ? -25.192 -14.639 18.421 1.00 88.12 343 THR A C 1
ATOM 2761 O O . THR A 1 343 ? -24.579 -15.452 17.730 1.00 88.12 343 THR A O 1
ATOM 2764 N N . ASN A 1 344 ? -26.086 -13.793 17.908 1.00 87.56 344 ASN A N 1
ATOM 2765 C CA . ASN A 1 344 ? -26.416 -13.726 16.489 1.00 87.56 344 ASN A CA 1
ATOM 2766 C C . ASN A 1 344 ? -25.702 -12.554 15.815 1.00 87.56 344 ASN A C 1
ATOM 2768 O O . ASN A 1 344 ? -25.455 -11.521 16.435 1.00 87.56 344 ASN A O 1
ATOM 2772 N N . ILE A 1 345 ? -25.399 -12.713 14.527 1.00 90.75 345 ILE A N 1
ATOM 2773 C CA . ILE A 1 345 ? -24.753 -11.688 13.700 1.00 90.75 345 ILE A CA 1
ATOM 2774 C C . ILE A 1 345 ? -25.730 -10.531 13.484 1.00 90.75 345 ILE A C 1
ATOM 2776 O O . ILE A 1 345 ? -26.688 -10.672 12.728 1.00 90.75 345 ILE A O 1
ATOM 2780 N N . GLN A 1 346 ? -25.483 -9.390 14.123 1.00 89.56 346 GLN A N 1
ATOM 2781 C CA . GLN A 1 346 ? -26.344 -8.213 14.010 1.00 89.56 346 GLN A CA 1
ATOM 2782 C C . GLN A 1 346 ? -25.588 -6.942 14.410 1.00 89.56 346 GLN A C 1
ATOM 2784 O O . GLN A 1 346 ? -24.695 -6.982 15.264 1.00 89.56 346 GLN A O 1
ATOM 2789 N N . LEU A 1 347 ? -25.960 -5.815 13.801 1.00 94.69 347 LEU A N 1
ATOM 2790 C CA . LEU A 1 347 ? -25.606 -4.480 14.273 1.00 94.69 347 LEU A CA 1
ATOM 2791 C C . LEU A 1 347 ? -26.892 -3.777 14.716 1.00 94.69 347 LEU A C 1
ATOM 2793 O O . LEU A 1 347 ? -27.790 -3.566 13.907 1.00 94.69 347 LEU A O 1
ATOM 2797 N N . THR A 1 348 ? -26.979 -3.404 15.988 1.00 94.62 348 THR A N 1
ATOM 2798 C CA . THR A 1 348 ? -28.183 -2.796 16.571 1.00 94.62 348 THR A CA 1
ATOM 2799 C C . THR A 1 348 ? -27.842 -1.445 17.177 1.00 94.62 348 THR A C 1
ATOM 2801 O O . THR A 1 348 ? -26.976 -1.367 18.051 1.00 94.62 348 THR A O 1
ATOM 2804 N N . ILE A 1 349 ? -28.530 -0.388 16.746 1.00 95.88 349 ILE A N 1
ATOM 2805 C CA . ILE A 1 349 ? -28.452 0.929 17.383 1.00 95.88 349 ILE A CA 1
ATOM 2806 C C . ILE A 1 349 ? -29.274 0.886 18.672 1.00 95.88 349 ILE A C 1
ATOM 2808 O O . ILE A 1 349 ? -30.467 0.594 18.650 1.00 95.88 349 ILE A O 1
ATOM 2812 N N . LEU A 1 350 ? -28.615 1.176 19.790 1.00 94.56 350 LEU A N 1
ATOM 2813 C CA . LEU A 1 350 ? -29.209 1.200 21.125 1.00 94.56 350 LEU A CA 1
ATOM 2814 C C . LEU A 1 350 ? -29.791 2.576 21.456 1.00 94.56 350 LEU A C 1
ATOM 2816 O O . LEU A 1 350 ? -30.790 2.674 22.160 1.00 94.56 350 LEU A O 1
ATOM 2820 N N . GLY A 1 351 ? -29.171 3.642 20.953 1.00 94.69 351 GLY A N 1
ATOM 2821 C CA . GLY A 1 351 ? -29.632 5.002 21.190 1.00 94.69 351 GLY A CA 1
ATOM 2822 C C . GLY A 1 351 ? -28.753 6.051 20.526 1.00 94.69 351 GLY A C 1
ATOM 2823 O O . GLY A 1 351 ? -27.726 5.738 19.923 1.00 94.69 351 GLY A O 1
ATOM 2824 N N . PHE A 1 352 ? -29.162 7.309 20.659 1.00 95.75 352 PHE A N 1
ATOM 2825 C CA . PHE A 1 352 ? -28.445 8.463 20.127 1.00 95.75 352 PHE A CA 1
ATOM 2826 C C . PHE A 1 352 ? -28.016 9.392 21.260 1.00 95.75 352 PHE A C 1
ATOM 2828 O O . PHE A 1 352 ? -28.733 9.564 22.244 1.00 95.75 352 PHE A O 1
ATOM 2835 N N . MET A 1 353 ? -26.855 10.016 21.104 1.00 95.50 353 MET A N 1
ATOM 2836 C CA . MET A 1 353 ? -26.306 10.987 22.047 1.00 95.50 353 MET A CA 1
ATOM 2837 C C . MET A 1 353 ? -25.778 12.213 21.306 1.00 95.50 353 MET A C 1
ATOM 2839 O O . MET A 1 353 ? -25.388 12.117 20.145 1.00 95.50 353 MET A O 1
ATOM 2843 N N . LYS A 1 354 ? -25.750 13.379 21.955 1.00 95.19 354 LYS A N 1
ATOM 2844 C CA . LYS A 1 354 ? -25.153 14.582 21.357 1.00 95.19 354 LYS A CA 1
ATOM 2845 C C . LYS A 1 354 ? -23.639 14.419 21.236 1.00 95.19 354 LYS A C 1
ATOM 2847 O O . LYS A 1 354 ? -23.002 13.897 22.149 1.00 95.19 354 LYS A O 1
ATOM 2852 N N . ASN A 1 355 ? -23.070 14.911 20.139 1.00 92.38 355 ASN A N 1
ATOM 2853 C CA . ASN A 1 355 ? -21.630 14.857 19.877 1.00 92.38 355 ASN A CA 1
ATOM 2854 C C . ASN A 1 355 ? -20.808 15.544 20.988 1.00 92.38 355 ASN A C 1
ATOM 2856 O O . ASN A 1 355 ? -19.803 15.011 21.439 1.00 92.38 355 ASN A O 1
ATOM 2860 N N . GLU A 1 356 ? -21.294 16.675 21.506 1.00 92.38 356 GLU A N 1
ATOM 2861 C CA . GLU A 1 356 ? -20.666 17.428 22.606 1.00 92.38 356 GLU A CA 1
ATOM 2862 C C . GLU A 1 356 ? -20.587 16.645 23.923 1.00 92.38 356 GLU A C 1
ATOM 2864 O O . GLU A 1 356 ? -19.672 16.848 24.715 1.00 92.38 356 GLU A O 1
ATOM 2869 N N . SER A 1 357 ? -21.537 15.739 24.166 1.00 92.06 357 SER A N 1
ATOM 2870 C CA . SER A 1 357 ? -21.576 14.930 25.387 1.00 92.06 357 SER A CA 1
ATOM 2871 C C . SER A 1 357 ? -20.644 13.721 25.326 1.00 92.06 357 SER A C 1
ATOM 2873 O O . SER A 1 357 ? -20.469 13.049 26.340 1.00 92.06 357 SER A O 1
ATOM 2875 N N . PHE A 1 358 ? -20.078 13.404 24.156 1.00 92.94 358 PHE A N 1
ATOM 2876 C CA . PHE A 1 358 ? -19.218 12.242 23.987 1.00 92.94 358 PHE A CA 1
ATOM 2877 C C . PHE A 1 358 ? -17.745 12.590 24.266 1.00 92.94 358 PHE A C 1
ATOM 2879 O O . PHE A 1 358 ? -17.120 13.329 23.497 1.00 92.94 358 PHE A O 1
ATOM 2886 N N . PRO A 1 359 ? -17.136 12.034 25.327 1.00 91.25 359 PRO A N 1
ATOM 2887 C CA . PRO A 1 359 ? -15.714 12.217 25.593 1.00 91.25 359 PRO A CA 1
ATOM 2888 C C . PRO A 1 359 ? -14.868 11.465 24.557 1.00 91.25 359 PRO A C 1
ATOM 2890 O O . PRO A 1 359 ? -14.755 10.241 24.589 1.00 91.25 359 PRO A O 1
ATOM 2893 N N . ARG A 1 360 ? -14.211 12.204 23.653 1.00 88.50 360 ARG A N 1
ATOM 2894 C CA . ARG A 1 360 ? -13.433 11.635 22.531 1.00 88.50 360 ARG A CA 1
ATOM 2895 C C . ARG A 1 360 ? -12.388 10.596 22.955 1.00 88.50 360 ARG A C 1
ATOM 2897 O O . ARG A 1 360 ? -12.144 9.659 22.204 1.00 88.50 360 ARG A O 1
ATOM 2904 N N . PHE A 1 361 ? -11.795 10.742 24.140 1.00 90.38 361 PHE A N 1
ATOM 2905 C CA . PHE A 1 361 ? -10.790 9.814 24.668 1.00 90.38 361 PHE A CA 1
ATOM 2906 C C . PHE A 1 361 ? -11.346 8.422 25.019 1.00 90.38 361 PHE A C 1
ATOM 2908 O O . PHE A 1 361 ? -10.558 7.502 25.208 1.00 90.38 361 PHE A O 1
ATOM 2915 N N . MET A 1 362 ? -12.673 8.250 25.118 1.00 91.44 362 MET A N 1
ATOM 2916 C CA . MET A 1 362 ? -13.286 6.935 25.346 1.00 91.44 362 MET A CA 1
ATOM 2917 C C . MET A 1 362 ? -13.284 6.055 24.096 1.00 91.44 362 MET A C 1
ATOM 2919 O O . MET A 1 362 ? -13.366 4.840 24.222 1.00 91.44 362 MET A O 1
ATOM 2923 N N . ALA A 1 363 ? -13.220 6.629 22.893 1.00 92.06 363 ALA A N 1
ATOM 2924 C CA . ALA A 1 363 ? -13.137 5.830 21.677 1.00 92.06 363 ALA A CA 1
ATOM 2925 C C . ALA A 1 363 ? -11.754 5.174 21.571 1.00 92.06 363 ALA A C 1
ATOM 2927 O O . ALA A 1 363 ? -10.730 5.856 21.649 1.00 92.06 363 ALA A O 1
ATOM 2928 N N . ILE A 1 364 ? -11.723 3.860 21.356 1.00 90.88 364 ILE A N 1
ATOM 2929 C CA . ILE A 1 364 ? -10.487 3.070 21.314 1.00 90.88 364 ILE A CA 1
ATOM 2930 C C . ILE A 1 364 ? -10.352 2.298 20.002 1.00 90.88 364 ILE A C 1
ATOM 2932 O O . ILE A 1 364 ? -11.318 2.051 19.287 1.00 90.88 364 ILE A O 1
ATOM 2936 N N . GLY A 1 365 ? -9.129 1.858 19.707 1.00 89.19 365 GLY A N 1
ATOM 2937 C CA . GLY A 1 365 ? -8.870 0.883 18.653 1.00 89.19 365 GLY A CA 1
ATOM 2938 C C . GLY A 1 365 ? -8.961 1.422 17.223 1.00 89.19 365 GLY A C 1
ATOM 2939 O O . GLY A 1 365 ? -8.694 2.586 16.931 1.00 89.19 365 GLY A O 1
ATOM 2940 N N . GLU A 1 366 ? -9.253 0.509 16.299 1.00 92.75 366 GLU A N 1
ATOM 2941 C CA . GLU A 1 366 ? -9.276 0.755 14.858 1.00 92.75 366 GLU A CA 1
ATOM 2942 C C . GLU A 1 366 ? -10.686 1.126 14.380 1.00 92.75 366 GLU A C 1
ATOM 2944 O O . GLU A 1 366 ? -11.674 0.533 14.811 1.00 92.75 366 GLU A O 1
ATOM 2949 N N . SER A 1 367 ? -10.786 2.054 13.427 1.00 93.75 367 SER A N 1
ATOM 2950 C CA . SER A 1 367 ? -12.072 2.513 12.890 1.00 93.75 367 SER A CA 1
ATOM 2951 C C . SER A 1 367 ? -12.532 1.696 11.685 1.00 93.75 367 SER A C 1
ATOM 2953 O O . SER A 1 367 ? -11.723 1.173 10.900 1.00 93.75 367 SER A O 1
ATOM 2955 N N . ASN A 1 368 ? -13.846 1.624 11.493 1.00 95.19 368 ASN A N 1
ATOM 2956 C CA . ASN A 1 368 ? -14.456 1.046 10.296 1.00 95.19 368 ASN A CA 1
ATOM 2957 C C . ASN A 1 368 ? -15.475 2.008 9.702 1.00 95.19 368 ASN A C 1
ATOM 2959 O O . ASN A 1 368 ? -15.933 2.941 10.354 1.00 95.19 368 ASN A O 1
ATOM 2963 N N . ILE A 1 369 ? -15.801 1.781 8.439 1.00 94.88 369 ILE A N 1
ATOM 2964 C CA . ILE A 1 369 ? -16.862 2.481 7.729 1.00 94.88 369 ILE A CA 1
ATOM 2965 C C . ILE A 1 369 ? -17.995 1.513 7.444 1.00 94.88 369 ILE A C 1
ATOM 2967 O O . ILE A 1 369 ? -17.776 0.373 7.031 1.00 94.88 369 ILE A O 1
ATOM 2971 N N . ILE A 1 370 ? -19.206 1.994 7.645 1.00 95.38 370 ILE A N 1
ATOM 2972 C CA . ILE A 1 370 ? -20.446 1.307 7.341 1.00 95.38 370 ILE A CA 1
ATOM 2973 C C . ILE A 1 370 ? -21.053 2.010 6.130 1.00 95.38 370 ILE A C 1
ATOM 2975 O O . ILE A 1 370 ? -21.241 3.229 6.116 1.00 95.38 370 ILE A O 1
ATOM 2979 N N . VAL A 1 371 ? -21.328 1.221 5.099 1.00 94.25 371 VAL A N 1
ATOM 2980 C CA . VAL A 1 371 ? -21.878 1.663 3.815 1.00 94.25 371 VAL A CA 1
ATOM 2981 C C . VAL A 1 371 ? -23.101 0.811 3.473 1.00 94.25 371 VAL A C 1
ATOM 2983 O O . VAL A 1 371 ? -23.216 -0.318 3.961 1.00 94.25 371 VAL A O 1
ATOM 2986 N N . PRO A 1 372 ? -24.030 1.297 2.636 1.00 93.25 372 PRO A N 1
ATOM 2987 C CA . PRO A 1 372 ? -25.210 0.519 2.288 1.00 93.25 372 PRO A CA 1
ATOM 2988 C C . PRO A 1 372 ? -24.825 -0.660 1.385 1.00 93.25 372 PRO A C 1
ATOM 2990 O O . PRO A 1 372 ? -23.829 -0.616 0.653 1.00 93.25 372 PRO A O 1
ATOM 2993 N N . ALA A 1 373 ? -25.624 -1.727 1.405 1.00 90.62 373 ALA A N 1
ATOM 2994 C CA . ALA A 1 373 ? -25.426 -2.853 0.498 1.00 90.62 373 ALA A CA 1
ATOM 2995 C C . ALA A 1 373 ? -25.441 -2.393 -0.977 1.00 90.62 373 ALA A C 1
ATOM 2997 O O . ALA A 1 373 ? -26.359 -1.705 -1.423 1.00 90.62 373 ALA A O 1
ATOM 2998 N N . LYS A 1 374 ? -24.419 -2.787 -1.755 1.00 84.69 374 LYS A N 1
ATOM 2999 C CA . LYS A 1 374 ? -24.150 -2.249 -3.108 1.00 84.69 374 LYS A CA 1
ATOM 3000 C C . LYS A 1 374 ? -25.341 -2.325 -4.069 1.00 84.69 374 LYS A C 1
ATOM 3002 O O . LYS A 1 374 ? -25.527 -1.412 -4.878 1.00 84.69 374 LYS A O 1
ATOM 3007 N N . THR A 1 375 ? -26.115 -3.401 -3.983 1.00 85.31 375 THR A N 1
ATOM 3008 C CA . THR A 1 375 ? -27.219 -3.731 -4.894 1.00 85.31 375 THR A CA 1
ATOM 3009 C C . THR A 1 375 ? -28.581 -3.216 -4.429 1.00 85.31 375 THR A C 1
ATOM 3011 O O . THR A 1 375 ? -29.509 -3.211 -5.228 1.00 85.31 375 THR A O 1
ATOM 3014 N N . ASN A 1 376 ? -28.721 -2.760 -3.180 1.00 89.56 376 ASN A N 1
ATOM 3015 C CA . ASN A 1 376 ? -30.016 -2.379 -2.620 1.00 89.56 376 ASN A CA 1
ATOM 3016 C C . ASN A 1 376 ? -30.189 -0.851 -2.630 1.00 89.56 376 ASN A C 1
ATOM 3018 O O . ASN A 1 376 ? -29.509 -0.137 -1.891 1.00 89.56 376 ASN A O 1
ATOM 3022 N N . LEU A 1 377 ? -31.092 -0.348 -3.479 1.00 90.94 377 LEU A N 1
ATOM 3023 C CA . LEU A 1 377 ? -31.387 1.085 -3.577 1.00 90.94 377 LEU A CA 1
ATOM 3024 C C . LEU A 1 377 ? -32.078 1.617 -2.315 1.00 90.94 377 LEU A C 1
ATOM 3026 O O . LEU A 1 377 ? -31.717 2.691 -1.841 1.00 90.94 377 LEU A O 1
ATOM 3030 N N . ASN A 1 378 ? -32.997 0.845 -1.730 1.00 91.88 378 ASN A N 1
ATOM 3031 C CA . ASN A 1 378 ? -33.705 1.243 -0.513 1.00 91.88 378 ASN A CA 1
ATOM 3032 C C . ASN A 1 378 ? -32.712 1.426 0.637 1.00 91.88 378 ASN A C 1
ATOM 3034 O O . ASN A 1 378 ? -32.716 2.469 1.280 1.00 91.88 378 ASN A O 1
ATOM 3038 N N . SER A 1 379 ? -31.765 0.495 0.808 1.00 92.00 379 SER A N 1
ATOM 3039 C CA . SER A 1 379 ? -30.696 0.644 1.804 1.00 92.00 379 SER A CA 1
ATOM 3040 C C . SER A 1 379 ? -29.857 1.906 1.604 1.00 92.00 379 SER A C 1
ATOM 3042 O O . SER A 1 379 ? -29.441 2.512 2.589 1.00 92.00 379 SER A O 1
ATOM 3044 N N . LYS A 1 380 ? -29.589 2.310 0.353 1.00 92.56 380 LYS A N 1
ATOM 3045 C CA . LYS A 1 380 ? -28.838 3.545 0.061 1.00 92.56 380 LYS A CA 1
ATOM 3046 C C . LYS A 1 380 ? -29.601 4.777 0.534 1.00 92.56 380 LYS A C 1
ATOM 3048 O O . LYS A 1 380 ? -29.018 5.618 1.210 1.00 92.56 380 LYS A O 1
ATOM 3053 N N . ILE A 1 381 ? -30.893 4.850 0.221 1.00 93.06 381 ILE A N 1
ATOM 3054 C CA . ILE A 1 381 ? -31.758 5.970 0.611 1.00 93.06 381 ILE A CA 1
ATOM 3055 C C . ILE A 1 381 ? -31.924 6.011 2.134 1.00 93.06 381 ILE A C 1
ATOM 3057 O O . ILE A 1 381 ? -31.751 7.069 2.740 1.00 93.06 381 ILE A O 1
ATOM 3061 N N . SER A 1 382 ? -32.201 4.867 2.765 1.00 93.31 382 SER A N 1
ATOM 3062 C CA . SER A 1 382 ? -32.393 4.773 4.215 1.00 93.31 382 SER A CA 1
ATOM 3063 C C . SER A 1 382 ? -31.130 5.153 4.988 1.00 93.31 382 SER A C 1
ATOM 3065 O O . SER A 1 382 ? -31.208 5.934 5.934 1.00 93.31 382 SER A O 1
ATOM 3067 N N . LEU A 1 383 ? -29.957 4.654 4.576 1.00 94.12 383 LEU A N 1
ATOM 3068 C CA . LEU A 1 383 ? -28.704 4.992 5.252 1.00 94.12 383 LEU A CA 1
ATOM 3069 C C . LEU A 1 383 ? -28.324 6.461 5.036 1.00 94.12 383 LEU A C 1
ATOM 3071 O O . LEU A 1 383 ? -27.920 7.115 5.989 1.00 94.12 383 LEU A O 1
ATOM 3075 N N . SER A 1 384 ? -28.492 6.993 3.821 1.00 94.00 384 SER A N 1
ATOM 3076 C CA . SER A 1 384 ? -28.256 8.417 3.539 1.00 94.00 384 SER A CA 1
ATOM 3077 C C . SER A 1 384 ? -29.162 9.304 4.401 1.00 94.00 384 SER A C 1
ATOM 3079 O O . SER A 1 384 ? -28.688 10.228 5.060 1.00 94.00 384 SER A O 1
ATOM 3081 N N . SER A 1 385 ? -30.446 8.953 4.519 1.00 94.44 385 SER A N 1
ATOM 3082 C CA . SER A 1 385 ? -31.395 9.662 5.388 1.00 94.44 385 SER A CA 1
ATOM 3083 C C . SER A 1 385 ? -30.952 9.651 6.856 1.00 94.44 385 SER A C 1
ATOM 3085 O O . SER A 1 385 ? -31.030 10.681 7.526 1.00 94.44 385 SER A O 1
ATOM 3087 N N . LEU A 1 386 ? -30.435 8.518 7.348 1.00 94.88 386 LEU A N 1
ATOM 3088 C CA . LEU A 1 386 ? -29.885 8.403 8.701 1.00 94.88 386 LEU A CA 1
ATOM 3089 C C . LEU A 1 386 ? -28.627 9.269 8.886 1.00 94.88 386 LEU A C 1
ATOM 3091 O O . LEU A 1 386 ? -28.542 10.003 9.868 1.00 94.88 386 LEU A O 1
ATOM 3095 N N . VAL A 1 387 ? -27.682 9.234 7.940 1.00 95.81 387 VAL A N 1
ATOM 3096 C CA . VAL A 1 387 ? -26.446 10.042 7.966 1.00 95.81 387 VAL A CA 1
ATOM 3097 C C . VAL A 1 387 ? -26.777 11.535 8.019 1.00 95.81 387 VAL A C 1
ATOM 3099 O O . VAL A 1 387 ? -26.291 12.245 8.902 1.00 95.81 387 VAL A O 1
ATOM 3102 N N . HIS A 1 388 ? -27.646 12.009 7.123 1.00 95.44 388 HIS A N 1
ATOM 3103 C CA . HIS A 1 388 ? -28.083 13.409 7.087 1.00 95.44 388 HIS A CA 1
ATOM 3104 C C . HIS A 1 388 ? -28.877 13.807 8.329 1.00 95.44 388 HIS A C 1
ATOM 3106 O O . HIS A 1 388 ? -28.713 14.922 8.825 1.00 95.44 388 HIS A O 1
ATOM 3112 N N . GLY A 1 389 ? -29.714 12.907 8.853 1.00 95.38 389 GLY A N 1
ATOM 3113 C CA . GLY A 1 389 ? -30.429 13.110 10.110 1.00 95.38 389 GLY A CA 1
ATOM 3114 C C . GLY A 1 389 ? -29.464 13.356 11.267 1.00 95.38 389 GLY A C 1
ATOM 3115 O O . GLY A 1 389 ? -29.547 14.397 11.914 1.00 95.38 389 GLY A O 1
ATOM 3116 N N . MET A 1 390 ? -28.493 12.456 11.451 1.00 95.56 390 MET A N 1
ATOM 3117 C CA . MET A 1 390 ? -27.483 12.551 12.509 1.00 95.56 390 MET A CA 1
ATOM 3118 C C . MET A 1 390 ? -26.593 13.797 12.384 1.00 95.56 390 MET A C 1
ATOM 3120 O O . MET A 1 390 ? -26.211 14.373 13.404 1.00 95.56 390 MET A O 1
ATOM 3124 N N . LEU A 1 391 ? -26.274 14.232 11.157 1.00 95.19 391 LEU A N 1
ATOM 3125 C CA . LEU A 1 391 ? -25.520 15.470 10.917 1.00 95.19 391 LEU A CA 1
ATOM 3126 C C . LEU A 1 391 ? -26.313 16.709 11.320 1.00 95.19 391 LEU A C 1
ATOM 3128 O O . LEU A 1 391 ? -25.786 17.566 12.027 1.00 95.19 391 LEU A O 1
ATOM 3132 N N . LYS A 1 392 ? -27.582 16.796 10.908 1.00 95.38 392 LYS A N 1
ATOM 3133 C CA . LYS A 1 392 ? -28.452 17.936 11.233 1.00 95.38 392 LYS A CA 1
ATOM 3134 C C . LYS A 1 392 ? -28.679 18.076 12.734 1.00 95.38 392 LYS A C 1
ATOM 3136 O O . LYS A 1 392 ? -28.757 19.194 13.232 1.00 95.38 392 LYS A O 1
ATOM 3141 N N . THR A 1 393 ? -28.779 16.961 13.453 1.00 95.12 393 THR A N 1
ATOM 3142 C CA . THR A 1 393 ? -28.976 16.954 14.908 1.00 95.12 393 THR A CA 1
ATOM 3143 C C . THR A 1 393 ? -27.671 17.005 15.706 1.00 95.12 393 THR A C 1
ATOM 3145 O O . THR A 1 393 ? -27.730 17.098 16.930 1.00 95.12 393 THR A O 1
ATOM 3148 N N . ASN A 1 394 ? -26.503 16.957 15.049 1.00 94.62 394 ASN A N 1
ATOM 3149 C CA . ASN A 1 394 ? -25.181 16.838 15.679 1.00 94.62 394 ASN A CA 1
ATOM 3150 C C . ASN A 1 394 ? -25.129 15.700 16.724 1.00 94.62 394 ASN A C 1
ATOM 3152 O O . ASN A 1 394 ? -24.691 15.877 17.867 1.00 94.62 394 ASN A O 1
ATOM 3156 N N . THR A 1 395 ? -25.628 14.522 16.338 1.00 96.12 395 THR A N 1
ATOM 3157 C CA . THR A 1 395 ? -25.727 13.337 17.206 1.00 96.12 395 THR A CA 1
ATOM 3158 C C . THR A 1 395 ? -24.866 12.176 16.723 1.00 96.12 395 THR A C 1
ATOM 3160 O O . THR A 1 395 ? -24.689 11.963 15.525 1.00 96.12 395 THR A O 1
ATOM 3163 N N . LEU A 1 396 ? -24.410 11.371 17.674 1.00 96.50 396 LEU A N 1
ATOM 3164 C CA . LEU A 1 396 ? -23.743 10.087 17.495 1.00 96.50 396 LEU A CA 1
ATOM 3165 C C . LEU A 1 396 ? -24.698 8.953 17.886 1.00 96.50 396 LEU A C 1
ATOM 3167 O O . LEU A 1 396 ? -25.608 9.164 18.688 1.00 96.50 396 LEU A O 1
ATOM 3171 N N . ALA A 1 397 ? -24.491 7.755 17.349 1.00 96.81 397 ALA A N 1
ATOM 3172 C CA . ALA A 1 397 ? -25.297 6.576 17.663 1.00 96.81 397 ALA A CA 1
ATOM 3173 C C . ALA A 1 397 ? -24.482 5.550 18.455 1.00 96.81 397 ALA A C 1
ATOM 3175 O O . ALA A 1 397 ? -23.442 5.085 17.992 1.00 96.81 397 ALA A O 1
ATOM 3176 N N . LEU A 1 398 ? -24.967 5.178 19.638 1.00 96.69 398 LEU A N 1
ATOM 3177 C CA . LEU A 1 398 ? -24.428 4.072 20.421 1.00 96.69 398 LEU A CA 1
ATOM 3178 C C . LEU A 1 398 ? -25.015 2.768 19.883 1.00 96.69 398 LEU A C 1
ATOM 3180 O O . LEU A 1 398 ? -26.236 2.633 19.788 1.00 96.69 398 LEU A O 1
ATOM 3184 N N . ALA A 1 399 ? -24.166 1.806 19.541 1.00 96.25 399 ALA A N 1
ATOM 3185 C CA . ALA A 1 399 ? -24.598 0.549 18.950 1.00 96.25 399 ALA A CA 1
ATOM 3186 C C . ALA A 1 399 ? -23.837 -0.656 19.510 1.00 96.25 399 ALA A C 1
ATOM 3188 O O . ALA A 1 399 ? -22.723 -0.549 20.021 1.00 96.25 399 ALA A O 1
ATOM 3189 N N . LYS A 1 400 ? -24.469 -1.821 19.386 1.00 95.12 400 LYS A N 1
ATOM 3190 C CA . LYS A 1 400 ? -23.894 -3.138 19.665 1.00 95.12 400 LYS A CA 1
ATOM 3191 C C . LYS A 1 400 ? -23.666 -3.850 18.339 1.00 95.12 400 LYS A C 1
ATOM 3193 O O . LYS A 1 400 ? -24.590 -3.927 17.528 1.00 95.12 400 LYS A O 1
ATOM 3198 N N . ILE A 1 401 ? -22.476 -4.404 18.129 1.00 94.69 401 ILE A N 1
ATOM 3199 C CA . ILE A 1 401 ? -22.155 -5.188 16.934 1.00 94.69 401 ILE A CA 1
ATOM 3200 C C . ILE A 1 401 ? -21.664 -6.587 17.302 1.00 94.69 401 ILE A C 1
ATOM 3202 O O . ILE A 1 401 ? -20.797 -6.771 18.153 1.00 94.69 401 ILE A O 1
ATOM 3206 N N . VAL A 1 402 ? -22.193 -7.589 16.605 1.00 93.69 402 VAL A N 1
ATOM 3207 C CA . VAL A 1 402 ? -21.709 -8.970 16.637 1.00 93.69 402 VAL A CA 1
ATOM 3208 C C . VAL A 1 402 ? -21.294 -9.345 15.221 1.00 93.69 402 VAL A C 1
ATOM 3210 O O . VAL A 1 402 ? -22.113 -9.438 14.309 1.00 93.69 402 VAL A O 1
ATOM 3213 N N . THR A 1 403 ? -19.992 -9.538 15.013 1.00 90.50 403 THR A N 1
ATOM 3214 C CA . THR A 1 403 ? -19.440 -9.730 13.659 1.00 90.50 403 THR A CA 1
ATOM 3215 C C . THR A 1 403 ? -19.563 -11.160 13.134 1.00 90.50 403 THR A C 1
ATOM 3217 O O . THR A 1 403 ? -19.541 -11.364 11.921 1.00 90.50 403 THR A O 1
ATOM 3220 N N . LYS A 1 404 ? -19.666 -12.150 14.026 1.00 90.50 404 LYS A N 1
ATOM 3221 C CA . LYS A 1 404 ? -19.791 -13.582 13.718 1.00 90.50 404 LYS A CA 1
ATOM 3222 C C . LYS A 1 404 ? -20.687 -14.245 14.760 1.00 90.50 404 LYS A C 1
ATOM 3224 O O . LYS A 1 404 ? -20.722 -13.768 15.890 1.00 90.50 404 LYS A O 1
ATOM 3229 N N . ALA A 1 405 ? -21.364 -15.326 14.377 1.00 87.50 405 ALA A N 1
ATOM 3230 C CA . ALA A 1 405 ? -22.160 -16.117 15.308 1.00 87.50 405 ALA A CA 1
ATOM 3231 C C . ALA A 1 405 ? -21.282 -16.587 16.478 1.00 87.50 405 ALA A C 1
ATOM 3233 O O . ALA A 1 405 ? -20.113 -16.924 16.268 1.00 87.50 405 ALA A O 1
ATOM 3234 N N . ASP A 1 406 ? -21.836 -16.521 17.686 1.00 86.12 406 ASP A N 1
ATOM 3235 C CA . ASP A 1 406 ? -21.192 -16.878 18.958 1.00 86.12 406 ASP A CA 1
ATOM 3236 C C . ASP A 1 406 ? -19.922 -16.079 19.301 1.00 86.12 406 ASP A C 1
ATOM 3238 O O . ASP A 1 406 ? -19.152 -16.443 20.192 1.00 86.12 406 ASP A O 1
ATOM 3242 N N . LYS A 1 407 ? -19.688 -14.949 18.620 1.00 90.69 407 LYS A N 1
ATOM 3243 C CA . LYS A 1 407 ? -18.664 -13.983 19.028 1.00 90.69 407 LYS A CA 1
ATOM 3244 C C . LYS A 1 407 ? -19.235 -13.040 20.086 1.00 90.69 407 LYS A C 1
ATOM 3246 O O . LYS A 1 407 ? -20.373 -12.585 19.967 1.00 90.69 407 LYS A O 1
ATOM 3251 N N . TYR A 1 408 ? -18.421 -12.677 21.076 1.00 90.38 408 TYR A N 1
ATOM 3252 C CA . TYR A 1 408 ? -18.797 -11.661 22.056 1.00 90.38 408 TYR A CA 1
ATOM 3253 C C . TYR A 1 408 ? -19.211 -10.342 21.378 1.00 90.38 408 TYR A C 1
ATOM 3255 O O . TYR A 1 408 ? -18.578 -9.941 20.391 1.00 90.38 408 TYR A O 1
ATOM 3263 N N . PRO A 1 409 ? -20.277 -9.688 21.873 1.00 92.69 409 PRO A N 1
ATOM 3264 C CA . PRO A 1 409 ? -20.717 -8.407 21.349 1.00 92.69 409 PRO A CA 1
ATOM 3265 C C . PRO A 1 409 ? -19.682 -7.325 21.653 1.00 92.69 409 PRO A C 1
ATOM 3267 O O . PRO A 1 409 ? -19.130 -7.264 22.747 1.00 92.69 409 PRO A O 1
ATOM 3270 N N . GLU A 1 410 ? -19.450 -6.451 20.683 1.00 94.00 410 GLU A N 1
ATOM 3271 C CA . GLU A 1 410 ? -18.606 -5.268 20.828 1.00 94.00 410 GLU A CA 1
ATOM 3272 C C . GLU A 1 410 ? -19.509 -4.032 20.909 1.00 94.00 410 GLU A C 1
ATOM 3274 O O . GLU A 1 410 ? -20.474 -3.900 20.147 1.00 94.00 410 GLU A O 1
ATOM 3279 N N . MET A 1 411 ? -19.204 -3.123 21.835 1.00 95.62 411 MET A N 1
ATOM 3280 C CA . MET A 1 411 ? -19.856 -1.817 21.901 1.00 95.62 411 MET A CA 1
ATOM 3281 C C . MET A 1 411 ? -19.134 -0.853 20.968 1.00 95.62 411 MET A C 1
ATOM 3283 O O . MET A 1 411 ? -17.904 -0.794 20.952 1.00 95.62 411 MET A O 1
ATOM 3287 N N . ILE A 1 412 ? -19.895 -0.104 20.177 1.00 96.62 412 ILE A N 1
ATOM 3288 C CA . ILE A 1 412 ? -19.359 0.851 19.209 1.00 96.62 412 ILE A CA 1
ATOM 3289 C C . ILE A 1 412 ? -20.116 2.178 19.280 1.00 96.62 412 ILE A C 1
ATOM 3291 O O . ILE A 1 412 ? -21.319 2.223 19.544 1.00 96.62 412 ILE A O 1
ATOM 3295 N N . ILE A 1 413 ? -19.406 3.262 18.995 1.00 96.94 413 ILE A N 1
ATOM 3296 C CA . ILE A 1 413 ? -19.985 4.571 18.701 1.00 96.94 413 ILE A CA 1
ATOM 3297 C C . ILE A 1 413 ? -19.937 4.796 17.195 1.00 96.94 413 ILE A C 1
ATOM 3299 O O . ILE A 1 413 ? -18.943 4.476 16.541 1.00 96.94 413 ILE A O 1
ATOM 3303 N N . ILE A 1 414 ? -21.015 5.334 16.641 1.00 97.25 414 ILE A N 1
ATOM 3304 C CA . ILE A 1 414 ? -21.169 5.591 15.216 1.00 97.25 414 ILE A CA 1
ATOM 3305 C C . ILE A 1 414 ? -21.341 7.095 14.992 1.00 97.25 414 ILE A C 1
ATOM 3307 O O . ILE A 1 414 ? -22.234 7.723 15.563 1.00 97.25 414 ILE A O 1
ATOM 3311 N N . ALA A 1 415 ? -20.503 7.660 14.128 1.00 95.81 415 ALA A N 1
ATOM 3312 C CA . ALA A 1 415 ? -20.516 9.060 13.725 1.00 95.81 415 ALA A CA 1
ATOM 3313 C C . ALA A 1 415 ? -20.862 9.196 12.232 1.00 95.81 415 ALA A C 1
ATOM 3315 O O . ALA A 1 415 ? -20.365 8.408 11.421 1.00 95.81 415 ALA A O 1
ATOM 3316 N N . PRO A 1 416 ? -21.674 10.185 11.827 1.00 96.25 416 PRO A N 1
ATOM 3317 C CA . PRO A 1 416 ? -21.969 10.412 10.419 1.00 96.25 416 PRO A CA 1
ATOM 3318 C C . PRO A 1 416 ? -20.822 11.154 9.718 1.00 96.25 416 PRO A C 1
ATOM 3320 O O . PRO A 1 416 ? -20.171 12.017 10.306 1.00 96.25 416 PRO A O 1
ATOM 3323 N N . SER A 1 417 ? -20.565 10.827 8.450 1.00 93.94 417 SER A N 1
ATOM 3324 C CA . SER A 1 417 ? -19.524 11.467 7.642 1.00 93.94 417 SER A CA 1
ATOM 3325 C C . SER A 1 417 ? -19.961 11.593 6.184 1.00 93.94 417 SER A C 1
ATOM 3327 O O . SER A 1 417 ? -20.377 10.617 5.559 1.00 93.94 417 SER A O 1
ATOM 3329 N N . VAL A 1 418 ? -19.845 12.809 5.650 1.00 92.06 418 VAL A N 1
ATOM 3330 C CA . VAL A 1 418 ? -20.117 13.146 4.249 1.00 92.06 418 VAL A CA 1
ATOM 3331 C C . VAL A 1 418 ? -18.837 13.732 3.659 1.00 92.06 418 VAL A C 1
ATOM 3333 O O . VAL A 1 418 ? -18.310 14.720 4.167 1.00 92.06 418 VAL A O 1
ATOM 3336 N N . GLU A 1 419 ? -18.322 13.081 2.623 1.00 86.25 419 GLU A N 1
ATOM 3337 C CA . GLU A 1 419 ? -17.164 13.486 1.823 1.00 86.25 419 GLU A CA 1
ATOM 3338 C C . GLU A 1 419 ? -17.615 13.673 0.356 1.00 86.25 419 GLU A C 1
ATOM 3340 O O . GLU A 1 419 ? -18.717 13.266 -0.025 1.00 86.25 419 GLU A O 1
ATOM 3345 N N . ASP A 1 420 ? -16.782 14.294 -0.487 1.00 80.44 420 ASP A N 1
ATOM 3346 C CA . ASP A 1 420 ? -17.128 14.583 -1.887 1.00 80.44 420 ASP A CA 1
ATOM 3347 C C . ASP A 1 420 ? -17.491 13.297 -2.655 1.00 80.44 420 ASP A C 1
ATOM 3349 O O . ASP A 1 420 ? -16.645 12.445 -2.937 1.00 80.44 420 ASP A O 1
ATOM 3353 N N . GLY A 1 421 ? -18.775 13.149 -2.995 1.00 80.19 421 GLY A N 1
ATOM 3354 C CA . GLY A 1 421 ? -19.304 11.987 -3.715 1.00 80.19 421 GLY A CA 1
ATOM 3355 C C . GLY A 1 421 ? -19.461 10.710 -2.877 1.00 80.19 421 GLY A C 1
ATOM 3356 O O . GLY A 1 421 ? -19.712 9.647 -3.453 1.00 80.19 421 GLY A O 1
ATOM 3357 N N . PHE A 1 422 ? -19.324 10.777 -1.546 1.00 85.75 422 PHE A N 1
ATOM 3358 C CA . PHE A 1 422 ? -19.403 9.604 -0.673 1.00 85.75 422 PHE A CA 1
ATOM 3359 C C . PHE A 1 422 ? -19.963 9.924 0.722 1.00 85.75 422 PHE A C 1
ATOM 3361 O O . PHE A 1 422 ? -19.430 10.751 1.453 1.00 85.75 422 PHE A O 1
ATOM 3368 N N . GLU A 1 423 ? -21.002 9.197 1.132 1.00 91.62 423 GLU A N 1
ATOM 3369 C CA . GLU A 1 423 ? -21.609 9.304 2.464 1.00 91.62 423 GLU A CA 1
ATOM 3370 C C . GLU A 1 423 ? -21.466 7.976 3.206 1.00 91.62 423 GLU A C 1
ATOM 3372 O O . GLU A 1 423 ? -21.691 6.901 2.636 1.00 91.62 423 GLU A O 1
ATOM 3377 N N . CYS A 1 424 ? -21.096 8.030 4.482 1.00 94.12 424 CYS A N 1
ATOM 3378 C CA . CYS A 1 424 ? -20.935 6.835 5.298 1.00 94.12 424 CYS A CA 1
ATOM 3379 C C . CYS A 1 424 ? -21.143 7.102 6.789 1.00 94.12 424 CYS A C 1
ATOM 3381 O O . CYS A 1 424 ? -21.197 8.239 7.261 1.00 94.12 424 CYS A O 1
ATOM 3383 N N . LEU A 1 425 ? -21.225 6.010 7.540 1.00 96.50 425 LEU A N 1
ATOM 3384 C CA . LEU A 1 425 ? -21.144 6.017 8.992 1.00 96.50 425 LEU A CA 1
ATOM 3385 C C . LEU A 1 425 ? -19.759 5.502 9.402 1.00 96.50 425 LEU A C 1
ATOM 3387 O O . LEU A 1 425 ? -19.319 4.458 8.921 1.00 96.50 425 LEU A O 1
ATOM 3391 N N . ILE A 1 426 ? -19.061 6.222 10.274 1.00 95.81 426 ILE A N 1
ATOM 3392 C CA . ILE A 1 426 ? -17.772 5.816 10.841 1.00 95.81 426 ILE A CA 1
ATOM 3393 C C . ILE A 1 426 ? -18.037 5.208 12.210 1.00 95.81 426 ILE A C 1
ATOM 3395 O O . ILE A 1 426 ? -18.635 5.858 13.060 1.00 95.81 426 ILE A O 1
ATOM 3399 N N . GLU A 1 427 ? -17.566 3.989 12.441 1.00 95.25 427 GLU A N 1
ATOM 3400 C CA . GLU A 1 427 ? -17.637 3.341 13.749 1.00 95.25 427 GLU A CA 1
ATOM 3401 C C . GLU A 1 427 ? -16.278 3.311 14.455 1.00 95.25 427 GLU A C 1
ATOM 3403 O O . GLU A 1 427 ? -15.224 3.130 13.828 1.00 95.25 427 GLU A O 1
ATOM 3408 N N . LEU A 1 428 ? -16.330 3.444 15.778 1.00 95.69 428 LEU A N 1
ATOM 3409 C CA . LEU A 1 428 ? -15.207 3.287 16.693 1.00 95.69 428 LEU A CA 1
ATOM 3410 C C . LEU A 1 428 ? -15.617 2.379 17.866 1.00 95.69 428 LEU A C 1
ATOM 3412 O O . LEU A 1 428 ? -16.693 2.583 18.431 1.00 95.69 428 LEU A O 1
ATOM 3416 N N . PRO A 1 429 ? -14.788 1.394 18.246 1.00 95.38 429 PRO A N 1
ATOM 3417 C CA . PRO A 1 429 ? -14.988 0.605 19.458 1.00 95.38 429 PRO A CA 1
ATOM 3418 C C . PRO A 1 429 ? -15.018 1.450 20.735 1.00 95.38 429 PRO A C 1
ATOM 3420 O O . PRO A 1 429 ? -14.292 2.440 20.864 1.00 95.38 429 PRO A O 1
ATOM 3423 N N . LEU A 1 430 ? -15.836 1.017 21.692 1.00 95.62 430 LEU A N 1
ATOM 3424 C CA . LEU A 1 430 ? -15.904 1.558 23.045 1.00 95.62 430 LEU A CA 1
ATOM 3425 C C . LEU A 1 430 ? -15.447 0.505 24.067 1.00 95.62 430 LEU A C 1
ATOM 3427 O O . LEU A 1 430 ? -15.728 -0.680 23.872 1.00 95.62 430 LEU A O 1
ATOM 3431 N N . PRO A 1 431 ? -14.772 0.925 25.151 1.00 94.88 431 PRO A N 1
ATOM 3432 C CA . PRO A 1 431 ? -14.440 0.053 26.269 1.00 94.88 431 PRO A CA 1
ATOM 3433 C C . PRO A 1 431 ? -15.695 -0.351 27.048 1.00 94.88 431 PRO A C 1
ATOM 3435 O O . PRO A 1 431 ? -16.672 0.404 27.117 1.00 94.88 431 PRO A O 1
ATOM 3438 N N . PHE A 1 432 ? -15.642 -1.517 27.685 1.00 93.06 432 PHE A N 1
ATOM 3439 C CA . PHE A 1 432 ? -16.580 -1.874 28.744 1.00 93.06 432 PHE A CA 1
ATOM 3440 C C . PHE A 1 432 ? -16.136 -1.288 30.092 1.00 93.06 432 PHE A C 1
ATOM 3442 O O . PHE A 1 432 ? -15.044 -0.732 30.228 1.00 93.06 432 PHE A O 1
ATOM 3449 N N . ALA A 1 433 ? -16.990 -1.394 31.112 1.00 93.06 433 ALA A N 1
ATOM 3450 C CA . ALA A 1 433 ? -16.687 -0.870 32.443 1.00 93.06 433 ALA A CA 1
ATOM 3451 C C . ALA A 1 433 ? -15.432 -1.525 33.050 1.00 93.06 433 ALA A C 1
ATOM 3453 O O . ALA A 1 433 ? -14.671 -0.869 33.757 1.00 93.06 433 ALA A O 1
ATOM 3454 N N . GLU A 1 434 ? -15.200 -2.795 32.729 1.00 91.44 434 GLU A N 1
ATOM 3455 C CA . GLU A 1 434 ? -14.069 -3.612 33.162 1.00 91.44 434 GLU A CA 1
ATOM 3456 C C . GLU A 1 434 ? -12.737 -3.185 32.522 1.00 91.44 434 GLU A C 1
ATOM 3458 O O . GLU A 1 434 ? -11.674 -3.438 33.090 1.00 91.44 434 GLU A O 1
ATOM 3463 N N . ASP A 1 435 ? -12.780 -2.508 31.370 1.00 91.44 435 ASP A N 1
ATOM 3464 C CA . ASP A 1 435 ? -11.589 -1.993 30.684 1.00 91.44 435 ASP A CA 1
ATOM 3465 C C . ASP A 1 435 ? -11.119 -0.648 31.274 1.00 91.44 435 ASP A C 1
ATOM 3467 O O . ASP A 1 435 ? -9.958 -0.251 31.115 1.00 91.44 435 ASP A O 1
ATOM 3471 N N . CYS A 1 436 ? -12.009 0.070 31.966 1.00 90.44 436 CYS A N 1
ATOM 3472 C CA . CYS A 1 436 ? -11.743 1.390 32.526 1.00 90.44 436 CYS A CA 1
ATOM 3473 C C . CYS A 1 436 ? -10.948 1.306 33.837 1.00 90.44 436 CYS A C 1
ATOM 3475 O O . CYS A 1 436 ? -11.357 0.670 34.809 1.00 90.44 436 CYS A O 1
ATOM 3477 N N . ARG A 1 437 ? -9.816 2.020 33.902 1.00 90.06 437 ARG A N 1
ATOM 3478 C CA . ARG A 1 437 ? -8.994 2.140 35.117 1.00 90.06 437 ARG A CA 1
ATOM 3479 C C . ARG A 1 437 ? -9.156 3.516 35.745 1.00 90.06 437 ARG A C 1
ATOM 3481 O O . ARG A 1 437 ? -8.700 4.517 35.197 1.00 90.06 437 ARG A O 1
ATOM 3488 N N . ASN A 1 438 ? -9.755 3.551 36.929 1.00 89.50 438 ASN A N 1
ATOM 3489 C CA . ASN A 1 438 ? -10.024 4.791 37.652 1.00 89.50 438 ASN A CA 1
ATOM 3490 C C . ASN A 1 438 ? -8.833 5.171 38.540 1.00 89.50 438 ASN A C 1
ATOM 3492 O O . ASN A 1 438 ? -8.829 4.911 39.744 1.00 89.50 438 ASN A O 1
ATOM 3496 N N . PHE A 1 439 ? -7.811 5.781 37.941 1.00 92.50 439 PHE A N 1
ATOM 3497 C CA . PHE A 1 439 ? -6.706 6.376 38.690 1.00 92.50 439 PHE A CA 1
ATOM 3498 C C . PHE A 1 439 ? -7.110 7.745 39.242 1.00 92.50 439 PHE A C 1
ATOM 3500 O O . PHE A 1 439 ? -7.711 8.559 38.541 1.00 92.50 439 PHE A O 1
ATOM 3507 N N . LYS A 1 440 ? -6.769 8.006 40.506 1.00 91.94 440 LYS A N 1
ATOM 3508 C CA . LYS A 1 440 ? -6.937 9.323 41.125 1.00 91.94 440 LYS A CA 1
ATOM 3509 C C . LYS A 1 440 ? -5.615 10.068 41.018 1.00 91.94 440 LYS A C 1
ATOM 3511 O O . LYS A 1 440 ? -4.622 9.624 41.586 1.00 91.94 440 LYS A O 1
ATOM 3516 N N . PHE A 1 441 ? -5.620 11.183 40.300 1.00 90.31 441 PHE A N 1
ATOM 3517 C CA . PHE A 1 441 ? -4.486 12.098 40.230 1.00 90.31 441 PHE A CA 1
ATOM 3518 C C . PHE A 1 441 ? -4.772 13.326 41.104 1.00 90.31 441 PHE A C 1
ATOM 3520 O O . PHE A 1 441 ? -5.935 13.735 41.193 1.00 90.31 441 PHE A O 1
ATOM 3527 N N . PRO A 1 442 ? -3.756 13.906 41.766 1.00 89.75 442 PRO A N 1
ATOM 3528 C CA . PRO A 1 442 ? -3.918 15.183 42.444 1.00 89.75 442 PRO A CA 1
ATOM 3529 C C . PRO A 1 442 ? -4.295 16.269 41.431 1.00 89.75 442 PRO A C 1
ATOM 3531 O O . PRO A 1 442 ? -3.840 16.251 40.286 1.00 89.75 442 PRO A O 1
ATOM 3534 N N . LEU A 1 443 ? -5.147 17.207 41.850 1.00 85.88 443 LEU A N 1
ATOM 3535 C CA . LEU A 1 443 ? -5.468 18.376 41.038 1.00 85.88 443 LEU A CA 1
ATOM 3536 C C . LEU A 1 443 ? -4.199 19.213 40.862 1.00 85.88 443 LEU A C 1
ATOM 3538 O O . LEU A 1 443 ? -3.502 19.505 41.831 1.00 85.88 443 LEU A O 1
ATOM 3542 N N . ILE A 1 444 ? -3.917 19.614 39.625 1.00 82.88 444 ILE A N 1
ATOM 3543 C CA . ILE A 1 444 ? -2.869 20.592 39.335 1.00 82.88 444 ILE A CA 1
ATOM 3544 C C . ILE A 1 444 ? -3.455 21.966 39.686 1.00 82.88 444 ILE A C 1
ATOM 3546 O O . ILE A 1 444 ? -4.071 22.630 38.852 1.00 82.88 444 ILE A O 1
ATOM 3550 N N . GLU A 1 445 ? -3.365 22.358 40.956 1.00 69.69 445 GLU A N 1
ATOM 3551 C CA . GLU A 1 445 ? -3.802 23.677 41.415 1.00 69.69 445 GLU A CA 1
ATOM 3552 C C . GLU A 1 445 ? -2.736 24.726 41.084 1.00 69.69 445 GLU A C 1
ATOM 3554 O O . GLU A 1 445 ? -1.573 24.571 41.453 1.00 69.69 445 GLU A O 1
ATOM 3559 N N . LYS A 1 446 ? -3.140 25.850 40.470 1.00 60.22 446 LYS A N 1
ATOM 3560 C CA . LYS A 1 446 ? -2.259 27.015 40.238 1.00 60.22 446 LYS A CA 1
ATOM 3561 C C . LYS A 1 446 ? -1.595 27.537 41.526 1.00 60.22 446 LYS A C 1
ATOM 3563 O O . LYS A 1 446 ? -0.571 28.205 41.465 1.00 60.22 446 LYS A O 1
ATOM 3568 N N . ASN A 1 447 ? -2.172 27.222 42.686 1.00 51.25 447 ASN A N 1
ATOM 3569 C CA . ASN A 1 447 ? -1.847 27.851 43.960 1.00 51.25 447 ASN A CA 1
ATOM 3570 C C . ASN A 1 447 ? -0.846 27.073 44.827 1.00 51.25 447 ASN A C 1
ATOM 3572 O O . ASN A 1 447 ? -0.422 27.612 45.840 1.00 51.25 447 ASN A O 1
ATOM 3576 N N . GLN A 1 448 ? -0.406 25.861 44.466 1.00 49.41 448 GLN A N 1
ATOM 3577 C CA . GLN A 1 448 ? 0.623 25.168 45.269 1.00 49.41 448 GLN A CA 1
ATOM 3578 C C . GLN A 1 448 ? 2.035 25.777 45.126 1.00 49.41 448 GLN A C 1
ATOM 3580 O O . GLN A 1 448 ? 2.948 25.390 45.849 1.00 49.41 448 GLN A O 1
ATOM 3585 N N . ILE A 1 449 ? 2.201 26.783 44.259 1.00 52.25 449 ILE A N 1
ATOM 3586 C CA . ILE A 1 449 ? 3.428 27.585 44.095 1.00 52.25 449 ILE A CA 1
ATOM 3587 C C . ILE A 1 449 ? 3.371 28.868 44.964 1.00 52.25 449 ILE A C 1
ATOM 3589 O O . ILE A 1 449 ? 4.222 29.744 44.872 1.00 52.25 449 ILE A O 1
ATOM 3593 N N . SER A 1 450 ? 2.384 29.022 45.855 1.00 45.12 450 SER A N 1
ATOM 3594 C CA . SER A 1 450 ? 2.155 30.267 46.610 1.00 45.12 450 SER A CA 1
ATOM 3595 C C . SER A 1 450 ? 3.118 30.538 47.777 1.00 45.12 450 SER A C 1
ATOM 3597 O O . SER A 1 450 ? 2.776 31.326 48.654 1.00 45.12 450 SER A O 1
ATOM 3599 N N . ASN A 1 451 ? 4.293 29.904 47.828 1.00 45.09 451 ASN A N 1
ATOM 3600 C CA . ASN A 1 451 ? 5.283 30.149 48.886 1.00 45.09 451 ASN A CA 1
ATOM 3601 C C . ASN A 1 451 ? 6.562 30.851 48.415 1.00 45.09 451 ASN A C 1
ATOM 3603 O O . ASN A 1 451 ? 7.535 30.885 49.164 1.00 45.09 451 ASN A O 1
ATOM 3607 N N . ILE A 1 452 ? 6.584 31.447 47.220 1.00 47.47 452 ILE A N 1
ATOM 3608 C CA . ILE A 1 452 ? 7.699 32.300 46.781 1.00 47.47 452 ILE A CA 1
ATOM 3609 C C . ILE A 1 452 ? 7.125 33.485 45.993 1.00 47.47 452 ILE A C 1
ATOM 3611 O O . ILE A 1 452 ? 6.119 33.331 45.311 1.00 47.47 452 ILE A O 1
ATOM 3615 N N . GLU A 1 453 ? 7.736 34.663 46.103 1.00 50.88 453 GLU A N 1
ATOM 3616 C CA . GLU A 1 453 ? 7.419 35.964 45.480 1.00 50.88 453 GLU A CA 1
ATOM 3617 C C . GLU A 1 453 ? 7.303 35.937 43.926 1.00 50.88 453 GLU A C 1
ATOM 3619 O O . GLU A 1 453 ? 8.043 36.611 43.216 1.00 50.88 453 GLU A O 1
ATOM 3624 N N . THR A 1 454 ? 6.390 35.138 43.360 1.00 53.34 454 THR A N 1
ATOM 3625 C CA . THR A 1 454 ? 6.452 34.641 41.967 1.00 53.34 454 THR A CA 1
ATOM 3626 C C . THR A 1 454 ? 5.225 34.936 41.100 1.00 53.34 454 THR A C 1
ATOM 3628 O O . THR A 1 454 ? 5.141 34.413 39.996 1.00 53.34 454 THR A O 1
ATOM 3631 N N . THR A 1 455 ? 4.282 35.797 41.497 1.00 53.22 455 THR A N 1
ATOM 3632 C CA . THR A 1 455 ? 3.131 36.125 40.621 1.00 53.22 455 THR A CA 1
ATOM 3633 C C . THR A 1 455 ? 3.567 36.763 39.297 1.00 53.22 455 THR A C 1
ATOM 3635 O O . THR A 1 455 ? 3.140 36.314 38.238 1.00 53.22 455 THR A O 1
ATOM 3638 N N . SER A 1 456 ? 4.502 37.718 39.327 1.00 57.69 456 SER A N 1
ATOM 3639 C CA . SER A 1 456 ? 5.091 38.320 38.118 1.00 57.69 456 SER A CA 1
ATOM 3640 C C . SER A 1 456 ? 5.966 37.344 37.322 1.00 57.69 456 SER A C 1
ATOM 3642 O O . SER A 1 456 ? 6.047 37.430 36.099 1.00 57.69 456 SER A O 1
ATOM 3644 N N . PHE A 1 457 ? 6.612 36.395 38.004 1.00 61.66 457 PHE A N 1
ATOM 3645 C CA . PHE A 1 457 ? 7.439 35.360 37.384 1.00 61.66 457 PHE A CA 1
ATOM 3646 C C . PHE A 1 457 ? 6.582 34.333 36.630 1.00 61.66 457 PHE A C 1
ATOM 3648 O O . PHE A 1 457 ? 6.897 33.986 35.495 1.00 61.66 457 PHE A O 1
ATOM 3655 N N . ILE A 1 458 ? 5.460 33.913 37.222 1.00 62.94 458 ILE A N 1
ATOM 3656 C CA . ILE A 1 458 ? 4.480 33.003 36.617 1.00 62.94 458 ILE A CA 1
ATOM 3657 C C . ILE A 1 458 ? 3.773 33.684 35.439 1.00 62.94 458 ILE A C 1
ATOM 3659 O O . ILE A 1 458 ? 3.697 33.096 34.365 1.00 62.94 458 ILE A O 1
ATOM 3663 N N . GLU A 1 459 ? 3.348 34.945 35.580 1.00 63.44 459 GLU A N 1
ATOM 3664 C CA . GLU A 1 459 ? 2.767 35.717 34.467 1.00 63.44 459 GLU A CA 1
ATOM 3665 C C . GLU A 1 459 ? 3.761 35.911 33.309 1.00 63.44 459 GLU A C 1
ATOM 3667 O O . GLU A 1 459 ? 3.377 35.902 32.138 1.00 63.44 459 GLU A O 1
ATOM 3672 N N . ASN A 1 460 ? 5.054 36.061 33.604 1.00 75.94 460 ASN A N 1
ATOM 3673 C CA . ASN A 1 460 ? 6.091 36.128 32.576 1.00 75.94 460 ASN A CA 1
ATOM 3674 C C . ASN A 1 460 ? 6.288 34.774 31.870 1.00 75.94 460 ASN A C 1
ATOM 3676 O O . ASN A 1 460 ? 6.425 34.745 30.649 1.00 75.94 460 ASN A O 1
ATOM 3680 N N . ILE A 1 461 ? 6.248 33.656 32.605 1.00 81.19 461 ILE A N 1
ATOM 3681 C CA . ILE A 1 461 ? 6.318 32.306 32.022 1.00 81.19 461 ILE A CA 1
ATOM 3682 C C . ILE A 1 461 ? 5.105 32.030 31.134 1.00 81.19 461 ILE A C 1
ATOM 3684 O O . ILE A 1 461 ? 5.291 31.573 30.010 1.00 81.19 461 ILE A O 1
ATOM 3688 N N . ASP A 1 462 ? 3.891 32.347 31.587 1.00 83.38 462 ASP A N 1
ATOM 3689 C CA . ASP A 1 462 ? 2.665 32.142 30.806 1.00 83.38 462 ASP A CA 1
ATOM 3690 C C . ASP A 1 462 ? 2.712 32.941 29.491 1.00 83.38 462 ASP A C 1
ATOM 3692 O O . ASP A 1 462 ? 2.477 32.384 28.418 1.00 83.38 462 ASP A O 1
ATOM 3696 N N . ASN A 1 463 ? 3.129 34.212 29.541 1.00 87.12 463 ASN A N 1
ATOM 3697 C CA . ASN A 1 463 ? 3.302 35.050 28.348 1.00 87.12 463 ASN A CA 1
ATOM 3698 C C . ASN A 1 463 ? 4.404 34.534 27.405 1.00 87.12 463 ASN A C 1
ATOM 3700 O O . ASN A 1 463 ? 4.275 34.613 26.179 1.00 87.12 463 ASN A O 1
ATOM 3704 N N . LEU A 1 464 ? 5.520 34.039 27.948 1.00 86.50 464 LEU A N 1
ATOM 3705 C CA . LEU A 1 464 ? 6.596 33.439 27.152 1.00 86.50 464 LEU A CA 1
ATOM 3706 C C . LEU A 1 464 ? 6.149 32.121 26.514 1.00 86.50 464 LEU A C 1
ATOM 3708 O O . LEU A 1 464 ? 6.459 31.878 25.347 1.00 86.50 464 LEU A O 1
ATOM 3712 N N . MET A 1 465 ? 5.384 31.307 27.239 1.00 88.56 465 MET A N 1
ATOM 3713 C CA . MET A 1 465 ? 4.819 30.058 26.740 1.00 88.56 465 MET A CA 1
ATOM 3714 C C . MET A 1 465 ? 3.774 30.320 25.651 1.00 88.56 465 MET A C 1
ATOM 3716 O O . MET A 1 465 ? 3.793 29.653 24.621 1.00 88.56 465 MET A O 1
ATOM 3720 N N . GLU A 1 466 ? 2.916 31.329 25.809 1.00 90.56 466 GLU A N 1
ATOM 3721 C CA . GLU A 1 466 ? 1.956 31.736 24.777 1.00 90.56 466 GLU A CA 1
ATOM 3722 C C . GLU A 1 466 ? 2.669 32.181 23.490 1.00 90.56 466 GLU A C 1
ATOM 3724 O O . GLU A 1 466 ? 2.312 31.741 22.391 1.00 90.56 466 GLU A O 1
ATOM 3729 N N . LYS A 1 467 ? 3.737 32.983 23.608 1.00 88.44 467 LYS A N 1
ATOM 3730 C CA . LYS A 1 467 ? 4.582 33.370 22.464 1.00 88.44 467 LYS A CA 1
ATOM 3731 C C . LYS A 1 467 ? 5.248 32.165 21.810 1.00 88.44 467 LYS A C 1
ATOM 3733 O O . LYS A 1 467 ? 5.253 32.078 20.583 1.00 88.44 467 LYS A O 1
ATOM 3738 N N . TYR A 1 468 ? 5.777 31.238 22.606 1.00 89.25 468 TYR A N 1
ATOM 3739 C CA . TYR A 1 468 ? 6.372 29.999 22.112 1.00 89.25 468 TYR A CA 1
ATOM 3740 C C . TYR A 1 468 ? 5.354 29.159 21.329 1.00 89.25 468 TYR A C 1
ATOM 3742 O O . TYR A 1 468 ? 5.614 28.812 20.178 1.00 89.25 468 TYR A O 1
ATOM 3750 N N . VAL A 1 469 ? 4.172 28.900 21.901 1.00 89.75 469 VAL A N 1
ATOM 3751 C CA . VAL A 1 469 ? 3.090 28.137 21.251 1.00 89.75 469 VAL A CA 1
ATOM 3752 C C . VAL A 1 469 ? 2.643 28.813 19.955 1.00 89.75 469 VAL A C 1
ATOM 3754 O O . VAL A 1 469 ? 2.493 28.140 18.940 1.00 89.75 469 VAL A O 1
ATOM 3757 N N . THR A 1 470 ? 2.499 30.140 19.960 1.00 87.56 470 THR A N 1
ATOM 3758 C CA . THR A 1 470 ? 2.097 30.910 18.772 1.00 87.56 470 THR A CA 1
ATOM 3759 C C . THR A 1 470 ? 3.149 30.841 17.663 1.00 87.56 470 THR A C 1
ATOM 3761 O O . THR A 1 470 ? 2.810 30.701 16.490 1.00 87.56 470 THR A O 1
ATOM 3764 N N . LYS A 1 471 ? 4.440 30.923 18.006 1.00 85.62 471 LYS A N 1
ATOM 3765 C CA . LYS A 1 471 ? 5.533 30.846 17.024 1.00 85.62 471 LYS A CA 1
ATOM 3766 C C . LYS A 1 471 ? 5.780 29.423 16.504 1.00 85.62 471 LYS A C 1
ATOM 3768 O O . LYS A 1 471 ? 6.217 29.276 15.363 1.00 85.62 471 LYS A O 1
ATOM 3773 N N . MET A 1 472 ? 5.489 28.402 17.313 1.00 82.94 472 MET A N 1
ATOM 3774 C CA . MET A 1 472 ? 5.538 26.978 16.947 1.00 82.94 472 MET A CA 1
ATOM 3775 C C . MET A 1 472 ? 4.237 26.462 16.314 1.00 82.94 472 MET A C 1
ATOM 3777 O O . MET A 1 472 ? 4.077 25.253 16.142 1.00 82.94 472 MET A O 1
ATOM 3781 N N . ASP A 1 473 ? 3.303 27.343 15.959 1.00 82.50 473 ASP A N 1
ATOM 3782 C CA . ASP A 1 473 ? 2.042 26.941 15.351 1.00 82.50 473 ASP A CA 1
ATOM 3783 C C . ASP A 1 473 ? 2.246 26.381 13.932 1.00 82.50 473 ASP A C 1
ATOM 3785 O O . ASP A 1 473 ? 2.749 27.046 13.025 1.00 82.50 473 ASP A O 1
ATOM 3789 N N . ILE A 1 474 ? 1.822 25.132 13.741 1.00 76.31 474 ILE A N 1
ATOM 3790 C CA . ILE A 1 474 ? 1.946 24.376 12.487 1.00 76.31 474 ILE A CA 1
ATOM 3791 C C . ILE A 1 474 ? 0.708 24.591 11.591 1.00 76.31 474 ILE A C 1
ATOM 3793 O O . ILE A 1 474 ? 0.701 24.193 10.427 1.00 76.31 474 ILE A O 1
ATOM 3797 N N . SER A 1 475 ? -0.355 25.227 12.096 1.00 72.06 475 SER A N 1
ATOM 3798 C CA . SER A 1 475 ? -1.616 25.399 11.361 1.00 72.06 475 SER A CA 1
ATOM 3799 C C . SER A 1 475 ? -1.594 26.516 10.303 1.00 72.06 475 SER A C 1
ATOM 3801 O O . SER A 1 475 ? -2.421 26.501 9.391 1.00 72.06 475 SER A O 1
ATOM 3803 N N . ASN A 1 476 ? -0.635 27.450 10.382 1.00 55.53 476 ASN A N 1
ATOM 3804 C CA . ASN A 1 476 ? -0.663 28.737 9.673 1.00 55.53 476 ASN A CA 1
ATOM 3805 C C . ASN A 1 476 ? 0.281 28.880 8.453 1.00 55.53 476 ASN A C 1
ATOM 3807 O O . ASN A 1 476 ? 0.311 29.948 7.839 1.00 55.53 476 ASN A O 1
ATOM 3811 N N . ASP A 1 477 ? 0.995 27.836 8.014 1.00 52.94 477 ASP A N 1
ATOM 3812 C CA . ASP A 1 477 ? 1.879 27.874 6.821 1.00 52.94 477 ASP A CA 1
ATOM 3813 C C . ASP A 1 477 ? 1.101 27.836 5.469 1.00 52.94 477 ASP A C 1
ATOM 3815 O O . ASP A 1 477 ? 1.510 27.216 4.488 1.00 52.94 477 ASP A O 1
ATOM 3819 N N . ILE A 1 478 ? -0.048 28.523 5.393 1.00 45.72 478 ILE A N 1
ATOM 3820 C CA . ILE A 1 478 ? -0.965 28.582 4.230 1.00 45.72 478 ILE A CA 1
ATOM 3821 C C . ILE A 1 478 ? -0.620 29.753 3.278 1.00 45.72 478 ILE A C 1
ATOM 3823 O O . ILE A 1 478 ? -1.311 30.014 2.291 1.00 45.72 478 ILE A O 1
ATOM 3827 N N . SER A 1 479 ? 0.483 30.468 3.498 1.00 44.28 479 SER A N 1
ATOM 3828 C CA . SER A 1 479 ? 0.918 31.540 2.598 1.00 44.28 479 SER A CA 1
ATOM 3829 C C . SER A 1 479 ? 1.625 30.992 1.350 1.00 44.28 479 SER A C 1
ATOM 3831 O O . SER A 1 479 ? 2.845 31.031 1.230 1.00 44.28 479 SER A O 1
ATOM 3833 N N . ASN A 1 480 ? 0.849 30.489 0.383 1.00 34.94 480 ASN A N 1
ATOM 3834 C CA . ASN A 1 480 ? 0.916 30.983 -0.998 1.00 34.94 480 ASN A CA 1
ATOM 3835 C C . ASN A 1 480 ? -0.139 30.348 -1.917 1.00 34.94 480 ASN A C 1
ATOM 3837 O O . ASN A 1 480 ? -0.387 29.145 -1.952 1.00 34.94 480 ASN A O 1
ATOM 3841 N N . THR A 1 481 ? -0.733 31.248 -2.683 1.00 38.59 481 THR A N 1
ATOM 3842 C CA . THR A 1 481 ? -1.764 31.132 -3.706 1.00 38.59 481 THR A CA 1
ATOM 3843 C C . THR A 1 481 ? -1.553 30.025 -4.761 1.00 38.59 481 THR A C 1
ATOM 3845 O O . THR A 1 481 ? -0.452 29.752 -5.227 1.00 38.59 481 THR A O 1
ATOM 3848 N N . TYR A 1 482 ? -2.686 29.461 -5.201 1.00 31.98 482 TYR A N 1
ATOM 3849 C CA . TYR A 1 482 ? -2.935 28.727 -6.458 1.00 31.98 482 TYR A CA 1
ATOM 3850 C C . TYR A 1 482 ? -2.536 27.261 -6.648 1.00 31.98 482 TYR A C 1
ATOM 3852 O O . TYR A 1 482 ? -2.883 26.682 -7.676 1.00 31.98 482 TYR A O 1
ATOM 3860 N N . ILE A 1 483 ? -1.992 26.586 -5.642 1.00 33.44 483 ILE A N 1
ATOM 3861 C CA . ILE A 1 483 ? -2.063 25.121 -5.579 1.00 33.44 483 ILE A CA 1
ATOM 3862 C C . ILE A 1 483 ? -2.451 24.780 -4.147 1.00 33.44 483 ILE A C 1
ATOM 3864 O O . ILE A 1 483 ? -1.797 25.243 -3.218 1.00 33.44 483 ILE A O 1
ATOM 3868 N N . ARG A 1 484 ? -3.492 23.956 -3.953 1.00 35.41 484 ARG A N 1
ATOM 3869 C CA . ARG A 1 484 ? -3.652 23.144 -2.734 1.00 35.41 484 ARG A CA 1
ATOM 3870 C C . ARG A 1 484 ? -2.406 22.253 -2.628 1.00 35.41 484 ARG A C 1
ATOM 3872 O O . ARG A 1 484 ? -2.453 21.069 -2.955 1.00 35.41 484 ARG A O 1
ATOM 3879 N N . LYS A 1 485 ? -1.254 22.827 -2.272 1.00 37.81 485 LYS A N 1
ATOM 3880 C CA . LYS A 1 485 ? -0.062 22.102 -1.861 1.00 37.81 485 LYS A CA 1
ATOM 3881 C C . LYS A 1 485 ? -0.454 21.523 -0.521 1.00 37.81 485 LYS A C 1
ATOM 3883 O O . LYS A 1 485 ? -0.376 22.197 0.495 1.00 37.81 485 LYS A O 1
ATOM 3888 N N . ILE A 1 486 ? -1.028 20.324 -0.616 1.00 41.72 486 ILE A N 1
ATOM 3889 C CA . ILE A 1 486 ? -1.026 19.249 0.366 1.00 41.72 486 ILE A CA 1
ATOM 3890 C C . ILE A 1 486 ? -0.225 19.702 1.578 1.00 41.72 486 ILE A C 1
ATOM 3892 O O . ILE A 1 486 ? 0.999 19.800 1.466 1.00 41.72 486 ILE A O 1
ATOM 3896 N N . ASN A 1 487 ? -0.904 20.020 2.683 1.00 46.12 487 ASN A N 1
ATOM 3897 C CA . ASN A 1 487 ? -0.235 20.234 3.957 1.00 46.12 487 ASN A CA 1
ATOM 3898 C C . ASN A 1 487 ? 0.706 19.042 4.131 1.00 46.12 487 ASN A C 1
ATOM 3900 O O . ASN A 1 487 ? 0.262 17.903 4.302 1.00 46.12 487 ASN A O 1
ATOM 3904 N N . SER A 1 488 ? 2.008 19.269 3.983 1.00 50.88 488 SER A N 1
ATOM 3905 C CA . SER A 1 488 ? 2.997 18.194 4.001 1.00 50.88 488 SER A CA 1
ATOM 3906 C C . SER A 1 488 ? 2.946 17.451 5.338 1.00 50.88 488 SER A C 1
ATOM 3908 O O . SER A 1 488 ? 3.264 16.270 5.380 1.00 50.88 488 SER A O 1
ATOM 3910 N N . LEU A 1 489 ? 2.432 18.101 6.390 1.00 53.25 489 LEU A N 1
ATOM 3911 C CA . LEU A 1 489 ? 2.197 17.563 7.729 1.00 53.25 489 LEU A CA 1
ATOM 3912 C C . LEU A 1 489 ? 0.777 17.024 7.992 1.00 53.25 489 LEU A C 1
ATOM 3914 O O . LEU A 1 489 ? 0.468 16.668 9.129 1.00 53.25 489 LEU A O 1
ATOM 3918 N N . GLU A 1 490 ? -0.105 16.925 6.994 1.00 59.50 490 GLU A N 1
ATOM 3919 C CA . GLU A 1 490 ? -1.366 16.200 7.189 1.00 59.50 490 GLU A CA 1
ATOM 3920 C C . GLU A 1 490 ? -1.076 14.748 7.584 1.00 59.50 490 GLU A C 1
ATOM 3922 O O . GLU A 1 490 ? -0.309 14.049 6.922 1.00 59.50 490 GLU A O 1
ATOM 3927 N N . SER A 1 491 ? -1.736 14.263 8.639 1.00 59.84 491 SER A N 1
ATOM 3928 C CA . SER A 1 491 ? -1.532 12.914 9.192 1.00 59.84 491 SER A CA 1
ATOM 3929 C C . SER A 1 491 ? -1.682 11.790 8.163 1.00 59.84 491 SER A C 1
ATOM 3931 O O . SER A 1 491 ? -1.055 10.742 8.298 1.00 59.84 491 SER A O 1
ATOM 3933 N N . LYS A 1 492 ? -2.461 12.017 7.097 1.00 63.03 492 LYS A N 1
ATOM 3934 C CA . LYS A 1 492 ? -2.637 11.091 5.965 1.00 63.03 492 LYS A CA 1
ATOM 3935 C C . LYS A 1 492 ? -1.358 10.882 5.141 1.00 63.03 492 LYS A C 1
ATOM 3937 O O . LYS A 1 492 ? -1.236 9.854 4.481 1.00 63.03 492 LYS A O 1
ATOM 3942 N N . ASN A 1 493 ? -0.426 11.830 5.199 1.00 63.72 493 ASN A N 1
ATOM 3943 C CA . ASN A 1 493 ? 0.830 11.835 4.450 1.00 63.72 493 ASN A CA 1
ATOM 3944 C C . ASN A 1 493 ? 2.044 11.485 5.327 1.00 63.72 493 ASN A C 1
ATOM 3946 O O . ASN A 1 493 ? 3.158 11.405 4.813 1.00 63.72 493 ASN A O 1
ATOM 3950 N N . ILE A 1 494 ? 1.843 11.264 6.633 1.00 71.19 494 ILE A N 1
ATOM 3951 C CA . ILE A 1 494 ? 2.899 10.849 7.560 1.00 71.19 494 ILE A CA 1
ATOM 3952 C C . ILE A 1 494 ? 2.993 9.322 7.561 1.00 71.19 494 ILE A C 1
ATOM 3954 O O . ILE A 1 494 ? 2.032 8.603 7.836 1.00 71.19 494 ILE A O 1
ATOM 3958 N N . TYR A 1 495 ? 4.185 8.818 7.258 1.00 72.50 495 TYR A N 1
ATOM 3959 C CA . TYR A 1 495 ? 4.450 7.387 7.153 1.00 72.50 495 TYR A CA 1
ATOM 3960 C C . TYR A 1 495 ? 4.921 6.801 8.478 1.00 72.50 495 TYR A C 1
ATOM 3962 O O . TYR A 1 495 ? 5.607 7.451 9.265 1.00 72.50 495 TYR A O 1
ATOM 3970 N N . ASN A 1 496 ? 4.644 5.512 8.683 1.00 81.19 496 ASN A N 1
ATOM 3971 C CA . ASN A 1 496 ? 5.346 4.755 9.709 1.00 81.19 496 ASN A CA 1
ATOM 3972 C C . ASN A 1 496 ? 6.815 4.580 9.281 1.00 81.19 496 ASN A C 1
ATOM 3974 O O . ASN A 1 496 ? 7.144 3.709 8.469 1.00 81.19 496 ASN A O 1
ATOM 3978 N N . ILE A 1 497 ? 7.684 5.425 9.837 1.00 84.38 497 ILE A N 1
ATOM 3979 C CA . ILE A 1 497 ? 9.115 5.488 9.512 1.00 84.38 497 ILE A CA 1
ATOM 3980 C C . ILE A 1 497 ? 9.813 4.157 9.797 1.00 84.38 497 ILE A C 1
ATOM 3982 O O . ILE A 1 497 ? 10.679 3.753 9.026 1.00 84.38 497 ILE A O 1
ATOM 3986 N N . ALA A 1 498 ? 9.415 3.438 10.850 1.00 86.19 498 ALA A N 1
ATOM 3987 C CA . ALA A 1 498 ? 10.019 2.153 11.184 1.00 86.19 498 ALA A CA 1
ATOM 3988 C C . ALA A 1 498 ? 9.777 1.114 10.077 1.00 86.19 498 ALA A C 1
ATOM 3990 O O . ALA A 1 498 ? 10.704 0.420 9.663 1.00 86.19 498 ALA A O 1
ATOM 3991 N N . ILE A 1 499 ? 8.552 1.050 9.542 1.00 84.94 499 ILE A N 1
ATOM 3992 C CA . ILE A 1 499 ? 8.210 0.141 8.436 1.00 84.94 499 ILE A CA 1
ATOM 3993 C C . ILE A 1 499 ? 8.920 0.562 7.151 1.00 84.94 499 ILE A C 1
ATOM 3995 O O . ILE A 1 499 ? 9.467 -0.289 6.450 1.00 84.94 499 ILE A O 1
ATOM 3999 N N . TYR A 1 500 ? 8.945 1.863 6.855 1.00 81.94 500 TYR A N 1
ATOM 4000 C CA . TYR A 1 500 ? 9.672 2.383 5.699 1.00 81.94 500 TYR A CA 1
ATOM 4001 C C . TYR A 1 500 ? 11.159 2.008 5.764 1.00 81.94 500 TYR A C 1
ATOM 4003 O O . TYR A 1 500 ? 11.692 1.419 4.823 1.00 81.94 500 TYR A O 1
ATOM 4011 N N . ARG A 1 501 ? 11.817 2.283 6.898 1.00 85.50 501 ARG A N 1
ATOM 4012 C CA . ARG A 1 501 ? 13.243 2.003 7.104 1.00 85.50 501 ARG A CA 1
ATOM 4013 C C . ARG A 1 501 ? 13.545 0.510 7.025 1.00 85.50 501 ARG A C 1
ATOM 4015 O O . ARG A 1 501 ? 14.553 0.133 6.437 1.00 85.50 501 ARG A O 1
ATOM 4022 N N . LEU A 1 502 ? 12.668 -0.332 7.569 1.00 87.62 502 LEU A N 1
ATOM 4023 C CA . LEU A 1 502 ? 12.795 -1.785 7.479 1.00 87.62 502 LEU A CA 1
ATOM 4024 C C . LEU A 1 502 ? 12.699 -2.278 6.028 1.00 87.62 502 LEU A C 1
ATOM 4026 O O . LEU A 1 502 ? 13.521 -3.084 5.603 1.00 87.62 502 LEU A O 1
ATOM 4030 N N . ASN A 1 503 ? 11.738 -1.780 5.248 1.00 84.50 503 ASN A N 1
ATOM 4031 C CA . ASN A 1 503 ? 11.605 -2.158 3.839 1.00 84.50 503 ASN A CA 1
ATOM 4032 C C . ASN A 1 503 ? 12.804 -1.671 3.012 1.00 84.50 503 ASN A C 1
ATOM 4034 O O . ASN A 1 503 ? 13.359 -2.440 2.227 1.00 84.50 503 ASN A O 1
ATOM 4038 N N . GLN A 1 504 ? 13.262 -0.437 3.244 1.00 84.00 504 GLN A N 1
ATOM 4039 C CA . GLN A 1 504 ? 14.482 0.092 2.631 1.00 84.00 504 GLN A CA 1
ATOM 4040 C C . GLN A 1 504 ? 15.685 -0.811 2.941 1.00 84.00 504 GLN A C 1
ATOM 4042 O O . GLN A 1 504 ? 16.431 -1.167 2.034 1.00 84.00 504 GLN A O 1
ATOM 4047 N N . ALA A 1 505 ? 15.838 -1.234 4.198 1.00 87.31 505 ALA A N 1
ATOM 4048 C CA . ALA A 1 505 ? 16.903 -2.132 4.635 1.00 87.31 505 ALA A CA 1
ATOM 4049 C C . ALA A 1 505 ? 16.856 -3.500 3.945 1.00 87.31 505 ALA A C 1
ATOM 4051 O O . ALA A 1 505 ? 17.872 -3.972 3.440 1.00 87.31 505 ALA A O 1
ATOM 4052 N N . ILE A 1 506 ? 15.676 -4.128 3.898 1.00 86.31 506 ILE A N 1
ATOM 4053 C CA . ILE A 1 506 ? 15.480 -5.436 3.259 1.00 86.31 506 ILE A CA 1
ATOM 4054 C C . ILE A 1 506 ? 15.854 -5.366 1.776 1.00 86.31 506 ILE A C 1
ATOM 4056 O O . ILE A 1 506 ? 16.579 -6.228 1.281 1.00 86.31 506 ILE A O 1
ATOM 4060 N N . PHE A 1 507 ? 15.374 -4.342 1.070 1.00 83.75 507 PHE A N 1
ATOM 4061 C CA . PHE A 1 507 ? 15.621 -4.199 -0.360 1.00 83.75 507 PHE A CA 1
ATOM 4062 C C . PHE A 1 507 ? 17.077 -3.848 -0.666 1.00 83.75 507 PHE A C 1
ATOM 4064 O O . PHE A 1 507 ? 17.691 -4.452 -1.546 1.00 83.75 507 PHE A O 1
ATOM 4071 N N . TYR A 1 508 ? 17.650 -2.919 0.098 1.00 86.44 508 TYR A N 1
ATOM 4072 C CA . TYR A 1 508 ? 19.035 -2.516 -0.083 1.00 86.44 508 TYR A CA 1
ATOM 4073 C C . TYR A 1 508 ? 19.993 -3.678 0.178 1.00 86.44 508 TYR A C 1
ATOM 4075 O O . TYR A 1 508 ? 20.849 -3.936 -0.658 1.00 86.44 508 TYR A O 1
ATOM 4083 N N . ASN A 1 509 ? 19.784 -4.464 1.240 1.00 85.44 509 ASN A N 1
ATOM 4084 C CA . ASN A 1 509 ? 20.584 -5.666 1.496 1.00 85.44 509 ASN A CA 1
ATOM 4085 C C . ASN A 1 509 ? 20.396 -6.752 0.423 1.00 85.44 509 ASN A C 1
ATOM 4087 O O . ASN A 1 509 ? 21.308 -7.542 0.190 1.00 85.44 509 ASN A O 1
ATOM 4091 N N . ALA A 1 510 ? 19.235 -6.821 -0.238 1.00 83.81 510 ALA A N 1
ATOM 4092 C CA . ALA A 1 510 ? 19.022 -7.757 -1.342 1.00 83.81 510 ALA A CA 1
ATOM 4093 C C . ALA A 1 510 ? 19.849 -7.381 -2.583 1.00 83.81 510 ALA A C 1
ATOM 4095 O O . ALA A 1 510 ? 20.393 -8.264 -3.248 1.00 83.81 510 ALA A O 1
ATOM 4096 N N . LEU A 1 511 ? 19.962 -6.082 -2.878 1.00 83.62 511 LEU A N 1
ATOM 4097 C CA . LEU A 1 511 ? 20.769 -5.574 -3.987 1.00 83.62 511 LEU A CA 1
ATOM 4098 C C . LEU A 1 511 ? 22.260 -5.522 -3.642 1.00 83.62 511 LEU A C 1
ATOM 4100 O O . LEU A 1 511 ? 23.098 -5.895 -4.463 1.00 83.62 511 LEU A O 1
ATOM 4104 N N . TYR A 1 512 ? 22.600 -5.056 -2.446 1.00 85.00 512 TYR A N 1
ATOM 4105 C CA . TYR A 1 512 ? 23.957 -4.775 -1.993 1.00 85.00 512 TYR A CA 1
ATOM 4106 C C . TYR A 1 512 ? 24.198 -5.409 -0.604 1.00 85.00 512 TYR A C 1
ATOM 4108 O O . TYR A 1 512 ? 24.143 -4.734 0.420 1.00 85.00 512 TYR A O 1
ATOM 4116 N N . PRO A 1 513 ? 24.477 -6.726 -0.536 1.00 81.00 513 PRO A N 1
ATOM 4117 C CA . PRO A 1 513 ? 24.552 -7.450 0.740 1.00 81.00 513 PRO A CA 1
ATOM 4118 C C . PRO A 1 513 ? 25.668 -7.006 1.696 1.00 81.00 513 PRO A C 1
ATOM 4120 O O . PRO A 1 513 ? 25.568 -7.246 2.894 1.00 81.00 513 PRO A O 1
ATOM 4123 N N . ASN A 1 514 ? 26.746 -6.416 1.170 1.00 82.50 514 ASN A N 1
ATOM 4124 C CA . ASN A 1 514 ? 27.954 -6.081 1.936 1.00 82.50 514 ASN A CA 1
ATOM 4125 C C . ASN A 1 514 ? 28.147 -4.570 2.154 1.00 82.50 514 ASN A C 1
ATOM 4127 O O . ASN A 1 514 ? 29.163 -4.170 2.713 1.00 82.50 514 ASN A O 1
ATOM 4131 N N . SER A 1 515 ? 27.233 -3.731 1.671 1.00 85.56 515 SER A N 1
ATOM 4132 C CA . SER A 1 515 ? 27.323 -2.275 1.826 1.00 85.56 515 SER A CA 1
ATOM 4133 C C . SER A 1 515 ? 26.572 -1.802 3.061 1.00 85.56 515 SER A C 1
ATOM 4135 O O . SER A 1 515 ? 25.573 -2.398 3.464 1.00 85.56 515 SER A O 1
ATOM 4137 N N . GLU A 1 516 ? 27.015 -0.681 3.618 1.00 86.75 516 GLU A N 1
ATOM 4138 C CA . GLU A 1 516 ? 26.292 -0.004 4.688 1.00 86.75 516 GLU A CA 1
ATOM 4139 C C . GLU A 1 516 ? 24.935 0.506 4.208 1.00 86.75 516 GLU A C 1
ATOM 4141 O O . GLU A 1 516 ? 24.773 0.918 3.059 1.00 86.75 516 GLU A O 1
ATOM 4146 N N . LEU A 1 517 ? 23.945 0.490 5.101 1.00 85.56 517 LEU A N 1
ATOM 4147 C CA . LEU A 1 517 ? 22.623 0.990 4.759 1.00 85.56 517 LEU A CA 1
ATOM 4148 C C . LEU A 1 517 ? 22.677 2.486 4.429 1.00 85.56 517 LEU A C 1
ATOM 4150 O O . LEU A 1 517 ? 23.221 3.258 5.219 1.00 85.56 517 LEU A O 1
ATOM 4154 N N . PRO A 1 518 ? 22.010 2.926 3.348 1.00 83.50 518 PRO A N 1
ATOM 4155 C CA . PRO A 1 518 ? 21.969 4.333 2.988 1.00 83.50 518 PRO A CA 1
ATOM 4156 C C . PRO A 1 518 ? 21.282 5.146 4.086 1.00 83.50 518 PRO A C 1
ATOM 4158 O O . PRO A 1 518 ? 20.469 4.625 4.858 1.00 83.50 518 PRO A O 1
ATOM 4161 N N . ASN A 1 519 ? 21.556 6.446 4.138 1.00 83.56 519 ASN A N 1
ATOM 4162 C CA . ASN A 1 519 ? 20.859 7.352 5.046 1.00 83.56 519 ASN A CA 1
ATOM 4163 C C . ASN A 1 519 ? 19.363 7.477 4.697 1.00 83.56 519 ASN A C 1
ATOM 4165 O O . ASN A 1 519 ? 18.913 7.132 3.601 1.00 83.56 519 ASN A O 1
ATOM 4169 N N . LEU A 1 520 ? 18.565 7.949 5.660 1.00 79.50 520 LEU A N 1
ATOM 4170 C CA . LEU A 1 520 ? 17.164 8.287 5.405 1.00 79.50 520 LEU A CA 1
ATOM 4171 C C . LEU A 1 520 ? 17.081 9.458 4.422 1.00 79.50 520 LEU A C 1
ATOM 4173 O O . LEU A 1 520 ? 17.838 10.422 4.533 1.00 79.50 520 LEU A O 1
ATOM 4177 N N . LEU A 1 521 ? 16.120 9.390 3.498 1.00 75.56 521 LEU A N 1
ATOM 4178 C CA . LEU A 1 521 ? 15.864 10.476 2.557 1.00 75.56 521 LEU A CA 1
ATOM 4179 C C . LEU A 1 521 ? 15.527 11.773 3.320 1.00 75.56 521 LEU A C 1
ATOM 4181 O O . LEU A 1 521 ? 14.735 11.721 4.271 1.00 75.56 521 LEU A O 1
ATOM 4185 N N . PRO A 1 522 ? 16.040 12.943 2.893 1.00 73.88 522 PRO A N 1
ATOM 4186 C CA . PRO A 1 522 ? 15.760 14.222 3.551 1.00 73.88 522 PRO A CA 1
ATOM 4187 C C . PRO A 1 522 ? 14.260 14.512 3.712 1.00 73.88 522 PRO A C 1
ATOM 4189 O O . PRO A 1 522 ? 13.826 14.924 4.787 1.00 73.88 522 PRO A O 1
ATOM 4192 N N . LYS A 1 523 ? 13.444 14.191 2.693 1.00 71.62 523 LYS A N 1
ATOM 4193 C CA . LYS A 1 523 ? 11.975 14.342 2.733 1.00 71.62 523 LYS A CA 1
ATOM 4194 C C . LYS A 1 523 ? 11.288 13.454 3.778 1.00 71.62 523 LYS A C 1
ATOM 4196 O O . LYS A 1 523 ? 10.166 13.740 4.157 1.00 71.62 523 LYS A O 1
ATOM 4201 N N . ILE A 1 524 ? 11.917 12.378 4.247 1.00 73.38 524 ILE A N 1
ATOM 4202 C CA . ILE A 1 524 ? 11.366 11.536 5.325 1.00 73.38 524 ILE A CA 1
ATOM 4203 C C . ILE A 1 524 ? 11.851 12.038 6.679 1.00 73.38 524 ILE A C 1
ATOM 4205 O O . ILE A 1 524 ? 11.080 12.091 7.636 1.00 73.38 524 ILE A O 1
ATOM 4209 N N . LYS A 1 525 ? 13.111 12.479 6.741 1.00 77.62 525 LYS A N 1
ATOM 4210 C CA . LYS A 1 525 ? 13.693 13.097 7.935 1.00 77.62 525 LYS A CA 1
ATOM 4211 C C . LYS A 1 525 ? 12.919 14.349 8.366 1.00 77.62 525 LYS A C 1
ATOM 4213 O O . LYS A 1 525 ? 12.810 14.593 9.562 1.00 77.62 525 LYS A O 1
ATOM 4218 N N . GLN A 1 526 ? 12.312 15.081 7.426 1.00 74.88 526 GLN A N 1
ATOM 4219 C CA . GLN A 1 526 ? 11.464 16.243 7.729 1.00 74.88 526 GLN A CA 1
ATOM 4220 C C . GLN A 1 526 ? 10.241 15.913 8.609 1.00 74.88 526 GLN A C 1
ATOM 4222 O O . GLN A 1 526 ? 9.696 16.809 9.232 1.00 74.88 526 GLN A O 1
ATOM 4227 N N . PHE A 1 527 ? 9.797 14.650 8.661 1.00 72.94 527 PHE A N 1
ATOM 4228 C CA . PHE A 1 527 ? 8.678 14.226 9.515 1.00 72.94 527 PHE A CA 1
ATOM 4229 C C . PHE A 1 527 ? 9.116 13.819 10.924 1.00 72.94 527 PHE A C 1
ATOM 4231 O O . PHE A 1 527 ? 8.273 13.616 11.792 1.00 72.94 527 PHE A O 1
ATOM 4238 N N . MET A 1 528 ? 10.422 13.652 11.148 1.00 79.50 528 MET A N 1
ATOM 4239 C CA . MET A 1 528 ? 10.978 13.266 12.447 1.00 79.50 528 MET A CA 1
ATOM 4240 C C . MET A 1 528 ? 11.256 14.468 13.345 1.00 79.50 528 MET A C 1
ATOM 4242 O O . MET A 1 528 ? 11.326 14.312 14.561 1.00 79.50 528 MET A O 1
ATOM 4246 N N . TYR A 1 529 ? 11.447 15.642 12.747 1.00 81.31 529 TYR A N 1
ATOM 4247 C CA . TYR A 1 529 ? 11.888 16.845 13.437 1.00 81.31 529 TYR A CA 1
ATOM 4248 C C . TYR A 1 529 ? 11.039 18.039 12.997 1.00 81.31 529 TYR A C 1
ATOM 4250 O O . TYR A 1 529 ? 10.625 18.086 11.836 1.00 81.31 529 TYR A O 1
ATOM 4258 N N . PRO A 1 530 ? 10.795 19.018 13.886 1.00 77.88 530 PRO A N 1
ATOM 4259 C CA . PRO A 1 530 ? 10.196 20.284 13.483 1.00 77.88 530 PRO A CA 1
ATOM 4260 C C . PRO A 1 530 ? 11.075 20.979 12.436 1.00 77.88 530 PRO A C 1
ATOM 4262 O O . PRO A 1 530 ? 12.282 20.737 12.345 1.00 77.88 530 PRO A O 1
ATOM 4265 N N . SER A 1 531 ? 10.472 21.847 11.622 1.00 79.44 531 SER A N 1
ATOM 4266 C CA . SER A 1 531 ? 11.220 22.531 10.570 1.00 79.44 531 SER A CA 1
ATOM 4267 C C . SER A 1 531 ? 12.295 23.445 11.174 1.00 79.44 531 SER A C 1
ATOM 4269 O O . SER A 1 531 ? 12.058 24.161 12.148 1.00 79.44 531 SER A O 1
ATOM 4271 N N . ASN A 1 532 ? 13.484 23.467 10.561 1.00 81.44 532 ASN A N 1
ATOM 4272 C CA . ASN A 1 532 ? 14.582 24.331 11.013 1.00 81.44 532 ASN A CA 1
ATOM 4273 C C . ASN A 1 532 ? 14.182 25.816 11.023 1.00 81.44 532 ASN A C 1
ATOM 4275 O O . ASN A 1 532 ? 14.690 26.589 11.827 1.00 81.44 532 ASN A O 1
ATOM 4279 N N . ASN A 1 533 ? 13.263 26.217 10.141 1.00 82.50 533 ASN A N 1
ATOM 4280 C CA . ASN A 1 533 ? 12.754 27.583 10.088 1.00 82.50 533 ASN A CA 1
ATOM 4281 C C . ASN A 1 533 ? 11.876 27.917 11.301 1.00 82.50 533 ASN A C 1
ATOM 4283 O O . ASN A 1 533 ? 11.978 29.026 11.817 1.00 82.50 533 ASN A O 1
ATOM 4287 N N . LEU A 1 534 ? 11.040 26.981 11.767 1.00 81.62 534 LEU A N 1
ATOM 4288 C CA . LEU A 1 534 ? 10.244 27.167 12.985 1.00 81.62 534 LEU A CA 1
ATOM 4289 C C . LEU A 1 534 ? 11.140 27.213 14.224 1.00 81.62 534 LE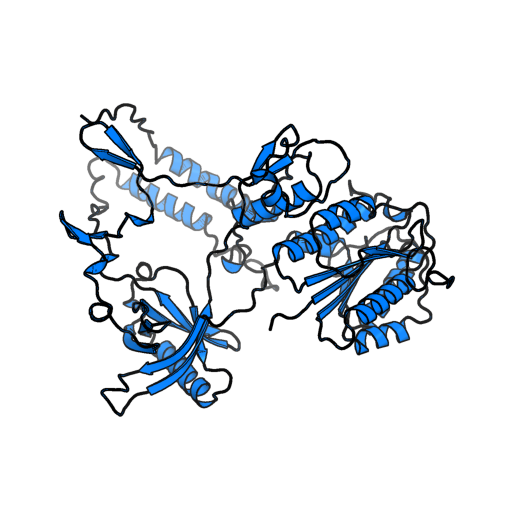U A C 1
ATOM 4291 O O . LEU A 1 534 ? 10.980 28.106 15.051 1.00 81.62 534 LEU A O 1
ATOM 4295 N N . LEU A 1 535 ? 12.138 26.327 14.304 1.00 85.31 535 LEU A N 1
ATOM 4296 C CA . LEU A 1 535 ? 13.108 26.330 15.402 1.00 85.31 535 LEU A CA 1
ATOM 4297 C C . LEU A 1 535 ? 13.847 27.670 15.511 1.00 85.31 535 LEU A C 1
ATOM 4299 O O . LEU A 1 535 ? 13.872 28.255 16.587 1.00 85.31 535 LEU A O 1
ATOM 4303 N N . LYS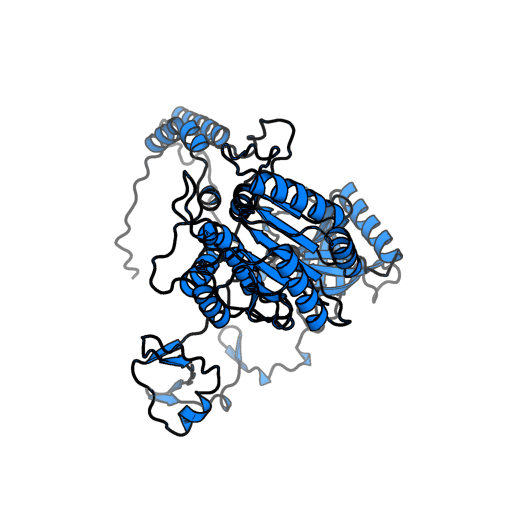 A 1 536 ? 14.347 28.209 14.391 1.00 87.75 536 LYS A N 1
ATOM 4304 C CA . LYS A 1 536 ? 15.012 29.525 14.360 1.00 87.75 536 LYS A CA 1
ATOM 4305 C C . LYS A 1 536 ? 14.106 30.676 14.802 1.00 87.75 536 LYS A C 1
ATOM 4307 O O . LYS A 1 536 ? 14.579 31.635 15.394 1.00 87.75 536 LYS A O 1
ATOM 4312 N N . LYS A 1 537 ? 12.800 30.612 14.519 1.00 85.56 537 LYS A N 1
ATOM 4313 C CA . LYS A 1 537 ? 11.846 31.653 14.948 1.00 85.56 537 LYS A CA 1
ATOM 4314 C C . LYS A 1 537 ? 11.616 31.664 16.464 1.00 85.56 537 LYS A C 1
ATOM 4316 O O . LYS A 1 537 ? 11.242 32.712 16.993 1.00 85.56 537 LYS A O 1
ATOM 4321 N N . CYS A 1 538 ? 11.798 30.518 17.122 1.00 88.06 538 CYS A N 1
ATOM 4322 C CA . CYS A 1 538 ? 11.482 30.298 18.537 1.00 88.06 538 CYS A CA 1
ATOM 4323 C C . CYS A 1 538 ? 12.722 30.207 19.436 1.00 88.06 538 CYS A C 1
ATOM 4325 O O . CYS A 1 538 ? 12.581 29.928 20.623 1.00 88.06 538 CYS A O 1
ATOM 4327 N N . GLU A 1 539 ? 13.922 30.381 18.879 1.00 89.06 539 GLU A N 1
ATOM 4328 C CA . GLU A 1 539 ? 15.196 30.183 19.578 1.00 89.06 539 GLU A CA 1
ATOM 4329 C C . GLU A 1 539 ? 15.291 31.062 20.836 1.00 89.06 539 GLU A C 1
ATOM 4331 O O . GLU A 1 539 ? 15.525 30.550 21.928 1.00 89.06 539 GLU A O 1
ATOM 4336 N N . GLU A 1 540 ? 14.953 32.350 20.718 1.00 88.00 540 GLU A N 1
ATOM 4337 C CA . GLU A 1 540 ? 14.952 33.285 21.850 1.00 88.00 540 GLU A CA 1
ATOM 4338 C C . GLU A 1 540 ? 13.978 32.889 22.972 1.00 88.00 540 GLU A C 1
ATOM 4340 O O . GLU A 1 540 ? 14.273 33.078 24.154 1.00 88.00 540 GLU A O 1
ATOM 4345 N N . GLU A 1 541 ? 12.787 32.388 22.631 1.00 87.38 541 GLU A N 1
ATOM 4346 C CA . GLU A 1 541 ? 11.803 31.937 23.619 1.00 87.38 541 GLU A CA 1
ATOM 4347 C C . GLU A 1 541 ? 12.241 30.646 24.305 1.00 87.38 541 GLU A C 1
ATOM 4349 O O . GLU A 1 541 ? 12.078 30.528 25.518 1.00 87.38 541 GLU A O 1
ATOM 4354 N N . ILE A 1 542 ? 12.809 29.700 23.552 1.00 86.81 542 ILE A N 1
ATOM 4355 C CA . ILE A 1 542 ? 13.314 28.433 24.093 1.00 86.81 542 ILE A CA 1
ATOM 4356 C C . ILE A 1 542 ? 14.445 28.705 25.086 1.00 86.81 542 ILE A C 1
ATOM 4358 O O . ILE A 1 542 ? 14.424 28.156 26.186 1.00 86.81 542 ILE A O 1
ATOM 4362 N N . GLU A 1 543 ? 15.391 29.582 24.744 1.00 87.12 543 GLU A N 1
ATOM 4363 C CA . GLU A 1 543 ? 16.488 29.953 25.643 1.00 87.12 543 GLU A CA 1
ATOM 4364 C C . GLU A 1 543 ? 15.960 30.584 26.937 1.00 87.12 543 GLU A C 1
ATOM 4366 O O . GLU A 1 543 ? 16.303 30.135 28.034 1.00 87.12 543 GLU A O 1
ATOM 4371 N N . LYS A 1 544 ? 15.052 31.564 26.836 1.00 84.88 544 LYS A N 1
ATOM 4372 C CA . LYS A 1 544 ? 14.453 32.220 28.012 1.00 84.88 544 LYS A CA 1
ATOM 4373 C C . LYS A 1 544 ? 13.668 31.239 28.880 1.00 84.88 544 LYS A C 1
ATOM 4375 O O . LYS A 1 544 ? 13.813 31.273 30.099 1.00 84.88 544 LYS A O 1
ATOM 4380 N N . LEU A 1 545 ? 12.876 30.350 28.279 1.00 84.94 545 LEU A N 1
ATOM 4381 C CA . LEU A 1 545 ? 12.144 29.316 29.015 1.00 84.94 545 LEU A CA 1
ATOM 4382 C C . LEU A 1 545 ? 13.094 28.315 29.678 1.00 84.94 545 LEU A C 1
ATOM 4384 O O . LEU A 1 545 ? 12.850 27.929 30.815 1.00 84.94 545 LEU A O 1
ATOM 4388 N N . SER A 1 546 ? 14.197 27.940 29.025 1.00 84.12 546 SER A N 1
ATOM 4389 C CA . SER A 1 546 ? 15.174 27.007 29.600 1.00 84.12 546 SER A CA 1
ATOM 4390 C C . SER A 1 546 ? 15.870 27.568 30.844 1.00 84.12 546 SER A C 1
ATOM 4392 O O . SER A 1 546 ? 16.102 26.837 31.801 1.00 84.12 546 SER A O 1
ATOM 4394 N N . ILE A 1 547 ? 16.139 28.879 30.863 1.00 82.19 547 ILE A N 1
ATOM 4395 C CA . ILE A 1 547 ? 16.730 29.572 32.015 1.00 82.19 547 ILE A CA 1
ATOM 4396 C C . ILE A 1 547 ? 15.721 29.665 33.168 1.00 82.19 547 ILE A C 1
ATOM 4398 O O . ILE A 1 547 ? 16.092 29.509 34.330 1.00 82.19 547 ILE A O 1
ATOM 4402 N N . LEU A 1 548 ? 14.448 29.931 32.860 1.00 78.44 548 LEU A N 1
ATOM 4403 C CA . LEU A 1 548 ? 13.394 30.101 33.867 1.00 78.44 548 LEU A CA 1
ATOM 4404 C C . LEU A 1 548 ? 12.917 28.763 34.454 1.00 78.44 548 LEU A C 1
ATOM 4406 O O . LEU A 1 548 ? 12.572 28.702 35.633 1.00 78.44 548 LEU A O 1
ATOM 4410 N N . CYS A 1 549 ? 12.910 27.697 33.653 1.00 75.31 549 CYS A N 1
ATOM 4411 C CA . CYS A 1 549 ? 12.508 26.345 34.038 1.00 75.31 549 CYS A CA 1
ATOM 4412 C C . CYS A 1 549 ? 13.739 25.468 34.303 1.00 75.31 549 CYS A C 1
ATOM 4414 O O . CYS A 1 549 ? 13.982 24.489 33.595 1.00 75.31 549 CYS A O 1
ATOM 4416 N N . ASN A 1 550 ? 14.530 25.835 35.314 1.00 72.75 550 ASN A N 1
ATOM 4417 C CA . ASN A 1 550 ? 15.709 25.066 35.700 1.00 72.75 550 ASN A CA 1
ATOM 4418 C C . ASN A 1 550 ? 15.291 23.688 36.252 1.00 72.75 550 ASN A C 1
ATOM 4420 O O . ASN A 1 550 ? 14.654 23.607 37.302 1.00 72.75 550 ASN A O 1
ATOM 4424 N N . ASN A 1 551 ? 15.632 22.615 35.538 1.00 68.50 551 ASN A N 1
ATOM 4425 C CA . ASN A 1 551 ? 15.325 21.240 35.930 1.00 68.50 551 ASN A CA 1
ATOM 4426 C C . ASN A 1 551 ? 16.591 20.575 36.483 1.00 68.50 551 ASN A C 1
ATOM 4428 O O . ASN A 1 551 ? 17.559 20.390 35.748 1.00 68.50 551 ASN A O 1
ATOM 4432 N N . GLU A 1 552 ? 16.578 20.174 37.753 1.00 76.12 552 GLU A N 1
ATOM 4433 C CA . GLU A 1 552 ? 17.619 19.308 38.312 1.00 76.12 552 GLU A CA 1
ATOM 4434 C C . GLU A 1 552 ? 17.234 17.837 38.086 1.00 76.12 552 GLU A C 1
ATOM 4436 O O . GLU A 1 552 ? 16.190 17.373 38.550 1.00 76.12 552 GLU A O 1
ATOM 4441 N N . GLU A 1 553 ? 18.062 17.085 37.354 1.00 71.56 553 GLU A N 1
ATOM 4442 C CA . GLU A 1 553 ? 17.877 15.639 37.210 1.00 71.56 553 GLU A CA 1
ATOM 4443 C C . GLU A 1 553 ? 18.271 14.932 38.512 1.00 71.56 553 GLU A C 1
ATOM 4445 O O . GLU A 1 553 ? 19.443 14.852 38.880 1.00 71.56 553 GLU A O 1
ATOM 4450 N N . ILE A 1 554 ? 17.283 14.378 39.215 1.00 73.38 554 ILE A N 1
ATOM 4451 C CA . ILE A 1 554 ? 17.532 13.552 40.397 1.00 73.38 554 ILE A CA 1
ATOM 4452 C C . ILE A 1 554 ? 17.885 12.137 39.923 1.00 73.38 554 ILE A C 1
ATOM 4454 O O . ILE A 1 554 ? 17.007 11.348 39.567 1.00 73.38 554 ILE A O 1
ATOM 4458 N N . HIS A 1 555 ? 19.170 11.781 39.935 1.00 64.88 555 HIS A N 1
ATOM 4459 C CA . HIS A 1 555 ? 19.593 10.390 39.770 1.00 64.88 555 HIS A CA 1
ATOM 4460 C C . HIS A 1 555 ? 19.283 9.601 41.051 1.00 64.88 555 HIS A C 1
ATOM 4462 O O . HIS A 1 555 ? 20.038 9.639 42.019 1.00 64.88 555 HIS A O 1
ATOM 4468 N N . SER A 1 556 ? 18.168 8.870 41.077 1.00 54.62 556 SER A N 1
ATOM 4469 C CA . SER A 1 556 ? 17.864 7.942 42.170 1.00 54.62 556 SER A CA 1
ATOM 4470 C C . SER A 1 556 ? 18.744 6.688 42.060 1.00 54.62 556 SER A C 1
ATOM 4472 O O . SER A 1 556 ? 18.373 5.724 41.388 1.00 54.62 556 SER A O 1
ATOM 4474 N N . SER A 1 557 ? 19.916 6.689 42.697 1.00 50.62 557 SER A N 1
ATOM 4475 C CA . SER A 1 557 ? 20.784 5.506 42.801 1.00 50.62 557 SER A CA 1
ATOM 4476 C C . SER A 1 557 ? 20.418 4.545 43.938 1.00 50.62 557 SER A C 1
ATOM 4478 O O . SER A 1 557 ? 21.038 3.495 44.030 1.00 50.62 557 SER A O 1
ATOM 4480 N N . ASP A 1 558 ? 19.394 4.829 44.749 1.00 48.78 558 ASP A N 1
ATOM 4481 C CA . ASP A 1 558 ? 18.999 3.964 45.866 1.00 48.78 558 ASP A CA 1
ATOM 4482 C C . ASP A 1 558 ? 17.503 3.629 45.823 1.00 48.78 558 ASP A C 1
ATOM 4484 O O . ASP A 1 558 ? 16.651 4.341 46.347 1.00 48.78 558 ASP A O 1
ATOM 4488 N N . THR A 1 559 ? 17.181 2.500 45.192 1.00 42.66 559 THR A N 1
ATOM 4489 C CA . THR A 1 559 ? 15.940 1.755 45.453 1.00 42.66 559 THR A CA 1
ATOM 4490 C C . THR A 1 559 ? 16.292 0.327 45.857 1.00 42.66 559 THR A C 1
ATOM 4492 O O . THR A 1 559 ? 15.978 -0.646 45.177 1.00 42.66 559 THR A O 1
ATOM 4495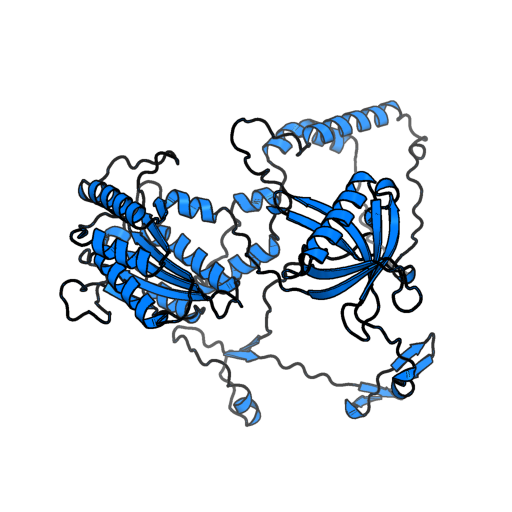 N N . THR A 1 560 ? 16.952 0.181 47.005 1.00 40.62 560 THR A N 1
ATOM 4496 C CA . THR A 1 560 ? 16.789 -1.025 47.819 1.00 40.62 560 THR A CA 1
ATOM 4497 C C . THR A 1 560 ? 15.413 -0.950 48.474 1.00 40.62 560 THR A C 1
ATOM 4499 O O . THR A 1 560 ? 15.213 -0.330 49.514 1.00 40.62 560 THR A O 1
ATOM 4502 N N . ILE A 1 561 ? 14.428 -1.546 47.808 1.00 41.66 561 ILE A N 1
ATOM 4503 C CA . ILE A 1 561 ? 13.137 -1.861 48.415 1.00 41.66 561 ILE A CA 1
ATOM 4504 C C . ILE A 1 561 ? 13.388 -3.059 49.340 1.00 41.66 561 ILE A C 1
ATOM 4506 O O . ILE A 1 561 ? 13.625 -4.161 48.844 1.00 41.66 561 ILE A O 1
ATOM 4510 N N . ASN A 1 562 ? 13.382 -2.828 50.654 1.00 32.66 562 ASN A N 1
ATOM 4511 C CA . ASN A 1 562 ? 13.185 -3.867 51.671 1.00 32.66 562 ASN A CA 1
ATOM 4512 C C . ASN A 1 562 ? 11.739 -3.829 52.156 1.00 32.66 562 ASN A C 1
ATOM 4514 O O . ASN A 1 562 ? 11.246 -2.702 52.398 1.00 32.66 562 ASN A O 1
#

pLDDT: mean 82.77, std 15.38, range [31.98, 98.31]

Secondary structure (DSSP, 8-state):
-PPEEEEEEEEE--GGGG---TT-SS-HHHHHHHHHHHHHHHHHHHT-TTEEEEEEEES-SS-BSTTTTSGGGTTEEEEEEEE---HHHHHHHHHH-S--S-----HHHHHHHHHHHHHHHHTTS-EEEEEEEEE---S----TTHHHHHHHHHHTTEEEEEEETT--BTTTTB--SS--HHHHHHHHHHHHHHHHHT-EEEEHHHHHHHHTSPPP--PPP--SEEEEEEES-TTT-S--EEEEEEEEES--PPPPPP---EEEESSPPP--TTTTTS--S------SS---EEEE------EEEEETTEEEEE-GGG---EEEETTEEEEGGG--GGGS----SEEEEEEEEEGGGS-GGG--S--EEEEE-TT-HHHHHHHHHHHHHHHHTTEEEEEEEE-STTPPPEEEEEEEEEETTEEEEEEEE---GGG---PPPPP--GGGGTTSS-HHHHHHHHHHHHHHHHHT-SS-----TTS----TT-GGG---HHHHHHHHHHHHHHH-TTSPPPPPPHHHHTTTS--HHHHHHSHHHHHHHHHHS-------------

Sequence (562 aa):
MANKEVTVFVIDLGRQMGDFQEGREQSDLEWALSYFWDKISSKIFSGRKTDYVGVIGFKTDETNNDMEDDEFYKNISVLCPIQQMTIKQIKELKKQLVPSNTNVGDAISGIIIGIDLISKYCGNLKYIKNLILITNGMSHMDFSDAEKIAYQIKHMSINISIFGIDFDNHSYGYKEDFKSIIKINNEKNLLKFANICNGVFASMIEVIDSLNTSNLRKVHPISLFNGTLTIGDPQNYPDVVEIMIQRYPRTRLAKAPSAHRYSILKKSPKSTNYTEQLIQTDTNFDNNNKNEYFSKVLITKNYKIEKDGSEKEISKEDLELGYLYGKTIIPTSIINDELKYKTNIQLTILGFMKNESFPRFMAIGESNIIVPAKTNLNSKISLSSLVHGMLKTNTLALAKIVTKADKYPEMIIIAPSVEDGFECLIELPLPFAEDCRNFKFPLIEKNQISNIETTSFIENIDNLMEKYVTKMDISNDISNTYIRKINSLESKNIYNIAIYRLNQAIFYNALYPNSELPNLLPKIKQFMYPSNNLLKKCEEEIEKLSILCNNEEIHSSDTTIN

Radius of gyration: 32.39 Å; chains: 1; bounding box: 74×78×91 Å